Protein AF-U7ULG7-F1 (afdb_monomer_lite)

Secondary structure (DSSP, 8-state):
-------------------SSSHHHHHHHHHSEEP-EEEEE-GGGS-TTB-SB----PPEEEESSSSEEEEEEEEEEETTEEEE--TT--BPPTT-EEEEEEEEEEE-SSEE--TT-EEEETTEEPEEEEEEEETTTEEEEEEEPPPEE-B--PEEEEEEEEE-TT----BTT-B--S----EES-GGG-TTEEEEEEEEEEEEEETTTTEEEE---SB--SS-EEEEEEEEE-SS--EEEEEEEEEETTEEEEE------SSSTT-EEEEEEPPB-PBEEEPPPPBP--EE--SS-EESB---TTEEESS--EE-SSEEEEEEEEE-TTEEESS-TT---EEEEEEEEPPPPP-----S----TT-BGGGSPPPTTEEES-TT-B--S-S-----EEE-----

pLDDT: mean 79.94, std 18.37, range [23.61, 98.44]

Structure (mmCIF, N/CA/C/O backbone):
data_AF-U7ULG7-F1
#
_entry.id   AF-U7ULG7-F1
#
loop_
_atom_site.group_PDB
_atom_site.id
_atom_site.type_symbol
_atom_site.label_atom_id
_atom_site.label_alt_id
_atom_site.label_comp_id
_atom_site.label_asym_id
_atom_site.label_entity_id
_atom_site.label_seq_id
_atom_site.pdbx_PDB_ins_code
_atom_site.Cartn_x
_atom_site.Cartn_y
_atom_site.Cartn_z
_atom_site.occupancy
_atom_site.B_iso_or_equiv
_atom_site.auth_seq_id
_atom_site.auth_comp_id
_atom_site.auth_asym_id
_atom_site.auth_atom_id
_atom_site.pdbx_PDB_model_num
ATOM 1 N N . MET A 1 1 ? 78.013 -19.152 -107.270 1.00 37.28 1 MET A N 1
ATOM 2 C CA . MET A 1 1 ? 78.429 -17.810 -107.743 1.00 37.28 1 MET A CA 1
ATOM 3 C C . MET A 1 1 ? 77.216 -16.889 -107.774 1.00 37.28 1 MET A C 1
ATOM 5 O O . MET A 1 1 ? 76.148 -17.354 -108.136 1.00 37.28 1 MET A O 1
ATOM 9 N N . LYS A 1 2 ? 77.432 -15.611 -107.435 1.00 32.34 2 LYS A N 1
ATOM 10 C CA . LYS A 1 2 ? 76.493 -14.470 -107.366 1.00 32.34 2 LYS A CA 1
ATOM 11 C C . LYS A 1 2 ? 75.651 -14.322 -106.089 1.00 32.34 2 LYS A C 1
ATOM 13 O O . LYS A 1 2 ? 74.525 -14.784 -105.971 1.00 32.34 2 LYS A O 1
ATOM 18 N N . LYS A 1 3 ? 76.259 -13.554 -105.173 1.00 31.05 3 LYS A N 1
ATOM 19 C CA . LYS A 1 3 ? 75.615 -12.643 -104.219 1.00 31.05 3 LYS A CA 1
ATOM 20 C C . LYS A 1 3 ? 74.459 -11.892 -104.890 1.00 31.05 3 LYS A C 1
ATOM 22 O O . LYS A 1 3 ? 74.660 -11.340 -105.967 1.00 31.05 3 LYS A O 1
ATOM 27 N N . ASN A 1 4 ? 73.337 -11.757 -104.191 1.00 30.14 4 ASN A N 1
ATOM 28 C CA . ASN A 1 4 ? 72.625 -10.486 -104.145 1.00 30.14 4 ASN A CA 1
ATOM 29 C C . ASN A 1 4 ? 71.874 -10.346 -102.821 1.00 30.14 4 ASN A C 1
ATOM 31 O O . ASN A 1 4 ? 71.006 -11.134 -102.465 1.00 30.14 4 ASN A O 1
ATOM 35 N N . CYS A 1 5 ? 72.300 -9.326 -102.090 1.00 26.42 5 CYS A N 1
ATOM 36 C CA . CYS A 1 5 ? 71.801 -8.881 -100.808 1.00 26.42 5 CYS A CA 1
ATOM 37 C C . CYS A 1 5 ? 70.554 -8.023 -101.050 1.00 26.42 5 CYS A C 1
ATOM 39 O O . CYS A 1 5 ? 70.653 -7.025 -101.762 1.00 26.42 5 CYS A O 1
ATOM 41 N N . LYS A 1 6 ? 69.407 -8.366 -100.456 1.00 30.48 6 LYS A N 1
ATOM 42 C CA . LYS A 1 6 ? 68.314 -7.411 -100.220 1.00 30.48 6 LYS A CA 1
ATOM 43 C C . LYS A 1 6 ? 67.675 -7.690 -98.863 1.00 30.48 6 LYS A C 1
ATOM 45 O O . LYS A 1 6 ? 67.102 -8.746 -98.629 1.00 30.48 6 LYS A O 1
ATOM 50 N N . ARG A 1 7 ? 67.845 -6.708 -97.976 1.00 26.92 7 ARG A N 1
ATOM 51 C CA . ARG A 1 7 ? 67.196 -6.563 -96.672 1.00 26.92 7 ARG A CA 1
ATOM 52 C C . ARG A 1 7 ? 65.689 -6.399 -96.865 1.00 26.92 7 ARG A C 1
ATOM 54 O O . ARG A 1 7 ? 65.298 -5.596 -97.705 1.00 26.92 7 ARG A O 1
ATOM 61 N N . PHE A 1 8 ? 64.883 -7.046 -96.028 1.00 26.23 8 PHE A N 1
ATOM 62 C CA . PHE A 1 8 ? 63.561 -6.542 -95.665 1.00 26.23 8 PHE A CA 1
ATOM 63 C C . PHE A 1 8 ? 63.301 -6.756 -94.172 1.00 26.23 8 PHE A C 1
ATOM 65 O O . PHE A 1 8 ? 63.755 -7.721 -93.563 1.00 26.23 8 PHE A O 1
ATOM 72 N N . LEU A 1 9 ? 62.664 -5.734 -93.615 1.00 24.08 9 LEU A N 1
ATOM 73 C CA . LEU A 1 9 ? 62.525 -5.364 -92.216 1.00 24.08 9 LEU A CA 1
ATOM 74 C C . LEU A 1 9 ? 61.553 -6.314 -91.494 1.00 24.08 9 LEU A C 1
ATOM 76 O O . LEU A 1 9 ? 60.394 -6.416 -91.887 1.00 24.08 9 LEU A O 1
ATOM 80 N N . ALA A 1 10 ? 62.003 -6.978 -90.428 1.00 24.16 10 ALA A N 1
ATOM 81 C CA . ALA A 1 10 ? 61.114 -7.656 -89.490 1.00 24.16 10 ALA A CA 1
ATOM 82 C C . ALA A 1 10 ? 60.626 -6.630 -88.456 1.00 24.16 10 ALA A C 1
ATOM 84 O O . ALA A 1 10 ? 61.417 -6.109 -87.670 1.00 24.16 10 ALA A O 1
ATOM 85 N N . VAL A 1 11 ? 59.330 -6.312 -88.478 1.00 26.94 11 VAL A N 1
ATOM 86 C CA . VAL A 1 11 ? 58.677 -5.513 -87.435 1.00 26.94 11 VAL A CA 1
ATOM 87 C C . VAL A 1 11 ? 58.482 -6.421 -86.224 1.00 26.94 11 VAL A C 1
ATOM 89 O O . VAL A 1 11 ? 57.563 -7.233 -86.169 1.00 26.94 11 VAL A O 1
ATOM 92 N N . LEU A 1 12 ? 59.409 -6.314 -85.275 1.00 23.72 12 LEU A N 1
ATOM 93 C CA . LEU A 1 12 ? 59.332 -6.950 -83.969 1.00 23.72 12 LEU A CA 1
ATOM 94 C C . LEU A 1 12 ? 58.403 -6.103 -83.087 1.00 23.72 12 LEU A C 1
ATOM 96 O O . LEU A 1 12 ? 58.762 -5.004 -82.666 1.00 23.72 12 LEU A O 1
ATOM 100 N N . LEU A 1 13 ? 57.194 -6.606 -82.839 1.00 23.61 13 LEU A N 1
ATOM 101 C CA . LEU A 1 13 ? 56.244 -6.020 -81.898 1.00 23.61 13 LEU A CA 1
ATOM 102 C C . LEU A 1 13 ? 56.758 -6.278 -80.468 1.00 23.61 13 LEU A C 1
ATOM 104 O O . LEU A 1 13 ? 56.436 -7.287 -79.845 1.00 23.61 13 LEU A O 1
ATOM 108 N N . ILE A 1 14 ? 57.620 -5.394 -79.961 1.00 27.78 14 ILE A N 1
ATOM 109 C CA . ILE A 1 14 ? 58.010 -5.385 -78.548 1.00 27.78 14 ILE A CA 1
ATOM 110 C C . ILE A 1 14 ? 56.855 -4.751 -77.772 1.00 27.78 14 ILE A C 1
ATOM 112 O O . ILE A 1 14 ? 56.638 -3.542 -77.830 1.00 27.78 14 ILE A O 1
ATOM 116 N N . ILE A 1 15 ? 56.108 -5.577 -77.039 1.00 29.72 15 ILE A N 1
ATOM 117 C CA . ILE A 1 15 ? 55.185 -5.113 -76.004 1.00 29.72 15 ILE A CA 1
ATOM 118 C C . ILE A 1 15 ? 56.044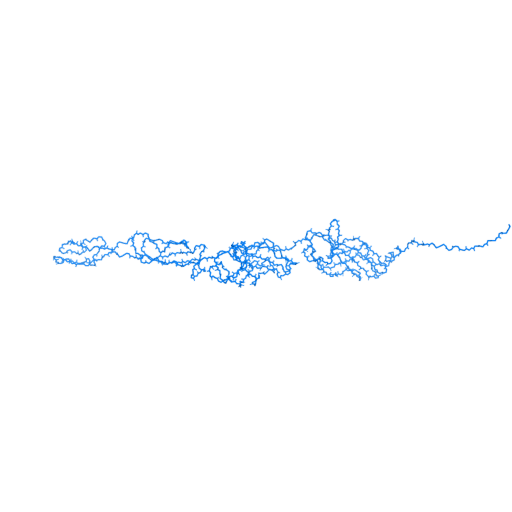 -4.498 -74.892 1.00 29.72 15 ILE A C 1
ATOM 120 O O . ILE A 1 15 ? 56.612 -5.201 -74.059 1.00 29.72 15 ILE A O 1
ATOM 124 N N . LEU A 1 16 ? 56.165 -3.169 -74.906 1.00 28.06 16 LEU A N 1
ATOM 125 C CA . LEU A 1 16 ? 56.701 -2.377 -73.802 1.00 28.06 16 LEU A CA 1
ATOM 126 C C . LEU A 1 16 ? 55.691 -2.402 -72.646 1.00 28.06 16 LEU A C 1
ATOM 128 O O . LEU A 1 16 ? 54.872 -1.506 -72.470 1.00 28.06 16 LEU A O 1
ATOM 132 N N . SER A 1 17 ? 55.750 -3.460 -71.847 1.00 40.44 17 SER A N 1
ATOM 133 C CA . SER A 1 17 ? 55.280 -3.432 -70.468 1.00 40.44 17 SER A CA 1
ATOM 134 C C . SER A 1 17 ? 56.412 -2.863 -69.624 1.00 40.44 17 SER A C 1
ATOM 136 O O . SER A 1 17 ? 57.272 -3.628 -69.216 1.00 40.44 17 SER A O 1
ATOM 138 N N . LEU A 1 18 ? 56.455 -1.546 -69.401 1.00 32.22 18 LEU A N 1
ATOM 139 C CA . LEU A 1 18 ? 57.120 -0.920 -68.249 1.00 32.22 18 LEU A CA 1
ATOM 140 C C . LEU A 1 18 ? 56.807 0.594 -68.216 1.00 32.22 18 LEU A C 1
ATOM 142 O O . LEU A 1 18 ? 56.971 1.293 -69.211 1.00 32.22 18 LEU A O 1
ATOM 146 N N . CYS A 1 19 ? 56.424 1.085 -67.032 1.00 34.16 19 CYS A N 1
ATOM 147 C CA . CYS A 1 19 ? 56.457 2.494 -66.606 1.00 34.16 19 CYS A CA 1
ATOM 148 C C . CYS A 1 19 ? 55.423 3.481 -67.194 1.00 34.16 19 CYS A C 1
ATOM 150 O O . CYS A 1 19 ? 55.792 4.460 -67.835 1.00 34.16 19 CYS A O 1
ATOM 152 N N . PHE A 1 20 ? 54.137 3.323 -66.851 1.00 31.84 20 PHE A N 1
ATOM 153 C CA . PHE A 1 20 ? 53.176 4.448 -66.886 1.00 31.84 20 PHE A CA 1
ATOM 154 C C . PHE A 1 20 ? 52.574 4.829 -65.521 1.00 31.84 20 PHE A C 1
ATOM 156 O O . PHE A 1 20 ? 51.924 5.864 -65.417 1.00 31.84 20 PHE A O 1
ATOM 163 N N . PHE A 1 21 ? 52.848 4.073 -64.451 1.00 34.16 21 PHE A N 1
ATOM 164 C CA . PHE A 1 21 ? 52.338 4.392 -63.108 1.00 34.16 21 PHE A CA 1
ATOM 165 C C . PHE A 1 21 ? 53.241 5.321 -62.279 1.00 34.16 21 PHE A C 1
ATOM 167 O O . PHE A 1 21 ? 52.764 5.949 -61.344 1.00 34.16 21 PHE A O 1
ATOM 174 N N . THR A 1 22 ? 54.519 5.477 -62.634 1.00 35.19 22 THR A N 1
ATOM 175 C CA . THR A 1 22 ? 55.483 6.292 -61.868 1.00 35.19 22 THR A CA 1
ATOM 176 C C . THR A 1 22 ? 55.536 7.769 -62.263 1.00 35.19 22 THR A C 1
ATOM 178 O O . THR A 1 22 ? 56.100 8.563 -61.523 1.00 35.19 22 THR A O 1
ATOM 181 N N . LYS A 1 23 ? 54.960 8.171 -63.407 1.00 35.00 23 LYS A N 1
ATOM 182 C CA . LYS A 1 23 ? 55.092 9.549 -63.929 1.00 35.00 23 LYS A CA 1
ATOM 183 C C . LYS A 1 23 ? 53.963 10.502 -63.520 1.00 35.00 23 LYS A C 1
ATOM 185 O O . LYS A 1 23 ? 54.107 11.712 -63.649 1.00 35.00 23 LYS A O 1
ATOM 190 N N . VAL A 1 24 ? 52.834 9.969 -63.049 1.00 43.38 24 VAL A N 1
ATOM 191 C CA . VAL A 1 24 ? 51.665 10.777 -62.656 1.00 43.38 24 VAL A CA 1
ATOM 192 C C . VAL A 1 24 ? 51.779 11.259 -61.207 1.00 43.38 24 VAL A C 1
ATOM 194 O O . VAL A 1 24 ? 51.341 12.366 -60.904 1.00 43.38 24 VAL A O 1
ATOM 197 N N . SER A 1 25 ? 52.419 10.478 -60.328 1.00 46.81 25 SER A N 1
ATOM 198 C CA . SER A 1 25 ? 52.665 10.870 -58.934 1.00 46.81 25 SER A CA 1
ATOM 199 C C . SER A 1 25 ? 53.651 12.036 -58.824 1.00 46.81 25 SER A C 1
ATOM 201 O O . SER A 1 25 ? 53.401 12.967 -58.068 1.00 46.81 25 SER A O 1
ATOM 203 N N . THR A 1 26 ? 54.715 12.044 -59.635 1.00 47.03 26 THR A N 1
ATOM 204 C CA . THR A 1 26 ? 55.748 13.095 -59.600 1.00 47.03 26 THR A CA 1
ATOM 205 C C . THR A 1 26 ? 55.248 14.450 -60.116 1.00 47.03 26 THR A C 1
ATOM 207 O O . THR A 1 26 ? 55.641 15.486 -59.595 1.00 47.03 26 THR A O 1
ATOM 210 N N . PHE A 1 27 ? 54.326 14.481 -61.087 1.00 46.69 27 PHE A N 1
ATOM 211 C CA . PHE A 1 27 ? 53.825 15.745 -61.654 1.00 46.69 27 PHE A CA 1
ATOM 212 C C . PHE A 1 27 ? 52.932 16.544 -60.683 1.00 46.69 27 PHE A C 1
ATOM 214 O O . PHE A 1 27 ? 52.932 17.777 -60.696 1.00 46.69 27 PHE A O 1
ATOM 221 N N . ALA A 1 28 ? 52.163 15.850 -59.834 1.00 50.66 28 ALA A N 1
ATOM 222 C CA . ALA A 1 28 ? 51.346 16.494 -58.806 1.00 50.66 28 ALA A CA 1
ATOM 223 C C . ALA A 1 28 ? 52.210 17.119 -57.695 1.00 50.66 28 ALA A C 1
ATOM 225 O O . ALA A 1 28 ? 51.898 18.215 -57.234 1.00 50.66 28 ALA A O 1
ATOM 226 N N . GLU A 1 29 ? 53.301 16.453 -57.304 1.00 54.69 29 GLU A N 1
ATOM 227 C CA . GLU A 1 29 ? 54.228 16.930 -56.268 1.00 54.69 29 GLU A CA 1
ATOM 228 C C . GLU A 1 29 ? 55.066 18.142 -56.714 1.00 54.69 29 GLU A C 1
ATOM 230 O O . GLU A 1 29 ? 55.386 18.992 -55.887 1.00 54.69 29 GLU A O 1
ATOM 235 N N . GLU A 1 30 ? 55.385 18.270 -58.008 1.00 56.78 30 GLU A N 1
ATOM 236 C CA . GLU A 1 30 ? 56.257 19.342 -58.523 1.00 56.78 30 GLU A CA 1
ATOM 237 C C . GLU A 1 30 ? 55.561 20.707 -58.711 1.00 56.78 30 GLU A C 1
ATOM 239 O O . GLU A 1 30 ? 56.238 21.732 -58.784 1.00 56.78 30 GLU A O 1
ATOM 244 N N . THR A 1 31 ? 54.223 20.759 -58.781 1.00 69.50 31 THR A N 1
ATOM 245 C CA . THR A 1 31 ? 53.469 21.994 -59.105 1.00 69.50 31 THR A CA 1
ATOM 246 C C . THR A 1 31 ? 52.492 22.457 -58.025 1.00 69.50 31 THR A C 1
ATOM 248 O O . THR A 1 31 ? 52.020 23.596 -58.073 1.00 69.50 31 THR A O 1
ATOM 251 N N . ARG A 1 32 ? 52.181 21.606 -57.043 1.00 79.50 32 ARG A N 1
ATOM 252 C CA . ARG A 1 32 ? 51.180 21.871 -56.001 1.00 79.50 32 ARG A CA 1
ATOM 253 C C . ARG A 1 32 ? 51.816 21.956 -54.631 1.00 79.50 32 ARG A C 1
ATOM 255 O O . ARG A 1 32 ? 52.871 21.388 -54.371 1.00 79.50 32 ARG A O 1
ATOM 262 N N . LYS A 1 33 ? 51.139 22.646 -53.723 1.00 85.50 33 LYS A N 1
ATOM 263 C CA . LYS A 1 33 ? 51.571 22.782 -52.334 1.00 85.50 33 LYS A CA 1
ATOM 264 C C . LYS A 1 33 ? 50.996 21.632 -51.499 1.00 85.50 33 LYS A C 1
ATOM 266 O O . LYS A 1 33 ? 49.789 21.383 -51.574 1.00 85.50 33 LYS A O 1
ATOM 271 N N . PRO A 1 34 ? 51.817 20.924 -50.704 1.00 86.75 34 PRO A N 1
ATOM 272 C CA . PRO A 1 34 ? 51.295 19.945 -49.762 1.00 86.75 34 PRO A CA 1
ATOM 273 C C . PRO A 1 34 ? 50.480 20.669 -48.692 1.00 86.75 34 PRO A C 1
ATOM 275 O O . PRO A 1 34 ? 50.934 21.676 -48.147 1.00 86.75 34 PRO A O 1
ATOM 278 N N . ILE A 1 35 ? 49.298 20.145 -48.377 1.00 88.50 35 ILE A N 1
ATOM 279 C CA . ILE A 1 35 ? 48.488 20.655 -47.271 1.00 88.50 35 ILE A CA 1
ATOM 280 C C . ILE A 1 35 ? 49.195 20.313 -45.963 1.00 88.50 35 ILE A C 1
ATOM 282 O O . ILE A 1 35 ? 49.510 19.149 -45.710 1.00 88.50 35 ILE A O 1
ATOM 286 N N . LYS A 1 36 ? 49.428 21.304 -45.109 1.00 90.19 36 LYS A N 1
ATOM 287 C CA . LYS A 1 36 ? 50.048 21.091 -43.796 1.00 90.19 36 LYS A CA 1
ATOM 288 C C . LYS A 1 36 ? 49.077 20.473 -42.805 1.00 90.19 36 LYS A C 1
ATOM 290 O O . LYS A 1 36 ? 49.437 19.534 -42.100 1.00 90.19 36 LYS A O 1
ATOM 295 N N . GLU A 1 37 ? 47.859 21.007 -42.746 1.00 91.81 37 GLU A N 1
ATOM 296 C CA . GLU A 1 37 ? 46.854 20.595 -41.772 1.00 91.81 37 GLU A CA 1
ATOM 297 C C . GLU A 1 37 ? 45.424 20.705 -42.326 1.00 91.81 37 GLU A C 1
ATOM 299 O O . GLU A 1 37 ? 45.080 21.647 -43.049 1.00 91.81 37 GLU A O 1
ATOM 304 N N . ILE A 1 38 ? 44.581 19.735 -41.969 1.00 91.44 38 ILE A N 1
ATOM 305 C CA . ILE A 1 38 ? 43.129 19.775 -42.173 1.00 91.44 38 ILE A CA 1
ATOM 306 C C . ILE A 1 38 ? 42.458 19.466 -40.836 1.00 91.44 38 ILE A C 1
ATOM 308 O O . ILE A 1 38 ? 42.657 18.393 -40.259 1.00 91.44 38 ILE A O 1
ATOM 312 N N . ASN A 1 39 ? 41.628 20.392 -40.373 1.00 91.50 39 ASN A N 1
ATOM 313 C CA . ASN A 1 39 ? 40.789 20.229 -39.196 1.00 91.50 39 ASN A CA 1
ATOM 314 C C . ASN A 1 39 ? 39.362 19.878 -39.639 1.00 91.50 39 ASN A C 1
ATOM 316 O O . ASN A 1 39 ? 38.717 20.629 -40.372 1.00 91.50 39 ASN A O 1
ATOM 320 N N . LEU A 1 40 ? 38.874 18.719 -39.201 1.00 90.12 40 LEU A N 1
ATOM 321 C CA . LEU A 1 40 ? 37.497 18.278 -39.372 1.00 90.12 40 LEU A CA 1
ATOM 322 C C . LEU A 1 40 ? 36.729 18.615 -38.097 1.00 90.12 40 LEU A C 1
ATOM 324 O O . LEU A 1 40 ? 37.030 18.092 -37.023 1.00 90.12 40 LEU A O 1
ATOM 328 N N . ILE A 1 41 ? 35.722 19.471 -38.223 1.00 88.44 41 ILE A N 1
ATOM 329 C CA . ILE A 1 41 ? 34.827 19.836 -37.129 1.00 88.44 41 ILE A CA 1
ATOM 330 C C . ILE A 1 41 ? 33.536 19.039 -37.282 1.00 88.44 41 ILE A C 1
ATOM 332 O O . ILE A 1 41 ? 32.799 19.173 -38.265 1.00 88.44 41 ILE A O 1
ATOM 336 N N . ALA A 1 42 ? 33.272 18.202 -36.287 1.00 83.88 42 ALA A N 1
ATOM 337 C CA . ALA A 1 42 ? 32.125 17.316 -36.199 1.00 83.88 42 ALA A CA 1
ATOM 338 C C . ALA A 1 42 ? 31.446 17.506 -34.839 1.00 83.88 42 ALA A C 1
ATOM 340 O O . ALA A 1 42 ? 31.822 16.874 -33.852 1.00 83.88 42 ALA A O 1
ATOM 341 N N . ASP A 1 43 ? 30.419 18.359 -34.778 1.00 78.38 43 ASP A N 1
ATOM 342 C CA . ASP A 1 43 ? 29.674 18.625 -33.535 1.00 78.38 43 ASP A CA 1
ATOM 343 C C . ASP A 1 43 ? 29.069 17.350 -32.923 1.00 78.38 43 ASP A C 1
ATOM 345 O O . ASP A 1 43 ? 29.029 17.193 -31.705 1.00 78.38 43 ASP A O 1
ATOM 349 N N . TRP A 1 44 ? 28.676 16.401 -33.774 1.00 75.19 44 TRP A N 1
ATOM 350 C CA . TRP A 1 44 ? 28.150 15.089 -33.393 1.00 75.19 44 TRP A CA 1
ATOM 351 C C . TRP A 1 44 ? 29.222 14.124 -32.846 1.00 75.19 44 TRP A C 1
ATOM 353 O O . TRP A 1 44 ? 28.875 13.089 -32.285 1.00 75.19 44 TRP A O 1
ATOM 363 N N . PHE A 1 45 ? 30.516 14.443 -32.972 1.00 73.44 45 PHE A N 1
ATOM 364 C CA . PHE A 1 45 ? 31.640 13.618 -32.502 1.00 73.44 45 PHE A CA 1
ATOM 365 C C . PHE A 1 45 ? 32.219 14.100 -31.156 1.00 73.44 45 PHE A C 1
ATOM 367 O O . PHE A 1 45 ? 33.338 13.760 -30.794 1.00 73.44 45 PHE A O 1
ATOM 374 N N . LYS A 1 46 ? 31.482 14.914 -30.390 1.00 69.62 46 LYS A N 1
ATOM 375 C CA . LYS A 1 46 ? 31.934 15.408 -29.073 1.00 69.62 46 LYS A CA 1
ATOM 376 C C . LYS A 1 46 ? 31.878 14.349 -27.959 1.00 69.62 46 LYS A C 1
ATOM 378 O O . LYS A 1 46 ? 32.572 14.500 -26.965 1.00 69.62 46 LYS A O 1
ATOM 383 N N . ASN A 1 47 ? 31.080 13.289 -28.129 1.00 65.88 47 ASN A N 1
ATOM 384 C CA . ASN A 1 47 ? 30.936 12.183 -27.170 1.00 65.88 47 ASN A CA 1
ATOM 385 C C . ASN A 1 47 ? 30.856 10.819 -27.889 1.00 65.88 47 ASN A C 1
ATOM 387 O O . ASN A 1 47 ? 29.824 10.148 -27.842 1.00 65.88 47 ASN A O 1
ATOM 391 N N . PRO A 1 48 ? 31.921 10.388 -28.589 1.00 63.28 48 PRO A N 1
ATOM 392 C CA . PRO A 1 48 ? 31.874 9.170 -29.398 1.00 63.28 48 PRO A CA 1
ATOM 393 C C . PRO A 1 48 ? 31.732 7.896 -28.554 1.00 63.28 48 PRO A C 1
ATOM 395 O O . PRO A 1 48 ? 31.196 6.908 -29.037 1.00 63.28 48 PRO A O 1
ATOM 398 N N . GLU A 1 49 ? 32.151 7.932 -27.283 1.00 62.19 49 GLU A N 1
ATOM 399 C CA . GLU A 1 49 ? 32.045 6.808 -26.343 1.00 62.19 49 GLU A CA 1
ATOM 400 C C . GLU A 1 49 ? 30.610 6.479 -25.917 1.00 62.19 49 GLU A C 1
ATOM 402 O O . GLU A 1 49 ? 30.386 5.398 -25.374 1.00 62.19 49 GLU A O 1
ATOM 407 N N . ALA A 1 50 ? 29.646 7.381 -26.131 1.00 58.44 50 ALA A N 1
ATOM 408 C CA . ALA A 1 50 ? 28.273 7.165 -25.697 1.00 58.44 50 ALA A CA 1
ATOM 409 C C . ALA A 1 50 ? 27.632 5.994 -26.461 1.00 58.44 50 ALA A C 1
ATOM 411 O O . ALA A 1 50 ? 27.455 6.033 -27.678 1.00 58.44 50 ALA A O 1
ATOM 412 N N . TYR A 1 51 ? 27.264 4.943 -25.729 1.00 52.38 51 TYR A N 1
ATOM 413 C CA . TYR A 1 51 ? 26.417 3.865 -26.231 1.00 52.38 51 TYR A CA 1
ATOM 414 C C . TYR A 1 51 ? 25.060 4.417 -26.692 1.00 52.38 51 TYR A C 1
ATOM 416 O O . TYR A 1 51 ? 24.395 5.144 -25.954 1.00 52.38 51 TYR A O 1
ATOM 424 N N . GLY A 1 52 ? 24.629 4.044 -27.896 1.00 60.34 52 GLY A N 1
ATOM 425 C CA . GLY A 1 52 ? 23.378 4.527 -28.475 1.00 60.34 52 GLY A CA 1
ATOM 426 C C . GLY A 1 52 ? 23.423 4.558 -29.995 1.00 60.34 52 GLY A C 1
ATOM 427 O O . GLY A 1 52 ? 24.139 3.758 -30.604 1.00 60.34 52 GLY A O 1
ATOM 428 N N . GLU A 1 53 ? 22.647 5.468 -30.586 1.00 62.03 53 GLU A N 1
ATOM 429 C CA . GLU A 1 53 ? 22.588 5.650 -32.035 1.00 62.03 53 GLU A CA 1
ATOM 430 C C . GLU A 1 53 ? 23.959 6.016 -32.598 1.00 62.03 53 GLU A C 1
ATOM 432 O O . GLU A 1 53 ? 24.662 6.866 -32.056 1.00 62.03 53 GLU A O 1
ATOM 437 N N . ILE A 1 54 ? 24.324 5.390 -33.716 1.00 67.62 54 ILE A N 1
ATOM 438 C CA . ILE A 1 54 ? 25.541 5.727 -34.448 1.00 67.62 54 ILE A CA 1
ATOM 439 C C . ILE A 1 54 ? 25.427 7.186 -34.907 1.00 67.62 54 ILE A C 1
ATOM 441 O O . ILE A 1 54 ? 24.578 7.474 -35.762 1.00 67.62 54 ILE A O 1
ATOM 445 N N . PRO A 1 55 ? 26.280 8.099 -34.405 1.00 67.62 55 PRO A N 1
ATOM 446 C CA . PRO A 1 55 ? 26.206 9.499 -34.779 1.00 67.62 55 PRO A CA 1
ATOM 447 C C . PRO A 1 55 ? 26.376 9.666 -36.290 1.00 67.62 55 PRO A C 1
ATOM 449 O O . PRO A 1 55 ? 27.236 9.036 -36.922 1.00 67.62 55 PRO A O 1
ATOM 452 N N . ARG A 1 56 ? 25.542 10.524 -36.878 1.00 68.38 56 ARG A N 1
ATOM 453 C CA . ARG A 1 56 ? 25.593 10.893 -38.294 1.00 68.38 56 ARG A CA 1
ATOM 454 C C . ARG A 1 56 ? 25.633 12.403 -38.412 1.00 68.38 56 ARG A C 1
ATOM 456 O O . ARG A 1 56 ? 24.881 13.104 -37.743 1.00 68.38 56 ARG A O 1
ATOM 463 N N . GLY A 1 57 ? 26.458 12.893 -39.319 1.00 69.38 57 GLY A N 1
ATOM 464 C CA . GLY A 1 57 ? 26.458 14.298 -39.674 1.00 69.38 57 GLY A CA 1
ATOM 465 C C . GLY A 1 57 ? 27.530 14.614 -40.696 1.00 69.38 57 GLY A C 1
ATOM 466 O O . GLY A 1 57 ? 28.400 13.798 -40.991 1.00 69.38 57 GLY A O 1
ATOM 467 N N . ASN A 1 58 ? 27.445 15.816 -41.245 1.00 76.81 58 ASN A N 1
ATOM 468 C CA . ASN A 1 58 ? 28.464 16.326 -42.146 1.00 76.81 58 ASN A CA 1
ATOM 469 C C . ASN A 1 58 ? 29.653 16.858 -41.342 1.00 76.81 58 ASN A C 1
ATOM 471 O O . ASN A 1 58 ? 29.525 17.201 -40.163 1.00 76.81 58 ASN A O 1
ATOM 475 N N . PHE A 1 59 ? 30.805 16.931 -41.997 1.00 82.44 59 PHE A N 1
ATOM 476 C CA . PHE A 1 59 ? 31.970 17.632 -41.477 1.00 82.44 59 PHE A CA 1
ATOM 477 C C . PHE A 1 59 ? 31.941 19.087 -41.931 1.00 82.44 59 PHE A C 1
ATOM 479 O O . PHE A 1 59 ? 31.583 19.381 -43.074 1.00 82.44 59 PHE A O 1
ATOM 486 N N . LYS A 1 60 ? 32.373 19.986 -41.052 1.00 87.12 60 LYS A N 1
ATOM 487 C CA . LYS A 1 60 ? 32.923 21.278 -41.463 1.00 87.12 60 LYS A CA 1
ATOM 488 C C . LYS A 1 60 ? 34.439 21.129 -41.569 1.00 87.12 60 LYS A C 1
ATOM 490 O O . LYS A 1 60 ? 35.032 20.375 -40.800 1.00 87.12 60 LYS A O 1
ATOM 495 N N . PHE A 1 61 ? 35.046 21.824 -42.522 1.00 89.38 61 PHE A N 1
ATOM 496 C CA . PHE A 1 61 ? 36.479 21.731 -42.785 1.00 89.38 61 PHE A CA 1
ATOM 497 C C . PHE A 1 61 ? 37.139 23.083 -42.561 1.00 89.38 61 PHE A C 1
ATOM 499 O O . PHE A 1 61 ? 36.660 24.096 -43.066 1.00 89.38 61 PHE A O 1
ATOM 506 N N . GLU A 1 62 ? 38.262 23.072 -41.858 1.00 90.56 62 GLU A N 1
ATOM 507 C CA . GLU A 1 62 ? 39.175 24.203 -41.744 1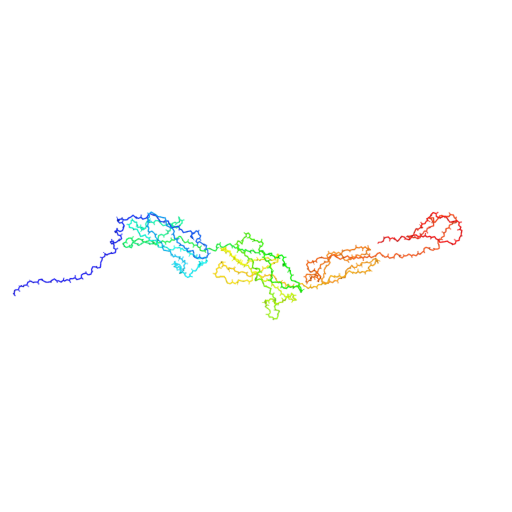.00 90.56 62 GLU A CA 1
ATOM 508 C C . GLU A 1 62 ? 40.544 23.766 -42.272 1.00 90.56 62 GLU A C 1
ATOM 510 O O . GLU A 1 62 ? 41.181 22.855 -41.738 1.00 90.56 62 GLU A O 1
ATOM 515 N N . SER A 1 63 ? 40.978 24.376 -43.372 1.00 88.75 63 SER A N 1
ATOM 516 C CA . SER A 1 63 ? 42.257 24.090 -44.020 1.00 88.75 63 SER A CA 1
ATOM 517 C C . SER A 1 63 ? 42.715 25.291 -44.844 1.00 88.75 63 SER A C 1
ATOM 519 O O . SER A 1 63 ? 41.914 26.152 -45.200 1.00 88.75 63 SER A O 1
ATOM 521 N N . GLU A 1 64 ? 44.004 25.328 -45.180 1.00 87.12 64 GLU A N 1
ATOM 522 C CA . GLU A 1 64 ? 44.565 26.274 -46.153 1.00 87.12 64 GLU A CA 1
ATOM 523 C C . GLU A 1 64 ? 44.122 25.984 -47.599 1.00 87.12 64 GLU A C 1
ATOM 525 O O . GLU A 1 64 ? 44.282 26.835 -48.469 1.00 87.12 64 GLU A O 1
ATOM 530 N N . ALA A 1 65 ? 43.564 24.795 -47.856 1.00 85.12 65 ALA A N 1
ATOM 531 C CA . ALA A 1 65 ? 43.101 24.368 -49.168 1.00 85.12 65 ALA A CA 1
ATOM 532 C C . ALA A 1 65 ? 41.572 24.410 -49.298 1.00 85.12 65 ALA A C 1
ATOM 534 O O . ALA A 1 65 ? 40.835 23.970 -48.416 1.00 85.12 65 ALA A O 1
ATOM 535 N N . ASN A 1 66 ? 41.103 24.855 -50.465 1.00 83.56 66 ASN A N 1
ATOM 536 C CA . ASN A 1 66 ? 39.705 24.734 -50.881 1.00 83.56 66 ASN A CA 1
ATOM 537 C C . ASN A 1 66 ? 39.423 23.357 -51.508 1.00 83.56 66 ASN A C 1
ATOM 539 O O . ASN A 1 66 ? 40.339 22.651 -51.926 1.00 83.56 66 ASN A O 1
ATOM 543 N N . GLY A 1 67 ? 38.142 22.990 -51.628 1.00 85.56 67 GLY A N 1
ATOM 544 C CA . GLY A 1 67 ? 37.734 21.761 -52.325 1.00 85.56 67 GLY A CA 1
ATOM 545 C C . GLY A 1 67 ? 37.978 20.475 -51.529 1.00 85.56 67 GLY A C 1
ATOM 546 O O . GLY A 1 67 ? 38.151 19.409 -52.124 1.00 85.56 67 GLY A O 1
ATOM 547 N N . ILE A 1 68 ? 38.003 20.572 -50.197 1.00 89.19 68 ILE A N 1
ATOM 548 C CA . ILE A 1 68 ? 38.122 19.421 -49.301 1.00 89.19 68 ILE A CA 1
ATOM 549 C C . ILE A 1 68 ? 36.750 18.788 -49.072 1.00 89.19 68 ILE A C 1
ATOM 551 O O . ILE A 1 68 ? 35.761 19.470 -48.809 1.00 89.19 68 ILE A O 1
ATOM 555 N N . SER A 1 69 ? 36.699 17.464 -49.145 1.00 88.50 69 SER A N 1
ATOM 556 C CA . SER A 1 69 ? 35.542 16.666 -48.739 1.00 88.50 69 SER A CA 1
ATOM 557 C C . SER A 1 69 ? 36.007 15.404 -48.022 1.00 88.50 69 SER A C 1
ATOM 559 O O . SER A 1 69 ? 37.170 15.019 -48.129 1.00 88.50 69 SER A O 1
ATOM 561 N N . ALA A 1 70 ? 35.119 14.748 -47.278 1.00 87.88 70 ALA A N 1
ATOM 562 C CA . ALA A 1 70 ? 35.442 13.485 -46.632 1.00 87.88 70 ALA A CA 1
ATOM 563 C C . ALA A 1 70 ? 34.245 12.538 -46.617 1.00 87.88 70 ALA A C 1
ATOM 565 O O . ALA A 1 70 ? 33.106 12.961 -46.416 1.00 87.88 70 ALA A O 1
ATOM 566 N N . ILE A 1 71 ? 34.520 11.248 -46.791 1.00 84.56 71 ILE A N 1
ATOM 567 C CA . ILE A 1 71 ? 33.549 10.166 -46.614 1.00 84.56 71 ILE A CA 1
ATOM 568 C C . ILE A 1 71 ? 33.993 9.345 -45.416 1.00 84.56 71 ILE A C 1
ATOM 570 O O . ILE A 1 71 ? 35.134 8.895 -45.364 1.00 84.56 71 ILE A O 1
ATOM 574 N N . MET A 1 72 ? 33.089 9.140 -44.463 1.00 86.00 72 MET A N 1
ATOM 575 C CA . MET A 1 72 ? 33.370 8.372 -43.255 1.00 86.00 72 MET A CA 1
ATOM 576 C C . MET A 1 72 ? 32.705 6.999 -43.270 1.00 86.00 72 MET A C 1
ATOM 578 O O . MET A 1 72 ? 31.703 6.764 -43.945 1.00 86.00 72 MET A O 1
ATOM 582 N N . THR A 1 73 ? 33.226 6.104 -42.448 1.00 86.38 73 THR A N 1
ATOM 583 C CA . THR A 1 73 ? 32.646 4.809 -42.119 1.00 86.38 73 THR A CA 1
ATOM 584 C C . THR A 1 73 ? 33.034 4.448 -40.690 1.00 86.38 73 THR A C 1
ATOM 586 O O . THR A 1 73 ? 34.194 4.549 -40.291 1.00 86.38 73 THR A O 1
ATOM 589 N N . TRP A 1 74 ? 32.053 4.024 -39.902 1.00 87.06 74 TRP A N 1
ATOM 590 C CA . TRP A 1 74 ? 32.298 3.512 -38.560 1.00 87.06 74 TRP A CA 1
ATOM 591 C C . TRP A 1 74 ? 32.891 2.105 -38.633 1.00 87.06 74 TRP A C 1
ATOM 593 O O . TRP A 1 74 ? 32.449 1.296 -39.448 1.00 87.06 74 TRP A O 1
ATOM 603 N N . GLN A 1 75 ? 33.865 1.796 -37.779 1.00 88.62 75 GLN A N 1
ATOM 604 C CA . GLN A 1 75 ? 34.477 0.471 -37.696 1.00 88.62 75 GLN A CA 1
ATOM 605 C C . GLN A 1 75 ? 34.350 -0.109 -36.287 1.00 88.62 75 GLN A C 1
ATOM 607 O O . GLN A 1 75 ? 34.611 0.590 -35.311 1.00 88.62 75 GLN A O 1
ATOM 612 N N . GLU A 1 76 ? 34.007 -1.393 -36.192 1.00 89.56 76 GLU A N 1
ATOM 613 C CA . GLU A 1 76 ? 34.007 -2.184 -34.955 1.00 89.56 76 GLU A CA 1
ATOM 614 C C . GLU A 1 76 ? 35.220 -3.120 -34.938 1.00 89.56 76 GLU A C 1
ATOM 616 O O . GLU A 1 76 ? 35.544 -3.761 -35.945 1.00 89.56 76 GLU A O 1
ATOM 621 N N . PHE A 1 77 ? 35.876 -3.252 -33.788 1.00 89.50 77 PHE A N 1
ATOM 622 C CA . PHE A 1 77 ? 36.928 -4.245 -33.597 1.00 89.50 77 PHE A CA 1
ATOM 623 C C . PHE A 1 77 ? 36.336 -5.621 -33.254 1.00 89.50 77 PHE A C 1
ATOM 625 O O . PHE A 1 77 ? 35.844 -5.852 -32.148 1.00 89.50 77 PHE A O 1
ATOM 632 N N . THR A 1 78 ? 36.414 -6.569 -34.189 1.00 85.88 78 THR A N 1
ATOM 633 C CA . THR A 1 78 ? 35.911 -7.943 -34.028 1.00 85.88 78 THR A CA 1
ATOM 634 C C . THR A 1 78 ? 36.918 -8.964 -34.543 1.00 85.88 78 THR A C 1
ATOM 636 O O . THR A 1 78 ? 37.546 -8.775 -35.581 1.00 85.88 78 THR A O 1
ATOM 639 N N . ASN A 1 79 ? 37.080 -10.083 -33.831 1.00 84.81 79 ASN A N 1
ATOM 640 C CA . ASN A 1 79 ? 37.996 -11.167 -34.216 1.00 84.81 79 ASN A CA 1
ATOM 641 C C . ASN A 1 79 ? 39.412 -10.661 -34.554 1.00 84.81 79 ASN A C 1
ATOM 643 O O . ASN A 1 79 ? 39.978 -11.016 -35.588 1.00 84.81 79 ASN A O 1
ATOM 647 N N . LYS A 1 80 ? 39.954 -9.794 -33.685 1.00 86.81 80 LYS A N 1
ATOM 648 C CA . LYS A 1 80 ? 41.273 -9.150 -33.824 1.00 86.81 80 LYS A CA 1
ATOM 649 C C . LYS A 1 80 ? 41.438 -8.262 -35.071 1.00 86.81 80 LYS A C 1
ATOM 651 O O . LYS A 1 80 ? 42.564 -7.938 -35.427 1.00 86.81 80 LYS A O 1
ATOM 656 N N . ASN A 1 81 ? 40.347 -7.860 -35.725 1.00 88.25 81 ASN A N 1
ATOM 657 C CA . ASN A 1 81 ? 40.365 -7.039 -36.934 1.00 88.25 81 ASN A CA 1
ATOM 658 C C . ASN A 1 81 ? 39.319 -5.919 -36.875 1.00 88.25 81 ASN A C 1
ATOM 660 O O . ASN A 1 81 ? 38.277 -6.054 -36.238 1.00 88.25 81 ASN A O 1
ATOM 664 N N . TRP A 1 82 ? 39.576 -4.821 -37.584 1.00 89.12 82 TRP A N 1
ATOM 665 C CA . TRP A 1 82 ? 38.604 -3.742 -37.765 1.00 89.12 82 TRP A CA 1
ATOM 666 C C . TRP A 1 82 ? 37.669 -4.063 -38.928 1.00 89.12 82 TRP A C 1
ATOM 668 O O . TRP A 1 82 ? 38.136 -4.384 -40.021 1.00 89.12 82 TRP A O 1
ATOM 678 N N . LYS A 1 83 ? 36.357 -3.979 -38.700 1.00 88.25 83 LYS A N 1
ATOM 679 C CA . LYS A 1 83 ? 35.335 -4.216 -39.725 1.00 88.25 83 LYS A CA 1
ATOM 680 C C . LYS A 1 83 ? 34.403 -3.027 -39.849 1.00 88.25 83 LYS A C 1
ATOM 682 O O . LYS A 1 83 ? 33.937 -2.506 -38.841 1.00 88.25 83 LYS A O 1
ATOM 687 N N . ASP A 1 84 ? 34.098 -2.656 -41.085 1.00 87.12 84 ASP A N 1
ATOM 688 C CA . ASP A 1 84 ? 33.139 -1.598 -41.378 1.00 87.12 84 ASP A CA 1
ATOM 689 C C . ASP A 1 84 ? 31.738 -1.985 -40.899 1.00 87.12 84 ASP A C 1
ATOM 691 O O . ASP A 1 84 ? 31.225 -3.079 -41.168 1.00 87.12 84 ASP A O 1
ATOM 695 N N . ILE A 1 85 ? 31.105 -1.055 -40.199 1.00 80.81 85 ILE A N 1
ATOM 696 C CA . ILE A 1 85 ? 29.748 -1.188 -39.698 1.00 80.81 85 ILE A CA 1
ATOM 697 C C . ILE A 1 85 ? 28.798 -0.843 -40.841 1.00 80.81 85 ILE A C 1
ATOM 699 O O . ILE A 1 85 ? 28.746 0.287 -41.328 1.00 80.81 85 ILE A O 1
ATOM 703 N N . LYS A 1 86 ? 28.041 -1.844 -41.299 1.00 69.75 86 LYS A N 1
ATOM 704 C CA . LYS A 1 86 ? 27.049 -1.663 -42.366 1.00 69.75 86 LYS A CA 1
ATOM 705 C C . LYS A 1 86 ? 25.945 -0.704 -41.908 1.00 69.75 86 LYS A C 1
ATOM 707 O O . LYS A 1 86 ? 25.509 -0.764 -40.762 1.00 69.75 86 LYS A O 1
ATOM 712 N N . SER A 1 87 ? 25.398 0.073 -42.846 1.00 57.16 87 SER A N 1
ATOM 713 C CA . SER A 1 87 ? 24.345 1.091 -42.638 1.00 57.16 87 SER A CA 1
ATOM 714 C C . SER A 1 87 ? 23.074 0.627 -41.904 1.00 57.16 87 SER A C 1
ATOM 716 O O . SER A 1 87 ? 22.289 1.464 -41.459 1.00 57.16 87 SER A O 1
ATOM 718 N N . LYS A 1 88 ? 22.857 -0.691 -41.777 1.00 55.28 88 LYS A N 1
ATOM 719 C CA . LYS A 1 88 ? 21.724 -1.299 -41.060 1.00 55.28 88 LYS A CA 1
ATOM 720 C C . LYS A 1 88 ? 21.908 -1.357 -39.541 1.00 55.28 88 LYS A C 1
ATOM 722 O O . LYS A 1 88 ? 20.911 -1.493 -38.837 1.00 55.28 88 LYS A O 1
ATOM 727 N N . ILE A 1 89 ? 23.139 -1.279 -39.031 1.00 59.22 89 ILE A N 1
ATOM 728 C CA . ILE A 1 89 ? 23.377 -1.206 -37.587 1.00 59.22 89 ILE A CA 1
ATOM 729 C C . ILE A 1 89 ? 23.024 0.215 -37.153 1.00 59.22 89 ILE A C 1
ATOM 731 O O . ILE A 1 89 ? 23.620 1.179 -37.626 1.00 59.22 89 ILE A O 1
ATOM 735 N N . LYS A 1 90 ? 21.994 0.340 -36.312 1.00 59.59 90 LYS A N 1
ATOM 736 C CA . LYS A 1 90 ? 21.550 1.636 -35.788 1.00 59.59 90 LYS A CA 1
ATOM 737 C C . LYS A 1 90 ? 22.325 2.053 -34.540 1.00 59.59 90 LYS A C 1
ATOM 739 O O . LYS A 1 90 ? 22.503 3.247 -34.356 1.00 59.59 90 LYS A O 1
ATOM 744 N N . ASN A 1 91 ? 22.833 1.089 -33.759 1.00 67.44 91 ASN A N 1
ATOM 745 C CA . ASN A 1 91 ? 23.424 1.335 -32.443 1.00 67.44 91 ASN A CA 1
ATOM 746 C C . ASN A 1 91 ? 24.789 0.656 -32.263 1.00 67.44 91 ASN A C 1
ATOM 748 O O . ASN A 1 91 ? 24.996 -0.450 -32.767 1.00 67.44 91 ASN A O 1
ATOM 752 N N . PHE A 1 92 ? 25.689 1.271 -31.492 1.00 71.69 92 PHE A N 1
ATOM 753 C CA . PHE A 1 92 ? 26.909 0.602 -31.028 1.00 71.69 92 PHE A CA 1
ATOM 754 C C . PHE A 1 92 ? 26.564 -0.552 -30.079 1.00 71.69 92 PHE A C 1
ATOM 756 O O . PHE A 1 92 ? 25.708 -0.415 -29.214 1.00 71.69 92 PHE A O 1
ATOM 763 N N . ALA A 1 93 ? 27.234 -1.695 -30.204 1.00 70.38 93 ALA A N 1
ATOM 764 C CA . ALA A 1 93 ? 27.231 -2.740 -29.182 1.00 70.38 93 ALA A CA 1
ATOM 765 C C . ALA A 1 93 ? 28.102 -2.335 -27.978 1.00 70.38 93 ALA A C 1
ATOM 767 O O . ALA A 1 93 ? 29.207 -1.817 -28.152 1.00 70.38 93 ALA A O 1
ATOM 768 N N . LYS A 1 94 ? 27.593 -2.600 -26.769 1.00 70.69 94 LYS A N 1
ATOM 769 C CA . LYS A 1 94 ? 28.231 -2.282 -25.484 1.00 70.69 94 LYS A CA 1
ATOM 770 C C . LYS A 1 94 ? 29.571 -3.012 -25.321 1.00 70.69 94 LYS A C 1
ATOM 772 O O . LYS A 1 94 ? 29.708 -4.151 -25.769 1.00 70.69 94 LYS A O 1
ATOM 777 N N . ASP A 1 95 ? 30.540 -2.350 -24.687 1.00 76.56 95 ASP A N 1
ATOM 778 C CA . ASP A 1 95 ? 31.874 -2.879 -24.355 1.00 76.56 95 ASP A CA 1
ATOM 779 C C . ASP A 1 95 ? 32.691 -3.341 -25.578 1.00 76.56 95 ASP A C 1
ATOM 781 O O . ASP A 1 95 ? 33.646 -4.117 -25.477 1.00 76.56 95 ASP A O 1
ATOM 785 N N . LYS A 1 96 ? 32.335 -2.843 -26.766 1.00 83.12 96 LYS A N 1
ATOM 786 C CA . LYS A 1 96 ? 33.098 -3.024 -28.004 1.00 83.12 96 LYS A CA 1
ATOM 787 C C . LYS A 1 96 ? 33.943 -1.791 -28.294 1.00 83.12 96 LYS A C 1
ATOM 789 O O . LYS A 1 96 ? 33.590 -0.671 -27.923 1.00 83.12 96 LYS A O 1
ATOM 794 N N . LYS A 1 97 ? 35.067 -2.009 -28.979 1.00 88.38 97 LYS A N 1
ATOM 795 C CA . LYS A 1 97 ? 35.932 -0.928 -29.455 1.00 88.38 97 LYS A CA 1
ATOM 796 C C . LYS A 1 97 ? 35.478 -0.453 -30.827 1.00 88.38 97 LYS A C 1
ATOM 798 O O . LYS A 1 97 ? 35.261 -1.272 -31.724 1.00 88.38 97 LYS A O 1
ATOM 803 N N . TYR A 1 98 ? 35.419 0.860 -30.983 1.00 88.81 98 TYR A N 1
ATOM 804 C CA . TYR A 1 98 ? 35.049 1.533 -32.217 1.00 88.81 98 TYR A CA 1
ATOM 805 C C . TYR A 1 98 ? 36.096 2.563 -32.613 1.00 88.81 98 TYR A C 1
ATOM 807 O O . TYR A 1 98 ? 36.887 3.034 -31.795 1.00 88.81 98 TYR A O 1
ATOM 815 N N . ARG A 1 99 ? 36.090 2.908 -33.896 1.00 89.50 99 ARG A N 1
ATOM 816 C CA . ARG A 1 99 ? 36.778 4.076 -34.449 1.00 89.50 99 ARG A CA 1
ATOM 817 C C . ARG A 1 99 ? 36.048 4.544 -35.701 1.00 89.50 99 ARG A C 1
ATOM 819 O O . ARG A 1 99 ? 35.257 3.794 -36.278 1.00 89.50 99 ARG A O 1
ATOM 826 N N . ILE A 1 100 ? 36.355 5.747 -36.163 1.00 88.12 100 ILE A N 1
ATOM 827 C CA . ILE A 1 100 ? 35.933 6.208 -37.486 1.00 88.12 100 ILE A CA 1
ATOM 828 C C . ILE A 1 100 ? 37.092 5.996 -38.448 1.00 88.12 100 ILE A C 1
ATOM 830 O O . ILE A 1 100 ? 38.206 6.435 -38.175 1.00 88.12 100 ILE A O 1
ATOM 834 N N . SER A 1 101 ? 36.827 5.353 -39.582 1.00 88.00 101 SER A N 1
ATOM 835 C CA . SER A 1 101 ? 37.683 5.438 -40.761 1.00 88.00 101 SER A CA 1
ATOM 836 C C . SER A 1 101 ? 37.086 6.440 -41.728 1.00 88.00 101 SER A C 1
ATOM 838 O O . SER A 1 101 ? 35.878 6.450 -41.946 1.00 88.00 101 SER A O 1
ATOM 840 N N . PHE A 1 102 ? 37.907 7.300 -42.307 1.00 87.12 102 PHE A N 1
ATOM 841 C CA . PHE A 1 102 ? 37.428 8.260 -43.284 1.00 87.12 102 PHE A CA 1
ATOM 842 C C . PHE A 1 102 ? 38.457 8.483 -44.382 1.00 87.12 102 PHE A C 1
ATOM 844 O O . PHE A 1 102 ? 39.666 8.379 -44.168 1.00 87.12 102 PHE A O 1
ATOM 851 N N . MET A 1 103 ? 37.951 8.752 -45.577 1.00 87.62 103 MET A N 1
ATOM 852 C CA . MET A 1 103 ? 38.737 9.130 -46.737 1.00 87.62 103 MET A CA 1
ATOM 853 C C . MET A 1 103 ? 38.530 10.617 -46.972 1.00 87.62 103 MET A C 1
ATOM 855 O O . MET A 1 103 ? 37.392 11.051 -47.145 1.00 87.62 103 MET A O 1
ATOM 859 N N . VAL A 1 104 ? 39.615 11.383 -46.926 1.00 88.38 104 VAL A N 1
ATOM 860 C CA . VAL A 1 104 ? 39.630 12.814 -47.227 1.00 88.38 104 VAL A CA 1
ATOM 861 C C . VAL A 1 104 ? 40.060 12.978 -48.671 1.00 88.38 104 VAL A C 1
ATOM 863 O O . VAL A 1 104 ? 41.043 12.372 -49.088 1.00 88.38 104 VAL A O 1
ATOM 866 N N . TYR A 1 105 ? 39.339 13.809 -49.406 1.00 88.56 105 TYR A N 1
ATOM 867 C CA . TYR A 1 105 ? 39.582 14.113 -50.804 1.00 88.56 105 TYR A CA 1
ATOM 868 C C . TYR A 1 105 ? 39.859 15.599 -50.954 1.00 88.56 105 TYR A C 1
ATOM 870 O O . TYR A 1 105 ? 39.136 16.427 -50.398 1.00 88.56 105 TYR A O 1
ATOM 878 N N . CYS A 1 106 ? 40.873 15.929 -51.741 1.00 87.44 106 CYS A N 1
ATOM 879 C CA . CYS A 1 106 ? 41.189 17.288 -52.137 1.00 87.44 106 CYS A CA 1
ATOM 880 C C . CYS A 1 106 ? 41.032 17.408 -53.652 1.00 87.44 106 CYS A C 1
ATOM 882 O O . CYS A 1 106 ? 41.790 16.800 -54.413 1.00 87.44 106 CYS A O 1
ATOM 884 N N . ASN A 1 107 ? 40.036 18.191 -54.070 1.00 86.38 107 ASN A N 1
ATOM 885 C CA . ASN A 1 107 ? 39.802 18.571 -55.458 1.00 86.38 107 ASN A CA 1
ATOM 886 C C . ASN A 1 107 ? 40.287 20.009 -55.684 1.00 86.38 107 ASN A C 1
ATOM 888 O O . ASN A 1 107 ? 39.501 20.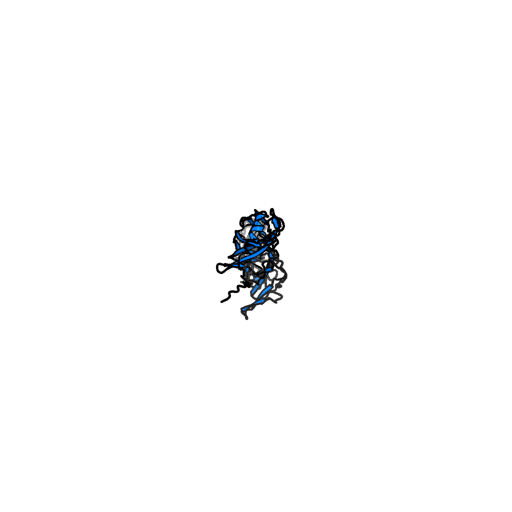922 -55.940 1.00 86.38 107 ASN A O 1
ATOM 892 N N . SER A 1 108 ? 41.591 20.213 -55.502 1.00 82.62 108 SER A N 1
ATOM 893 C CA . SER A 1 108 ? 42.252 21.498 -55.702 1.00 82.62 108 SER A CA 1
ATOM 894 C C . SER A 1 108 ? 43.328 21.372 -56.768 1.00 82.62 108 SER A C 1
ATOM 896 O O . SER A 1 108 ? 44.085 20.402 -56.806 1.00 82.62 108 SER A O 1
ATOM 898 N N . ASN A 1 109 ? 43.432 22.385 -57.624 1.00 81.81 109 ASN A N 1
ATOM 899 C CA . ASN A 1 109 ? 44.525 22.477 -58.589 1.00 81.81 109 ASN A CA 1
ATOM 900 C C . ASN A 1 109 ? 45.822 23.004 -57.962 1.00 81.81 109 ASN A C 1
ATOM 902 O O . ASN A 1 109 ? 46.879 22.835 -58.561 1.00 81.81 109 ASN A O 1
ATOM 906 N N . GLU A 1 110 ? 45.743 23.602 -56.770 1.00 85.19 110 GLU A N 1
ATOM 907 C CA . GLU A 1 110 ? 46.870 24.241 -56.078 1.00 85.19 110 GLU A CA 1
ATOM 908 C C . GLU A 1 110 ? 47.423 23.396 -54.930 1.00 85.19 110 GLU A C 1
ATOM 910 O O . GLU A 1 110 ? 48.598 23.524 -54.586 1.00 85.19 110 GLU A O 1
ATOM 915 N N . TYR A 1 111 ? 46.591 22.531 -54.347 1.00 87.50 111 TYR A N 1
ATOM 916 C CA . TYR A 1 111 ? 46.911 21.785 -53.134 1.00 87.50 111 TYR A CA 1
ATOM 917 C C . TYR A 1 111 ? 46.785 20.276 -53.332 1.00 87.50 111 TYR A C 1
ATOM 919 O O . TYR A 1 111 ? 46.004 19.803 -54.160 1.00 87.50 111 TYR A O 1
ATOM 927 N N . TYR A 1 112 ? 47.533 19.511 -52.540 1.00 85.19 112 TYR A N 1
ATOM 928 C CA . TYR A 1 112 ? 47.381 18.060 -52.453 1.00 85.19 112 TYR A CA 1
ATOM 929 C C . TYR A 1 112 ? 47.580 17.544 -51.024 1.00 85.19 112 TYR A C 1
ATOM 931 O O . TYR A 1 112 ? 48.265 18.165 -50.211 1.00 85.19 112 TYR A O 1
ATOM 939 N N . ILE A 1 113 ? 46.974 16.397 -50.720 1.00 83.25 113 ILE A N 1
ATOM 940 C CA . ILE A 1 113 ? 47.165 15.669 -49.463 1.00 83.25 113 ILE A CA 1
ATOM 941 C C . ILE A 1 113 ? 48.452 14.855 -49.588 1.00 83.25 113 ILE A C 1
ATOM 943 O O . ILE A 1 113 ? 48.536 13.960 -50.430 1.00 83.25 113 ILE A O 1
ATOM 947 N N . SER A 1 114 ? 49.446 15.170 -48.763 1.00 81.19 114 SER A N 1
ATOM 948 C CA . SER A 1 114 ? 50.705 14.432 -48.689 1.00 81.19 114 SER A CA 1
ATOM 949 C C . SER A 1 114 ? 50.703 13.476 -47.494 1.00 81.19 114 SER A C 1
ATOM 951 O O . SER A 1 114 ? 49.838 13.532 -46.619 1.00 81.19 114 SER A O 1
ATOM 953 N N . LYS A 1 115 ? 51.717 12.609 -47.423 1.00 77.12 115 LYS A N 1
ATOM 954 C CA . LYS A 1 115 ? 51.964 11.751 -46.251 1.00 77.12 115 LYS A CA 1
ATOM 955 C C . LYS A 1 115 ? 52.232 12.541 -44.959 1.00 77.12 115 LYS A C 1
ATOM 957 O O . LYS A 1 115 ? 52.052 11.998 -43.876 1.00 77.12 115 LYS A O 1
ATOM 962 N N . ASP A 1 116 ? 52.674 13.793 -45.087 1.00 83.94 116 ASP A N 1
ATOM 963 C CA . ASP A 1 116 ? 53.034 14.669 -43.968 1.00 83.94 116 ASP A CA 1
ATOM 964 C C . ASP A 1 116 ? 51.868 15.595 -43.566 1.00 83.94 116 ASP A C 1
ATOM 966 O O . ASP A 1 116 ? 51.983 16.358 -42.604 1.00 83.94 116 ASP A O 1
ATOM 970 N N . THR A 1 117 ? 50.736 15.540 -44.285 1.00 86.50 117 THR A N 1
ATOM 971 C CA . THR A 1 117 ? 49.523 16.291 -43.948 1.00 86.50 117 THR A CA 1
ATOM 972 C C . THR A 1 117 ? 48.956 15.808 -42.616 1.00 86.50 117 THR A C 1
ATOM 974 O O . THR A 1 117 ? 48.536 14.657 -42.478 1.00 86.50 117 THR A O 1
ATOM 977 N N . LYS A 1 118 ? 48.869 16.715 -41.641 1.00 89.56 118 LYS A N 1
ATOM 978 C CA . LYS A 1 118 ? 48.239 16.439 -40.349 1.00 89.56 118 LYS A CA 1
ATOM 979 C C . LYS A 1 118 ? 46.729 16.540 -40.464 1.00 89.56 118 LYS A C 1
ATOM 981 O O . LYS A 1 118 ? 46.196 17.545 -40.927 1.00 89.56 118 LYS A O 1
ATOM 986 N N . ILE A 1 119 ? 46.028 15.519 -39.994 1.00 89.75 119 ILE A N 1
ATOM 987 C CA . ILE A 1 119 ? 44.570 15.529 -39.931 1.00 89.75 119 ILE A CA 1
ATOM 988 C C . ILE A 1 119 ? 44.146 15.519 -38.478 1.00 89.75 119 ILE A C 1
ATOM 990 O O . ILE A 1 119 ? 44.605 14.676 -37.707 1.00 89.75 119 ILE A O 1
ATOM 994 N N . LYS A 1 120 ? 43.238 16.421 -38.114 1.00 91.19 120 LYS A N 1
ATOM 995 C CA . LYS A 1 120 ? 42.652 16.458 -36.777 1.00 91.19 120 LYS A CA 1
ATOM 996 C C . LYS A 1 120 ? 41.134 16.403 -36.843 1.00 91.19 120 LYS A C 1
ATOM 998 O O . LYS A 1 120 ? 40.524 17.033 -37.700 1.00 91.19 120 LYS A O 1
ATOM 1003 N N . MET A 1 121 ? 40.529 15.678 -35.912 1.00 88.00 121 MET A N 1
ATOM 1004 C CA . MET A 1 121 ? 39.087 15.628 -35.690 1.00 88.00 121 MET A CA 1
ATOM 1005 C C . MET A 1 121 ? 38.784 16.356 -34.383 1.00 88.00 121 MET A C 1
ATOM 1007 O O . MET A 1 121 ? 39.246 15.920 -33.332 1.00 88.00 121 MET A O 1
ATOM 1011 N N . ASN A 1 122 ? 38.045 17.468 -34.431 1.00 87.94 122 ASN A N 1
ATOM 1012 C CA . ASN A 1 122 ? 37.770 18.320 -33.263 1.00 87.94 122 ASN A CA 1
ATOM 1013 C C . ASN A 1 122 ? 39.039 18.663 -32.443 1.00 87.94 122 ASN A C 1
ATOM 1015 O O . ASN A 1 122 ? 39.001 18.710 -31.217 1.00 87.94 122 ASN A O 1
ATOM 1019 N N . GLY A 1 123 ? 40.176 18.871 -33.120 1.00 85.81 123 GLY A N 1
ATOM 1020 C CA . GLY A 1 123 ? 41.472 19.166 -32.495 1.00 85.81 123 GLY A CA 1
ATOM 1021 C C . GLY A 1 123 ? 42.326 17.946 -32.123 1.00 85.81 123 GLY A C 1
ATOM 1022 O O . GLY A 1 123 ? 43.512 18.116 -31.841 1.00 85.81 123 GLY A O 1
ATOM 1023 N N . GLU A 1 124 ? 41.793 16.721 -32.183 1.00 87.75 124 GLU A N 1
ATOM 1024 C CA . GLU A 1 124 ? 42.564 15.499 -31.932 1.00 87.75 124 GLU A CA 1
ATOM 1025 C C . GLU A 1 124 ? 43.202 14.927 -33.200 1.00 87.75 124 GLU A C 1
ATOM 1027 O O . GLU A 1 124 ? 42.520 14.679 -34.194 1.00 87.75 124 GLU A O 1
ATOM 1032 N N . GLU A 1 125 ? 44.506 14.649 -33.154 1.00 89.75 125 GLU A N 1
ATOM 1033 C CA . GLU A 1 125 ? 45.248 14.085 -34.285 1.00 89.75 125 GLU A CA 1
ATOM 1034 C C . GLU A 1 125 ? 44.776 12.667 -34.648 1.00 89.75 125 GLU A C 1
ATOM 1036 O O . GLU A 1 125 ? 44.658 11.778 -33.799 1.00 89.75 125 GLU A O 1
ATOM 1041 N N . CYS A 1 126 ? 44.501 12.469 -35.937 1.00 88.44 126 CYS A N 1
ATOM 1042 C CA . CYS A 1 126 ? 44.073 11.208 -36.528 1.00 88.44 126 CYS A CA 1
ATOM 1043 C C . CYS A 1 126 ? 45.273 10.451 -37.098 1.00 88.44 126 CYS A C 1
ATOM 1045 O O . CYS A 1 126 ? 46.196 11.042 -37.657 1.00 88.44 126 CYS A O 1
ATOM 1047 N N . SER A 1 127 ? 45.247 9.123 -37.004 1.00 85.62 127 SER A N 1
ATOM 1048 C CA . SER A 1 127 ? 46.321 8.296 -37.545 1.00 85.62 127 SER A CA 1
ATOM 1049 C C . SER A 1 127 ? 46.183 8.158 -39.057 1.00 85.62 127 SER A C 1
ATOM 1051 O O . SER A 1 127 ? 45.131 7.766 -39.572 1.00 85.62 127 SER A O 1
ATOM 1053 N N . TYR A 1 128 ? 47.270 8.458 -39.760 1.00 76.75 128 TYR A N 1
ATOM 1054 C CA . TYR A 1 128 ? 47.409 8.193 -41.183 1.00 76.75 128 TYR A CA 1
ATOM 1055 C C . TYR A 1 128 ? 47.475 6.684 -41.434 1.00 76.75 128 TYR A C 1
ATOM 1057 O O . TYR A 1 128 ? 48.230 5.969 -40.773 1.00 76.75 128 TYR A O 1
ATOM 1065 N N . TYR A 1 129 ? 46.672 6.204 -42.381 1.00 68.06 129 TYR A N 1
ATOM 1066 C CA . TYR A 1 129 ? 46.653 4.798 -42.774 1.00 68.06 129 TYR A CA 1
ATOM 1067 C C . TYR A 1 129 ? 47.316 4.605 -44.141 1.00 68.06 129 TYR A C 1
ATOM 1069 O O . TYR A 1 129 ? 48.198 3.764 -44.275 1.00 68.06 129 TYR A O 1
ATOM 1077 N N . GLU A 1 130 ? 46.916 5.392 -45.147 1.00 67.69 130 GLU A N 1
ATOM 1078 C CA . GLU A 1 130 ? 47.405 5.283 -46.529 1.00 67.69 130 GLU A CA 1
ATOM 1079 C C . GLU A 1 130 ? 47.011 6.531 -47.343 1.00 67.69 130 GLU A C 1
ATOM 1081 O O . GLU A 1 130 ? 45.979 7.137 -47.059 1.00 67.69 130 GLU A O 1
ATOM 1086 N N . SER A 1 131 ? 47.772 6.920 -48.369 1.00 62.00 131 SER A N 1
ATOM 1087 C CA . SER A 1 131 ? 47.375 7.960 -49.333 1.00 62.00 131 SER A CA 1
ATOM 1088 C C . SER A 1 131 ? 47.613 7.489 -50.753 1.00 62.00 131 SER A C 1
ATOM 1090 O O . SER A 1 131 ? 48.532 6.718 -51.030 1.00 62.00 131 SER A O 1
ATOM 1092 N N . TYR A 1 132 ? 46.760 7.971 -51.649 1.00 65.94 132 TYR A N 1
ATOM 1093 C CA . TYR A 1 132 ? 46.862 7.716 -53.073 1.00 65.94 132 TYR A CA 1
ATOM 1094 C C . TYR A 1 132 ? 46.761 9.052 -53.800 1.00 65.94 132 TYR A C 1
ATOM 1096 O O . TYR A 1 132 ? 45.795 9.800 -53.632 1.00 65.94 132 TYR A O 1
ATOM 1104 N N . ILE A 1 133 ? 47.748 9.344 -54.640 1.00 61.34 133 ILE A N 1
ATOM 1105 C CA . ILE A 1 133 ? 47.620 10.405 -55.635 1.00 61.34 133 ILE A CA 1
ATOM 1106 C C . ILE A 1 133 ? 46.860 9.792 -56.808 1.00 61.34 133 ILE A C 1
ATOM 1108 O O . ILE A 1 133 ? 47.364 8.889 -57.477 1.00 61.34 133 ILE A O 1
ATOM 1112 N N . VAL A 1 134 ? 45.634 10.251 -57.044 1.00 57.59 134 VAL A N 1
ATOM 1113 C CA . VAL A 1 134 ? 44.833 9.814 -58.187 1.00 57.59 134 VAL A CA 1
ATOM 1114 C C . VAL A 1 134 ? 45.035 10.877 -59.263 1.00 57.59 134 VAL A C 1
ATOM 1116 O O . VAL A 1 134 ? 44.739 12.045 -59.050 1.00 57.59 134 VAL A O 1
ATOM 1119 N N . GLY A 1 135 ? 45.637 10.525 -60.398 1.00 57.12 135 GLY A N 1
ATOM 1120 C CA . GLY A 1 135 ? 45.985 11.505 -61.435 1.00 57.12 135 GLY A CA 1
ATOM 1121 C C . GLY A 1 135 ? 44.858 12.490 -61.801 1.00 57.12 135 GLY A C 1
ATOM 1122 O O . GLY A 1 135 ? 43.683 12.160 -61.696 1.00 57.12 135 GLY A O 1
ATOM 1123 N N . GLN A 1 136 ? 45.246 13.673 -62.297 1.00 54.59 136 GLN A N 1
ATOM 1124 C CA . GLN A 1 136 ? 44.377 14.802 -62.686 1.00 54.59 136 GLN A CA 1
ATOM 1125 C C . GLN A 1 136 ? 43.632 15.510 -61.541 1.00 54.59 136 GLN A C 1
ATOM 1127 O O . GLN A 1 136 ? 42.416 15.415 -61.435 1.00 54.59 136 GLN A O 1
ATOM 1132 N N . GLY A 1 137 ? 44.313 16.304 -60.707 1.00 58.62 137 GLY A N 1
ATOM 1133 C CA . GLY A 1 137 ? 43.571 17.177 -59.779 1.00 58.62 137 GLY A CA 1
ATOM 1134 C C . GLY A 1 137 ? 43.321 16.607 -58.397 1.00 58.62 137 GLY A C 1
ATOM 1135 O O . GLY A 1 137 ? 43.178 17.390 -57.464 1.00 58.62 137 GLY A O 1
ATOM 1136 N N . TYR A 1 138 ? 43.319 15.287 -58.259 1.00 65.19 138 TYR A N 1
ATOM 1137 C CA . TYR A 1 138 ? 42.694 14.625 -57.129 1.00 65.19 138 TYR A CA 1
ATOM 1138 C C . TYR A 1 138 ? 43.722 13.968 -56.209 1.00 65.19 138 TYR A C 1
ATOM 1140 O O . TYR A 1 138 ? 44.509 13.115 -56.607 1.00 65.19 138 TYR A O 1
ATOM 1148 N N . SER A 1 139 ? 43.721 14.336 -54.937 1.00 78.75 139 SER A N 1
ATOM 1149 C CA . SER A 1 139 ? 44.500 13.602 -53.933 1.00 78.75 139 SER A CA 1
ATOM 1150 C C . SER A 1 139 ? 43.580 13.110 -52.839 1.00 78.75 139 SER A C 1
ATOM 1152 O O . SER A 1 139 ? 42.637 13.807 -52.458 1.00 78.75 139 SER A O 1
ATOM 1154 N N . GLN A 1 140 ? 43.841 11.897 -52.357 1.00 83.44 140 GLN A N 1
ATOM 1155 C CA . GLN A 1 140 ? 43.063 11.303 -51.284 1.00 83.44 140 GLN A CA 1
ATOM 1156 C C . GLN A 1 140 ? 43.963 10.686 -50.219 1.00 83.44 140 GLN A C 1
ATOM 1158 O O . GLN A 1 140 ? 44.993 10.080 -50.521 1.00 83.44 140 GLN A O 1
ATOM 1163 N N . GLY A 1 141 ? 43.541 10.809 -48.967 1.00 83.31 141 GLY A N 1
ATOM 1164 C CA . GLY A 1 141 ? 44.178 10.164 -47.827 1.00 83.31 141 GLY A CA 1
ATOM 1165 C C . GLY A 1 141 ? 43.148 9.427 -46.986 1.00 83.31 141 GLY A C 1
ATOM 1166 O O . GLY A 1 141 ? 42.043 9.922 -46.761 1.00 83.31 141 GLY A O 1
ATOM 1167 N N . LYS A 1 142 ? 43.505 8.232 -46.526 1.00 85.56 142 LYS A N 1
ATOM 1168 C CA . LYS A 1 142 ? 42.721 7.434 -45.591 1.00 85.56 142 LYS A CA 1
ATOM 1169 C C . LYS A 1 142 ? 43.272 7.619 -44.186 1.00 85.56 142 LYS A C 1
ATOM 1171 O O . LYS A 1 142 ? 44.454 7.387 -43.925 1.00 85.56 142 LYS A O 1
ATOM 1176 N N . PHE A 1 143 ? 42.377 7.971 -43.277 1.00 88.69 143 PHE A N 1
ATOM 1177 C CA . PHE A 1 143 ? 42.688 8.268 -41.888 1.00 88.69 143 PHE A CA 1
ATOM 1178 C C . PHE A 1 143 ? 41.745 7.514 -40.960 1.00 88.69 143 PHE A C 1
ATOM 1180 O O . PHE A 1 143 ? 40.658 7.068 -41.354 1.00 88.69 143 PHE A O 1
ATOM 1187 N N . VAL A 1 144 ? 42.180 7.355 -39.716 1.00 89.69 144 VAL A N 1
ATOM 1188 C CA . VAL A 1 144 ? 41.360 6.802 -38.642 1.00 89.69 144 VAL A CA 1
ATOM 1189 C C . VAL A 1 144 ? 41.472 7.660 -37.389 1.00 89.69 144 VAL A C 1
ATOM 1191 O O . VAL A 1 144 ? 42.538 8.191 -37.080 1.00 89.69 144 VAL A O 1
ATOM 1194 N N . THR A 1 145 ? 40.374 7.791 -36.651 1.00 89.25 145 THR A N 1
ATOM 1195 C CA . THR A 1 145 ? 40.410 8.387 -35.309 1.00 89.25 145 THR A CA 1
ATOM 1196 C C . THR A 1 145 ? 41.118 7.448 -34.332 1.00 89.25 145 THR A C 1
ATOM 1198 O O . THR A 1 145 ? 41.315 6.260 -34.621 1.00 89.25 145 THR A O 1
ATOM 1201 N N . LYS A 1 146 ? 41.427 7.949 -33.132 1.00 87.62 146 LYS A N 1
ATOM 1202 C CA . LYS A 1 146 ? 41.737 7.076 -31.996 1.00 87.62 146 LYS A CA 1
ATOM 1203 C C . LYS A 1 146 ? 40.601 6.077 -31.770 1.00 87.62 146 LYS A C 1
ATOM 1205 O O . LYS A 1 146 ? 39.432 6.367 -32.051 1.00 87.62 146 LYS A O 1
ATOM 1210 N N . GLU A 1 147 ? 40.970 4.891 -31.297 1.00 89.94 147 GLU A N 1
ATOM 1211 C CA . GLU A 1 147 ? 39.990 3.915 -30.843 1.00 89.94 147 GLU A CA 1
ATOM 1212 C C . GLU A 1 147 ? 39.371 4.367 -29.526 1.00 89.94 147 GLU A C 1
ATOM 1214 O O . GLU A 1 147 ? 40.039 4.962 -28.680 1.00 89.94 147 GLU A O 1
ATOM 1219 N N . PHE A 1 148 ? 38.099 4.051 -29.348 1.00 84.31 148 PHE A N 1
ATOM 1220 C CA . PHE A 1 148 ? 37.383 4.315 -28.114 1.00 84.31 148 PHE A CA 1
ATOM 1221 C C . PHE A 1 148 ? 36.489 3.122 -27.773 1.00 84.31 148 PHE A C 1
ATOM 1223 O O . PHE A 1 148 ? 36.114 2.325 -28.638 1.00 84.31 148 PHE A O 1
ATOM 1230 N N . LEU A 1 149 ? 36.177 2.967 -26.489 1.00 83.75 149 LEU A N 1
ATOM 1231 C CA . LEU A 1 149 ? 35.273 1.929 -26.005 1.00 83.75 149 LEU A CA 1
ATOM 1232 C C . LEU A 1 149 ? 33.859 2.508 -25.951 1.00 83.75 149 LEU A C 1
ATOM 1234 O O . LEU A 1 149 ? 33.664 3.542 -25.316 1.00 83.75 149 LEU A O 1
ATOM 1238 N N . ALA A 1 150 ? 32.879 1.853 -26.576 1.00 77.06 150 ALA A N 1
ATOM 1239 C CA . ALA A 1 150 ? 31.484 2.237 -26.376 1.00 77.06 150 ALA A CA 1
ATOM 1240 C C . ALA A 1 150 ? 31.066 1.862 -24.951 1.00 77.06 150 ALA A C 1
ATOM 1242 O O . ALA A 1 150 ? 30.948 0.676 -24.620 1.00 77.06 150 ALA A O 1
ATOM 1243 N N . LYS A 1 151 ? 30.855 2.880 -24.119 1.00 68.94 151 LYS A N 1
ATOM 1244 C CA . LYS A 1 151 ? 30.430 2.749 -22.729 1.00 68.94 151 LYS A CA 1
ATOM 1245 C C . LYS A 1 151 ? 28.974 3.150 -22.595 1.00 68.94 151 LYS A C 1
ATOM 1247 O O . LYS A 1 151 ? 28.481 4.071 -23.246 1.00 68.94 151 LYS A O 1
ATOM 1252 N N . ASP A 1 152 ? 28.286 2.443 -21.714 1.00 64.94 152 ASP A N 1
ATOM 1253 C CA . ASP A 1 152 ? 26.948 2.832 -21.304 1.00 64.94 152 ASP A CA 1
ATOM 1254 C C . ASP A 1 152 ? 27.032 4.034 -20.360 1.00 64.94 152 ASP A C 1
ATOM 1256 O O . ASP A 1 152 ? 27.261 3.879 -19.163 1.00 64.94 152 ASP A O 1
ATOM 1260 N N . ASN A 1 153 ? 26.895 5.232 -20.927 1.00 61.56 153 ASN A N 1
ATOM 1261 C CA . ASN A 1 153 ? 26.967 6.499 -20.199 1.00 61.56 153 ASN A CA 1
ATOM 1262 C C . ASN A 1 153 ? 25.582 6.978 -19.726 1.00 61.56 153 ASN A C 1
ATOM 1264 O O . ASN A 1 153 ? 25.429 8.150 -19.381 1.00 61.56 153 ASN A O 1
ATOM 1268 N N . ARG A 1 154 ? 24.563 6.104 -19.754 1.00 67.69 154 ARG A N 1
ATOM 1269 C CA . ARG A 1 154 ? 23.224 6.420 -19.243 1.00 67.69 154 ARG A CA 1
ATOM 1270 C C . ARG A 1 154 ? 23.263 6.640 -17.734 1.00 67.69 154 ARG A C 1
ATOM 1272 O O . ARG A 1 154 ? 23.942 5.908 -17.011 1.00 67.69 154 ARG A O 1
ATOM 1279 N N . GLU A 1 155 ? 22.489 7.607 -17.255 1.00 66.81 155 GLU A N 1
ATOM 1280 C CA . GLU A 1 155 ? 22.260 7.776 -15.822 1.00 66.81 155 GLU A CA 1
ATOM 1281 C C . GLU A 1 155 ? 21.413 6.602 -15.317 1.00 66.81 155 GLU A C 1
ATOM 1283 O O . GLU A 1 155 ? 20.376 6.260 -15.898 1.00 66.81 155 GLU A O 1
ATOM 1288 N N . LYS A 1 156 ? 21.890 5.938 -14.263 1.00 68.50 156 LYS A N 1
ATOM 1289 C CA . LYS A 1 156 ? 21.192 4.808 -13.650 1.00 68.50 156 LYS A CA 1
ATOM 1290 C C . LYS A 1 156 ? 20.241 5.307 -12.578 1.00 68.50 156 LYS A C 1
ATOM 1292 O O . LYS A 1 156 ? 20.628 6.112 -11.734 1.00 68.50 156 LYS A O 1
ATOM 1297 N N . ILE A 1 157 ? 19.023 4.774 -12.585 1.00 68.62 157 ILE A N 1
ATOM 1298 C CA . ILE A 1 157 ? 18.038 5.039 -11.537 1.00 68.62 157 ILE A CA 1
ATOM 1299 C C . ILE A 1 157 ? 17.824 3.780 -10.705 1.00 68.62 157 ILE A C 1
ATOM 1301 O O . ILE A 1 157 ? 17.176 2.822 -11.135 1.00 68.62 157 ILE A O 1
ATOM 1305 N N . ASP A 1 158 ? 18.329 3.828 -9.475 1.00 66.56 158 ASP A N 1
ATOM 1306 C CA . ASP A 1 158 ? 18.269 2.698 -8.544 1.00 66.56 158 ASP A CA 1
ATOM 1307 C C . ASP A 1 158 ? 16.929 2.618 -7.796 1.00 66.56 158 ASP A C 1
ATOM 1309 O O . ASP A 1 158 ? 16.511 1.539 -7.368 1.00 66.56 158 ASP A O 1
ATOM 1313 N N . LYS A 1 159 ? 16.240 3.758 -7.618 1.00 71.62 159 LYS A N 1
ATOM 1314 C CA . LYS A 1 159 ? 14.956 3.844 -6.906 1.00 71.62 159 LYS A CA 1
ATOM 1315 C C . LYS A 1 159 ? 14.011 4.854 -7.540 1.00 71.62 159 LYS A C 1
ATOM 1317 O O . LYS A 1 159 ? 14.443 5.929 -7.944 1.00 71.62 159 LYS A O 1
ATOM 1322 N N . ILE A 1 160 ? 12.723 4.519 -7.559 1.00 76.38 160 ILE A N 1
ATOM 1323 C CA . ILE A 1 160 ? 11.646 5.414 -7.997 1.00 76.38 160 ILE A CA 1
ATOM 1324 C C . ILE A 1 160 ? 10.601 5.527 -6.887 1.00 76.38 160 ILE A C 1
ATOM 1326 O O . ILE A 1 160 ? 10.004 4.535 -6.472 1.00 76.38 160 ILE A O 1
ATOM 1330 N N . ASN A 1 161 ? 10.351 6.747 -6.425 1.00 80.00 161 ASN A N 1
ATOM 1331 C CA . ASN A 1 161 ? 9.273 7.022 -5.486 1.00 80.00 161 ASN A CA 1
ATOM 1332 C C . ASN A 1 161 ? 8.082 7.628 -6.228 1.00 80.00 161 ASN A C 1
ATOM 1334 O O . ASN A 1 161 ? 8.219 8.5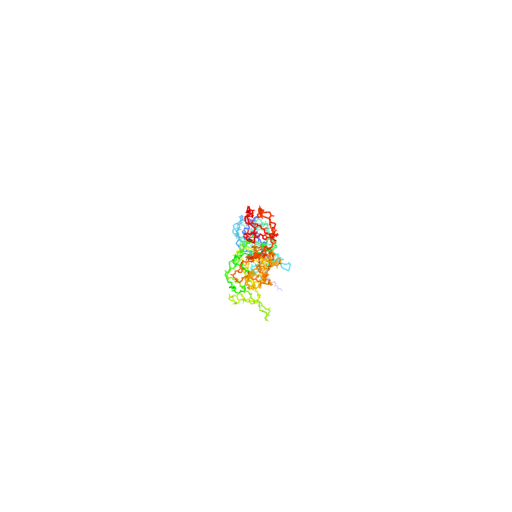60 -7.025 1.00 80.00 161 ASN A O 1
ATOM 1338 N N . ILE A 1 162 ? 6.912 7.049 -5.980 1.00 82.38 162 ILE A N 1
ATOM 1339 C CA . ILE A 1 162 ? 5.644 7.409 -6.598 1.00 82.38 162 ILE A CA 1
ATOM 1340 C C . ILE A 1 162 ? 4.662 7.741 -5.491 1.00 82.38 162 ILE A C 1
ATOM 1342 O O . ILE A 1 162 ? 4.555 7.055 -4.469 1.00 82.38 162 ILE A O 1
ATOM 1346 N N . SER A 1 163 ? 3.909 8.799 -5.726 1.00 85.06 163 SER A N 1
ATOM 1347 C CA . SER A 1 163 ? 2.822 9.226 -4.867 1.00 85.06 163 SER A CA 1
ATOM 1348 C C . SER A 1 163 ? 1.509 9.217 -5.640 1.00 85.06 163 SER A C 1
ATOM 1350 O O . SER A 1 163 ? 1.470 9.506 -6.835 1.00 85.06 163 SER A O 1
ATOM 1352 N N . CYS A 1 164 ? 0.426 8.868 -4.956 1.00 86.56 164 CYS A N 1
ATOM 1353 C CA . CYS A 1 164 ? -0.935 9.016 -5.447 1.00 86.56 164 CYS A CA 1
ATOM 1354 C C . CYS A 1 164 ? -1.835 9.390 -4.272 1.00 86.56 164 CYS A C 1
ATOM 1356 O O . CYS A 1 164 ? -2.101 8.568 -3.397 1.00 86.56 164 CYS A O 1
ATOM 1358 N N . LYS A 1 165 ? -2.319 10.633 -4.244 1.00 85.69 165 LYS A N 1
ATOM 1359 C CA . LYS A 1 165 ? -3.114 11.166 -3.123 1.00 85.69 165 LYS A CA 1
ATOM 1360 C C . LYS A 1 165 ? -4.373 10.344 -2.830 1.00 85.69 165 LYS A C 1
ATOM 1362 O O . LYS A 1 165 ? -4.834 10.292 -1.697 1.00 85.69 165 LYS A O 1
ATOM 1367 N N . GLU A 1 166 ? -4.937 9.730 -3.859 1.00 84.19 166 GLU A N 1
ATOM 1368 C CA . GLU A 1 166 ? -6.225 9.044 -3.793 1.00 84.19 166 GLU A CA 1
ATOM 1369 C C . GLU A 1 166 ? -6.090 7.527 -3.618 1.00 84.19 166 GLU A C 1
ATOM 1371 O O . GLU A 1 166 ? -7.093 6.813 -3.602 1.00 84.19 166 GLU A O 1
ATOM 1376 N N . PHE A 1 167 ? -4.858 7.028 -3.536 1.00 85.06 167 PHE A N 1
ATOM 1377 C CA . PHE A 1 167 ? -4.585 5.614 -3.361 1.00 85.06 167 PHE A CA 1
ATOM 1378 C C . PHE A 1 167 ? -4.624 5.235 -1.877 1.00 85.06 167 PHE A C 1
ATOM 1380 O O . PHE A 1 167 ? -3.824 5.726 -1.078 1.00 85.06 167 PHE A O 1
ATOM 1387 N N . SER A 1 168 ? -5.517 4.308 -1.540 1.00 81.69 168 SER A N 1
ATOM 1388 C CA . SER A 1 168 ? -5.600 3.628 -0.248 1.00 81.69 168 SER A CA 1
ATOM 1389 C C . SER A 1 168 ? -5.544 2.108 -0.446 1.00 81.69 168 SER A C 1
ATOM 1391 O O . SER A 1 168 ? -5.881 1.624 -1.533 1.00 81.69 168 SER A O 1
ATOM 1393 N N . PRO A 1 169 ? -5.132 1.335 0.579 1.00 82.31 169 PRO A N 1
ATOM 1394 C CA . PRO A 1 169 ? -5.263 -0.117 0.553 1.00 82.31 169 PRO A CA 1
ATOM 1395 C C . PRO A 1 169 ? -6.713 -0.537 0.247 1.00 82.31 169 PRO A C 1
ATOM 1397 O O . PRO A 1 169 ? -7.636 0.113 0.742 1.00 82.31 169 PRO A O 1
ATOM 1400 N N . PRO A 1 170 ? -6.932 -1.601 -0.545 1.00 91.81 170 PRO A N 1
ATOM 1401 C CA . PRO A 1 170 ? -8.275 -2.066 -0.875 1.00 91.81 170 PRO A CA 1
ATOM 1402 C C . PRO A 1 170 ? -9.097 -2.468 0.358 1.00 91.81 170 PRO A C 1
ATOM 1404 O O . PRO A 1 170 ? -8.585 -3.120 1.271 1.00 91.81 170 PRO A O 1
ATOM 1407 N N . VAL A 1 171 ? -10.391 -2.157 0.336 1.00 94.44 171 VAL A N 1
ATOM 1408 C CA . VAL A 1 171 ? -11.395 -2.606 1.312 1.00 94.44 171 VAL A CA 1
ATOM 1409 C C . VAL A 1 171 ? -12.531 -3.288 0.549 1.00 94.44 171 VAL A C 1
ATOM 1411 O O . VAL A 1 171 ? -12.864 -2.880 -0.564 1.00 94.44 171 VAL A O 1
ATOM 1414 N N . ILE A 1 172 ? -13.108 -4.359 1.099 1.00 95.12 172 ILE A N 1
ATOM 1415 C CA . ILE A 1 172 ? -14.222 -5.066 0.452 1.00 95.12 172 ILE A CA 1
ATOM 1416 C C . ILE A 1 172 ? -15.393 -4.101 0.224 1.00 95.12 172 ILE A C 1
ATOM 1418 O O . ILE A 1 172 ? -15.815 -3.398 1.137 1.00 95.12 172 ILE A O 1
ATOM 1422 N N . GLY A 1 173 ? -15.928 -4.097 -0.998 1.00 92.88 173 GLY A N 1
ATOM 1423 C CA . GLY A 1 173 ? -17.036 -3.235 -1.416 1.00 92.88 173 GLY A CA 1
ATOM 1424 C C . GLY A 1 173 ? -16.608 -1.905 -2.042 1.00 92.88 173 GLY A C 1
ATOM 1425 O O . GLY A 1 173 ? -17.408 -1.300 -2.759 1.00 92.88 173 GLY A O 1
ATOM 1426 N N . ASP A 1 174 ? -15.354 -1.477 -1.869 1.00 92.69 174 ASP A N 1
ATOM 1427 C CA . ASP A 1 174 ? -14.851 -0.273 -2.532 1.00 92.69 174 ASP A CA 1
ATOM 1428 C C . ASP A 1 174 ? -14.766 -0.466 -4.042 1.00 92.69 174 ASP A C 1
ATOM 1430 O O . ASP A 1 174 ? -14.383 -1.528 -4.535 1.00 92.69 174 ASP A O 1
ATOM 1434 N N . LYS A 1 175 ? -15.068 0.594 -4.798 1.00 92.94 175 LYS A N 1
ATOM 1435 C CA . LYS A 1 175 ? -14.940 0.576 -6.258 1.00 92.94 175 LYS A CA 1
ATOM 1436 C C . LYS A 1 175 ? -13.492 0.331 -6.672 1.00 92.94 175 LYS A C 1
ATOM 1438 O O . LYS A 1 175 ? -12.577 1.025 -6.225 1.00 92.94 175 LYS A O 1
ATOM 1443 N N . VAL A 1 176 ? -13.303 -0.580 -7.622 1.00 91.88 176 VAL A N 1
ATOM 1444 C CA . VAL A 1 176 ? -12.008 -0.776 -8.277 1.00 91.88 176 VAL A CA 1
ATOM 1445 C C . VAL A 1 176 ? -11.762 0.413 -9.204 1.00 91.88 176 VAL A C 1
ATOM 1447 O O . VAL A 1 176 ? -12.322 0.500 -10.300 1.00 91.88 176 VAL A O 1
ATOM 1450 N N . ARG A 1 177 ? -10.946 1.367 -8.748 1.00 87.44 177 ARG A N 1
ATOM 1451 C CA . ARG A 1 177 ? -10.633 2.574 -9.521 1.00 87.44 177 ARG A CA 1
ATOM 1452 C C . ARG A 1 177 ? -9.704 2.279 -10.692 1.00 87.44 177 ARG A C 1
ATOM 1454 O O . ARG A 1 177 ? -8.807 1.440 -10.608 1.00 87.44 177 ARG A O 1
ATOM 1461 N N . LYS A 1 178 ? -9.928 3.020 -11.777 1.00 83.38 178 LYS A N 1
ATOM 1462 C CA . LYS A 1 178 ? -9.196 2.924 -13.053 1.00 83.38 178 LYS A CA 1
ATOM 1463 C C . LYS A 1 178 ? -8.573 4.256 -13.468 1.00 83.38 178 LYS A C 1
ATOM 1465 O O . LYS A 1 178 ? -8.045 4.369 -14.560 1.00 83.38 178 LYS A O 1
ATOM 1470 N N . ASP A 1 179 ? -8.590 5.239 -12.576 1.00 83.31 179 ASP A N 1
ATOM 1471 C CA . ASP A 1 179 ? -8.315 6.650 -12.847 1.00 83.31 179 ASP A CA 1
ATOM 1472 C C . ASP A 1 179 ? -7.424 7.275 -11.757 1.00 83.31 179 ASP A C 1
ATOM 1474 O O . ASP A 1 179 ? -7.730 8.326 -11.205 1.00 83.31 179 ASP A O 1
ATOM 1478 N N . TYR A 1 180 ? -6.328 6.610 -11.393 1.00 86.94 180 TYR A N 1
ATOM 1479 C CA . TYR A 1 180 ? -5.375 7.173 -10.442 1.00 86.94 180 TYR A CA 1
ATOM 1480 C C . TYR A 1 180 ? -4.474 8.207 -11.116 1.00 86.94 180 TYR A C 1
ATOM 1482 O O . TYR A 1 180 ? -3.976 7.999 -12.220 1.00 86.94 180 TYR A O 1
ATOM 1490 N N . ASN A 1 181 ? -4.213 9.298 -10.398 1.00 88.38 181 ASN A N 1
ATOM 1491 C CA . ASN A 1 181 ? -3.192 10.268 -10.763 1.00 88.38 181 ASN A CA 1
ATOM 1492 C C . ASN A 1 181 ? -1.913 9.984 -9.963 1.00 88.38 181 ASN A C 1
ATOM 1494 O O . ASN A 1 181 ? -1.836 10.296 -8.768 1.00 88.38 181 ASN A O 1
ATOM 1498 N N . PHE A 1 182 ? -0.946 9.334 -10.602 1.00 87.62 182 PHE A N 1
ATOM 1499 C CA . PHE A 1 182 ? 0.374 9.051 -10.055 1.00 87.62 182 PHE A CA 1
ATOM 1500 C C . PHE A 1 182 ? 1.350 10.175 -10.389 1.00 87.62 182 PHE A C 1
ATOM 1502 O O . PHE A 1 182 ? 1.348 10.734 -11.484 1.00 87.62 182 PHE A O 1
ATOM 1509 N N . ILE A 1 183 ? 2.228 10.476 -9.438 1.00 85.50 183 ILE A N 1
ATOM 1510 C CA . ILE A 1 183 ? 3.258 11.502 -9.576 1.00 85.50 183 ILE A CA 1
ATOM 1511 C C . ILE A 1 183 ? 4.586 10.919 -9.095 1.00 85.50 183 ILE A C 1
ATOM 1513 O O . ILE A 1 183 ? 4.645 10.325 -8.015 1.00 85.50 183 ILE A O 1
ATOM 1517 N N . LEU A 1 184 ? 5.654 11.111 -9.875 1.00 81.94 184 LEU A N 1
ATOM 1518 C CA . LEU A 1 184 ? 7.023 10.850 -9.419 1.00 81.94 184 LEU A CA 1
ATOM 1519 C C . LEU A 1 184 ? 7.392 11.879 -8.351 1.00 81.94 184 LEU A C 1
ATOM 1521 O O . LEU A 1 184 ? 7.332 13.077 -8.612 1.00 81.94 184 LEU A O 1
ATOM 1525 N N . SER A 1 185 ? 7.777 11.434 -7.159 1.00 74.75 185 SER A N 1
ATOM 1526 C CA . SER A 1 185 ? 8.175 12.350 -6.081 1.00 74.75 185 SER A CA 1
ATOM 1527 C C . SER A 1 185 ? 9.669 12.692 -6.095 1.00 74.75 185 SER A C 1
ATOM 1529 O O . SER A 1 185 ? 10.051 13.708 -5.528 1.00 74.75 185 SER A O 1
ATOM 1531 N N . ASP A 1 186 ? 10.500 11.897 -6.781 1.00 66.81 186 ASP A N 1
ATOM 1532 C CA . ASP A 1 186 ? 11.963 12.059 -6.830 1.00 66.81 186 ASP A CA 1
ATOM 1533 C C . ASP A 1 186 ? 12.426 12.471 -8.240 1.00 66.81 186 ASP A C 1
ATOM 1535 O O . ASP A 1 186 ? 13.130 11.739 -8.938 1.00 66.81 186 ASP A O 1
ATOM 1539 N N . ILE A 1 187 ? 11.977 13.642 -8.692 1.00 59.25 187 ILE A N 1
ATOM 1540 C CA . ILE A 1 187 ? 12.170 14.120 -10.074 1.00 59.25 187 ILE A CA 1
ATOM 1541 C C . ILE A 1 187 ? 13.623 14.542 -10.360 1.00 59.25 187 ILE A C 1
ATOM 1543 O O . ILE A 1 187 ? 14.074 14.443 -11.503 1.00 59.25 187 ILE A O 1
ATOM 1547 N N . ASP A 1 188 ? 14.385 14.950 -9.339 1.00 56.62 188 ASP A N 1
ATOM 1548 C CA . ASP A 1 188 ? 15.723 15.544 -9.510 1.00 56.62 188 ASP A CA 1
ATOM 1549 C C . ASP A 1 188 ? 16.751 14.612 -10.182 1.00 56.62 188 ASP A C 1
ATOM 1551 O O . ASP A 1 188 ? 17.730 15.095 -10.750 1.00 56.62 188 ASP A O 1
ATOM 1555 N N . ARG A 1 189 ? 16.522 13.289 -10.174 1.00 55.25 189 ARG A N 1
ATOM 1556 C CA . ARG A 1 189 ? 17.403 12.271 -10.789 1.00 55.25 189 ARG A CA 1
ATOM 1557 C C . ARG A 1 189 ? 16.904 11.726 -12.135 1.00 55.25 189 ARG A C 1
ATOM 1559 O O . ARG A 1 189 ? 17.516 10.829 -12.699 1.00 55.25 189 ARG A O 1
ATOM 1566 N N . ALA A 1 190 ? 15.769 12.209 -12.640 1.00 56.81 190 ALA A N 1
ATOM 1567 C CA . ALA A 1 190 ? 15.044 11.542 -13.720 1.00 56.81 190 ALA A CA 1
ATOM 1568 C C . ALA A 1 190 ? 14.401 12.536 -14.695 1.00 56.81 190 ALA A C 1
ATOM 1570 O O . ALA A 1 190 ? 13.187 12.520 -14.911 1.00 56.81 190 ALA A O 1
ATOM 1571 N N . LYS A 1 191 ? 15.204 13.423 -15.298 1.00 61.69 191 LYS A N 1
ATOM 1572 C CA . LYS A 1 191 ? 14.706 14.335 -16.340 1.00 61.69 191 LYS A CA 1
ATOM 1573 C C . LYS A 1 191 ? 14.042 13.523 -17.455 1.00 61.69 191 LYS A C 1
ATOM 1575 O O . LYS A 1 191 ? 14.736 12.840 -18.201 1.00 61.69 191 LYS A O 1
ATOM 1580 N N . GLY A 1 192 ? 12.720 13.629 -17.571 1.00 68.50 192 GLY A N 1
ATOM 1581 C CA . GLY A 1 192 ? 11.922 13.029 -18.641 1.00 68.50 192 GLY A CA 1
ATOM 1582 C C . GLY A 1 192 ? 11.409 11.611 -18.396 1.00 68.50 192 GLY A C 1
ATOM 1583 O O . GLY A 1 192 ? 10.981 10.964 -19.351 1.00 68.50 192 GLY A O 1
ATOM 1584 N N . LEU A 1 193 ? 11.402 11.146 -17.142 1.00 76.75 193 LEU A N 1
ATOM 1585 C CA . LEU A 1 193 ? 10.501 10.064 -16.748 1.00 76.75 193 LEU A CA 1
ATOM 1586 C C . LEU A 1 193 ? 9.114 10.606 -16.399 1.00 76.75 193 LEU A C 1
ATOM 1588 O O . LEU A 1 193 ? 8.983 11.655 -15.772 1.00 76.75 193 LEU A O 1
ATOM 1592 N N . GLU A 1 194 ? 8.085 9.844 -16.749 1.00 79.94 194 GLU A N 1
ATOM 1593 C CA . GLU A 1 194 ? 6.696 10.105 -16.380 1.00 79.94 194 GLU A CA 1
ATOM 1594 C C . GLU A 1 194 ? 6.014 8.804 -15.940 1.00 79.94 194 GLU A C 1
ATOM 1596 O O . GLU A 1 194 ? 6.319 7.729 -16.458 1.00 79.94 194 GLU A O 1
ATOM 1601 N N . VAL A 1 195 ? 5.072 8.883 -14.994 1.00 82.94 195 VAL A N 1
ATOM 1602 C CA . VAL A 1 195 ? 4.144 7.770 -14.727 1.00 82.94 195 VAL A CA 1
ATOM 1603 C C . VAL A 1 195 ? 2.909 7.959 -15.599 1.00 82.94 195 VAL A C 1
ATOM 1605 O O . VAL A 1 195 ? 2.348 9.050 -15.668 1.00 82.94 195 VAL A O 1
ATOM 1608 N N . SER A 1 196 ? 2.484 6.899 -16.273 1.00 82.44 196 SER A N 1
ATOM 1609 C CA . SER A 1 196 ? 1.259 6.897 -17.070 1.00 82.44 196 SER A CA 1
ATOM 1610 C C . SER A 1 196 ? 0.042 6.714 -16.164 1.00 82.44 196 SER A C 1
ATOM 1612 O O . SER A 1 196 ? -0.051 5.744 -15.411 1.00 82.44 196 SER A O 1
ATOM 1614 N N . ASN A 1 197 ? -0.893 7.660 -16.265 1.00 81.88 197 ASN A N 1
ATOM 1615 C CA . ASN A 1 197 ? -2.132 7.718 -15.478 1.00 81.88 197 ASN A CA 1
ATOM 1616 C C . ASN A 1 197 ? -3.332 7.051 -16.172 1.00 81.88 197 ASN A C 1
ATOM 1618 O O . ASN A 1 197 ? -4.428 6.995 -15.625 1.00 81.88 197 ASN A O 1
ATOM 1622 N N . ASP A 1 198 ? -3.137 6.579 -17.399 1.00 80.81 198 ASP A N 1
ATOM 1623 C CA . ASP A 1 198 ? -4.153 6.002 -18.279 1.00 80.81 198 ASP A CA 1
ATOM 1624 C C . ASP A 1 198 ? -3.963 4.495 -18.519 1.00 80.81 198 ASP A C 1
ATOM 1626 O O . ASP A 1 198 ? -4.800 3.860 -19.159 1.00 80.81 198 ASP A O 1
ATOM 1630 N N . ARG A 1 199 ? -2.874 3.899 -18.013 1.00 81.06 199 ARG A N 1
ATOM 1631 C CA . ARG A 1 199 ? -2.517 2.491 -18.273 1.00 81.06 199 ARG A CA 1
ATOM 1632 C C . ARG A 1 199 ? -2.186 1.686 -17.019 1.00 81.06 199 ARG A C 1
ATOM 1634 O O . ARG A 1 199 ? -1.487 0.675 -17.096 1.00 81.06 199 ARG A O 1
ATOM 1641 N N . HIS A 1 200 ? -2.676 2.098 -15.855 1.00 85.94 200 HIS A N 1
ATOM 1642 C CA . HIS A 1 200 ? -2.636 1.244 -14.670 1.00 85.94 200 HIS A CA 1
ATOM 1643 C C . HIS A 1 200 ? -3.780 0.233 -14.681 1.00 85.94 200 HIS A C 1
ATOM 1645 O O . HIS A 1 200 ? -4.886 0.489 -15.157 1.00 85.94 200 HIS A O 1
ATOM 1651 N N . VAL A 1 201 ? -3.499 -0.953 -14.152 1.00 89.25 201 VAL A N 1
ATOM 1652 C CA . VAL A 1 201 ? -4.400 -2.102 -14.209 1.00 89.25 201 VAL A CA 1
ATOM 1653 C C . VAL A 1 201 ? -4.347 -2.840 -12.883 1.00 89.25 201 VAL A C 1
ATOM 1655 O O . VAL A 1 201 ? -3.277 -3.215 -12.404 1.00 89.25 201 VAL A O 1
ATOM 1658 N N . TRP A 1 202 ? -5.513 -3.089 -12.297 1.00 93.38 202 TRP A N 1
ATOM 1659 C CA . TRP A 1 202 ? -5.627 -4.025 -11.188 1.00 93.38 202 TRP A CA 1
ATOM 1660 C C . TRP A 1 202 ? -5.580 -5.456 -11.708 1.00 93.38 202 TRP A C 1
ATOM 1662 O O . TRP A 1 202 ? -6.260 -5.796 -12.674 1.00 93.38 202 TRP A O 1
ATOM 1672 N N . TYR A 1 203 ? -4.816 -6.305 -11.036 1.00 93.75 203 TYR A N 1
ATOM 1673 C CA . TYR A 1 203 ? -4.819 -7.748 -11.231 1.00 93.75 203 TYR A CA 1
ATOM 1674 C C . TYR A 1 203 ? -5.440 -8.425 -10.014 1.00 93.75 203 TYR A C 1
ATOM 1676 O O . TYR A 1 203 ? -5.208 -7.990 -8.885 1.00 93.75 203 TYR A O 1
ATOM 1684 N N . LYS A 1 204 ? -6.182 -9.507 -10.250 1.00 95.88 204 LYS A N 1
ATOM 1685 C CA . LYS A 1 204 ? -6.721 -10.409 -9.228 1.00 95.88 204 LYS A CA 1
ATOM 1686 C C . LYS A 1 204 ? -6.101 -11.789 -9.421 1.00 95.88 204 LYS A C 1
ATOM 1688 O O . LYS A 1 204 ? -5.990 -12.270 -10.552 1.00 95.88 204 LYS A O 1
ATOM 1693 N N . TYR A 1 205 ? -5.653 -12.404 -8.335 1.00 95.81 205 TYR A N 1
ATOM 1694 C CA . TYR A 1 205 ? -5.122 -13.760 -8.382 1.00 95.81 205 TYR A CA 1
ATOM 1695 C C . TYR A 1 205 ? -6.267 -14.766 -8.499 1.00 95.81 205 TYR A C 1
ATOM 1697 O O . TYR A 1 205 ? -7.238 -14.703 -7.744 1.00 95.81 205 TYR A O 1
ATOM 1705 N N . ASN A 1 206 ? -6.150 -15.689 -9.446 1.00 94.12 206 ASN A N 1
ATOM 1706 C CA . ASN A 1 206 ? -7.066 -16.803 -9.613 1.00 94.12 206 ASN A CA 1
ATOM 1707 C C . ASN A 1 206 ? -6.501 -18.019 -8.867 1.00 94.12 206 ASN A C 1
ATOM 1709 O O . ASN A 1 206 ? -5.493 -18.584 -9.290 1.00 94.12 206 ASN A O 1
ATOM 1713 N N . GLU A 1 207 ? -7.140 -18.409 -7.761 1.00 92.31 207 GLU A N 1
ATOM 1714 C CA . GLU A 1 207 ? -6.676 -19.529 -6.928 1.00 92.31 207 GLU A CA 1
ATOM 1715 C C . GLU A 1 207 ? -6.761 -20.882 -7.657 1.00 92.31 207 GLU A C 1
ATOM 1717 O O . GLU A 1 207 ? -5.857 -21.706 -7.516 1.00 92.31 207 GLU A O 1
ATOM 1722 N N . ASP A 1 208 ? -7.777 -21.088 -8.502 1.00 92.62 208 ASP A N 1
ATOM 1723 C CA . ASP A 1 208 ? -7.973 -22.347 -9.235 1.00 92.62 208 ASP A CA 1
ATOM 1724 C C . ASP A 1 208 ? -6.879 -22.572 -10.287 1.00 92.62 208 ASP A C 1
ATOM 1726 O O . ASP A 1 208 ? -6.339 -23.669 -10.433 1.00 92.62 208 ASP A O 1
ATOM 1730 N N . ARG A 1 209 ? -6.532 -21.512 -11.025 1.00 93.25 209 ARG A N 1
ATOM 1731 C CA . ARG A 1 209 ? -5.531 -21.539 -12.105 1.00 93.25 209 ARG A CA 1
ATOM 1732 C C . ARG A 1 209 ? -4.118 -21.209 -11.635 1.00 93.25 209 ARG A C 1
ATOM 1734 O O . ARG A 1 209 ? -3.170 -21.382 -12.395 1.00 93.25 209 ARG A O 1
ATOM 1741 N N . LYS A 1 210 ? -3.971 -20.744 -10.393 1.00 93.94 210 LYS A N 1
ATOM 1742 C CA . LYS A 1 210 ? -2.711 -20.289 -9.789 1.00 93.94 210 LYS A CA 1
ATOM 1743 C C . LYS A 1 210 ? -2.000 -19.191 -10.591 1.00 93.94 210 LYS A C 1
ATOM 1745 O O . LYS A 1 210 ? -0.769 -19.129 -10.617 1.00 93.94 210 LYS A O 1
ATOM 1750 N N . GLU A 1 211 ? -2.765 -18.297 -11.212 1.00 94.31 211 GLU A N 1
ATOM 1751 C CA . GLU A 1 211 ? -2.252 -17.245 -12.097 1.00 94.31 211 GLU A CA 1
ATOM 1752 C C . GLU A 1 211 ? -2.849 -15.866 -11.783 1.00 94.31 211 GLU A C 1
ATOM 1754 O O . GLU A 1 211 ? -3.933 -15.744 -11.212 1.00 94.31 211 GLU A O 1
ATOM 1759 N N . TRP A 1 212 ? -2.139 -14.804 -12.171 1.00 93.62 212 TRP A N 1
ATOM 1760 C CA . TRP A 1 212 ? -2.642 -13.432 -12.088 1.00 93.62 212 TRP A CA 1
ATOM 1761 C C . TRP A 1 212 ? -3.408 -13.070 -13.362 1.00 93.62 212 TRP A C 1
ATOM 1763 O O . TRP A 1 212 ? -2.839 -13.119 -14.449 1.00 93.62 212 TRP A O 1
ATOM 1773 N N . GLY A 1 213 ? -4.661 -12.637 -13.223 1.00 92.62 213 GLY A N 1
ATOM 1774 C CA . GLY A 1 213 ? -5.483 -12.127 -14.323 1.00 92.62 213 GLY A CA 1
ATOM 1775 C C . GLY A 1 213 ? -5.855 -10.659 -14.133 1.00 92.62 213 GLY A C 1
ATOM 1776 O O . GLY A 1 213 ? -5.814 -10.145 -13.014 1.00 92.62 213 GLY A O 1
ATOM 1777 N N . ILE A 1 214 ? -6.225 -9.976 -15.219 1.00 92.81 214 ILE A N 1
ATOM 1778 C CA . ILE A 1 214 ? -6.768 -8.612 -15.144 1.00 92.81 214 ILE A CA 1
ATOM 1779 C C . ILE A 1 214 ? -8.051 -8.642 -14.304 1.00 92.81 214 ILE A C 1
ATOM 1781 O O . ILE A 1 214 ? -8.950 -9.447 -14.551 1.00 92.81 214 ILE A O 1
ATOM 1785 N N . CYS A 1 215 ? -8.132 -7.764 -13.309 1.00 93.12 215 CYS A N 1
ATOM 1786 C CA . CYS A 1 215 ? -9.309 -7.610 -12.470 1.00 93.12 215 CYS A CA 1
ATOM 1787 C C . CYS A 1 215 ? -10.460 -7.034 -13.303 1.00 93.12 215 CYS A C 1
ATOM 1789 O O . CYS A 1 215 ? -10.344 -5.956 -13.891 1.00 93.12 215 CYS A O 1
ATOM 1791 N N . THR A 1 216 ? -11.576 -7.757 -13.343 1.00 92.62 216 THR A N 1
ATOM 1792 C CA . THR A 1 216 ? -12.814 -7.327 -14.011 1.00 92.62 216 THR A CA 1
ATOM 1793 C C . THR A 1 216 ? -13.902 -6.917 -13.020 1.00 92.62 216 THR A C 1
ATOM 1795 O O . THR A 1 216 ? -14.955 -6.434 -13.437 1.00 92.62 216 THR A O 1
ATOM 1798 N N . ASP A 1 217 ? -13.633 -7.048 -11.719 1.00 92.75 217 ASP A N 1
ATOM 1799 C CA . ASP A 1 217 ? -14.576 -6.710 -10.664 1.00 92.75 217 ASP A CA 1
ATOM 1800 C C . ASP A 1 217 ? -14.847 -5.198 -10.642 1.00 92.75 217 ASP A C 1
ATOM 1802 O O . ASP A 1 217 ? -13.946 -4.373 -10.816 1.00 92.75 217 ASP A O 1
ATOM 1806 N N . GLN A 1 218 ? -16.105 -4.821 -10.409 1.00 94.44 218 GLN A N 1
ATOM 1807 C CA . GLN A 1 218 ? -16.480 -3.413 -10.231 1.00 94.44 218 GLN A CA 1
ATOM 1808 C C . GLN A 1 218 ? -16.122 -2.892 -8.836 1.00 94.44 218 GLN A C 1
ATOM 1810 O O . GLN A 1 218 ? -15.847 -1.704 -8.662 1.00 94.44 218 GLN A O 1
ATOM 1815 N N . VAL A 1 219 ? -16.126 -3.790 -7.853 1.00 95.25 219 VAL A N 1
ATOM 1816 C CA . VAL A 1 219 ? -15.792 -3.533 -6.454 1.00 95.25 219 VAL A CA 1
ATOM 1817 C C . VAL A 1 219 ? -14.834 -4.605 -5.955 1.00 95.25 219 VAL A C 1
ATOM 1819 O O . VAL A 1 219 ? -14.883 -5.739 -6.430 1.00 95.25 219 VAL A O 1
ATOM 1822 N N . PHE A 1 220 ? -13.970 -4.271 -5.005 1.00 95.94 220 PHE A N 1
ATOM 1823 C CA . PHE A 1 220 ? -13.084 -5.253 -4.397 1.00 95.94 220 PHE A CA 1
ATOM 1824 C C . PHE A 1 220 ? -13.892 -6.298 -3.625 1.00 95.94 220 PHE A C 1
ATOM 1826 O O . PHE A 1 220 ? -14.785 -5.978 -2.841 1.00 95.94 220 PHE A O 1
ATOM 1833 N N . GLN A 1 221 ? -13.549 -7.560 -3.846 1.00 94.69 221 GLN A N 1
ATOM 1834 C CA . GLN A 1 221 ? -14.103 -8.722 -3.151 1.00 94.69 221 GLN A CA 1
ATOM 1835 C C . GLN A 1 221 ? -12.991 -9.447 -2.394 1.00 94.69 221 GLN A C 1
ATOM 1837 O O . GLN A 1 221 ? -11.815 -9.126 -2.577 1.00 94.69 221 GLN A O 1
ATOM 1842 N N . GLU A 1 222 ? -13.331 -10.474 -1.614 1.00 93.75 222 GLU A N 1
ATOM 1843 C CA . GLU A 1 222 ? -12.319 -11.371 -1.052 1.00 93.75 222 GLU A CA 1
ATOM 1844 C C . GLU A 1 222 ? -11.383 -11.910 -2.150 1.00 93.75 222 GLU A C 1
ATOM 1846 O O . GLU A 1 222 ? -11.802 -12.245 -3.263 1.00 93.75 222 GLU A O 1
ATOM 1851 N N . GLY A 1 223 ? -10.084 -11.934 -1.851 1.00 93.12 223 GLY A N 1
ATOM 1852 C CA . GLY A 1 223 ? -9.055 -12.382 -2.783 1.00 93.12 223 GLY A CA 1
ATOM 1853 C C . GLY A 1 223 ? -7.736 -11.638 -2.618 1.00 93.12 223 GLY A C 1
ATOM 1854 O O . GLY A 1 223 ? -7.540 -10.863 -1.681 1.00 93.12 223 GLY A O 1
ATOM 1855 N N . ARG A 1 224 ? -6.820 -11.888 -3.554 1.00 94.50 224 ARG A N 1
ATOM 1856 C CA . ARG A 1 224 ? -5.505 -11.244 -3.615 1.00 94.50 224 ARG A CA 1
ATOM 1857 C C . ARG A 1 224 ? -5.415 -10.364 -4.848 1.00 94.50 224 ARG A C 1
ATOM 1859 O O . ARG A 1 224 ? -5.756 -10.801 -5.948 1.00 94.50 224 ARG A O 1
ATOM 1866 N N . TYR A 1 225 ? -4.940 -9.141 -4.659 1.00 94.31 225 TYR A N 1
ATOM 1867 C CA . TYR A 1 225 ? -4.872 -8.119 -5.696 1.00 94.31 225 TYR A CA 1
ATOM 1868 C C . TYR A 1 225 ? -3.474 -7.527 -5.776 1.00 94.31 225 TYR A C 1
ATOM 1870 O O . TYR A 1 225 ? -2.744 -7.480 -4.791 1.00 94.31 225 TYR A O 1
ATOM 1878 N N . LYS A 1 226 ? -3.106 -7.025 -6.947 1.00 92.38 226 LYS A N 1
ATOM 1879 C CA . LYS A 1 226 ? -1.946 -6.146 -7.112 1.00 92.38 226 LYS A CA 1
ATOM 1880 C C . LYS A 1 226 ? -2.278 -5.080 -8.137 1.00 92.38 226 LYS A C 1
ATOM 1882 O O . LYS A 1 226 ? -3.011 -5.341 -9.092 1.00 92.38 226 LYS A O 1
ATOM 1887 N N . LEU A 1 227 ? -1.734 -3.892 -7.946 1.00 90.81 227 LEU A N 1
ATOM 1888 C CA . LEU A 1 227 ? -1.876 -2.798 -8.888 1.00 90.81 227 LEU A CA 1
ATOM 1889 C C . LEU A 1 227 ? -0.625 -2.750 -9.759 1.00 90.81 227 LEU A C 1
ATOM 1891 O O . LEU A 1 227 ? 0.489 -2.680 -9.242 1.00 90.81 227 LEU A O 1
ATOM 1895 N N . ALA A 1 228 ? -0.821 -2.795 -11.071 1.00 88.19 228 ALA A N 1
ATOM 1896 C CA . ALA A 1 228 ? 0.218 -2.521 -12.047 1.00 88.19 228 ALA A CA 1
ATOM 1897 C C . ALA A 1 228 ? 0.102 -1.076 -12.528 1.00 88.19 228 ALA A C 1
ATOM 1899 O O . ALA A 1 228 ? -1.001 -0.611 -12.804 1.00 88.19 228 ALA A O 1
ATOM 1900 N N . PHE A 1 229 ? 1.224 -0.389 -12.678 1.00 85.12 229 PHE A N 1
ATOM 1901 C CA . PHE A 1 229 ? 1.304 0.931 -13.301 1.00 85.12 229 PHE A CA 1
ATOM 1902 C C . PHE A 1 229 ? 2.579 1.028 -14.133 1.00 85.12 229 PHE A C 1
ATOM 1904 O O . PHE A 1 229 ? 3.483 0.193 -14.020 1.00 85.12 229 PHE A O 1
ATOM 1911 N N . ILE A 1 230 ? 2.627 2.033 -15.003 1.00 81.88 230 ILE A N 1
ATOM 1912 C CA . ILE A 1 230 ? 3.665 2.137 -16.019 1.00 81.88 230 ILE A CA 1
ATOM 1913 C C . ILE A 1 230 ? 4.477 3.411 -15.825 1.00 81.88 230 ILE A C 1
ATOM 1915 O O . ILE A 1 230 ? 3.908 4.493 -15.711 1.00 81.88 230 ILE A O 1
ATOM 1919 N N . VAL A 1 231 ? 5.801 3.273 -15.838 1.00 79.94 231 VAL A N 1
ATOM 1920 C CA . VAL A 1 231 ? 6.742 4.394 -15.921 1.00 79.94 231 VAL A CA 1
ATOM 1921 C C . VAL A 1 231 ? 7.357 4.411 -17.316 1.00 79.94 231 VAL A C 1
ATOM 1923 O O . VAL A 1 231 ? 7.818 3.378 -17.809 1.00 79.94 231 VAL A O 1
ATOM 1926 N N . GLU A 1 232 ? 7.356 5.575 -17.950 1.00 77.56 232 GLU A N 1
ATOM 1927 C CA . GLU A 1 232 ? 7.858 5.795 -19.305 1.00 77.56 232 GLU A CA 1
ATOM 1928 C C . GLU A 1 232 ? 8.980 6.821 -19.320 1.00 77.56 232 GLU A C 1
ATOM 1930 O O . GLU A 1 232 ? 8.947 7.791 -18.565 1.00 77.56 232 GLU A O 1
ATOM 1935 N N . CYS A 1 233 ? 9.932 6.649 -20.236 1.00 72.75 233 CYS A N 1
ATOM 1936 C CA . CYS A 1 233 ? 10.861 7.708 -20.614 1.00 72.75 233 CYS A CA 1
ATOM 1937 C C . CYS A 1 233 ? 10.310 8.472 -21.829 1.00 72.75 233 CYS A C 1
ATOM 1939 O O . CYS A 1 233 ? 10.264 7.923 -22.933 1.00 72.75 233 CYS A O 1
ATOM 1941 N N . LYS A 1 234 ? 9.885 9.726 -21.629 1.00 69.12 234 LYS A N 1
ATOM 1942 C CA . LYS A 1 234 ? 9.307 10.589 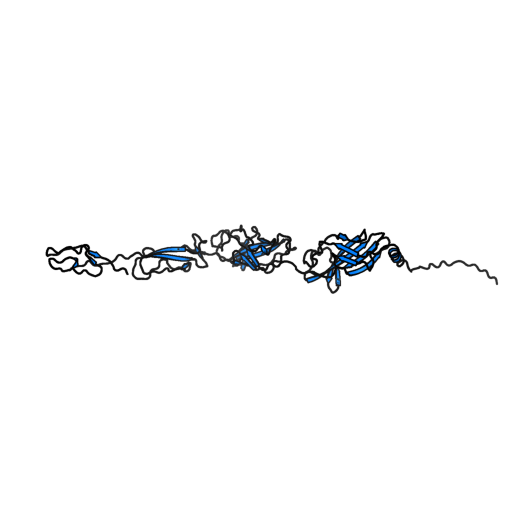-22.678 1.00 69.12 234 LYS A CA 1
ATOM 1943 C C . LYS A 1 234 ? 10.275 11.612 -23.269 1.00 69.12 234 LYS A C 1
ATOM 1945 O O . LYS A 1 234 ? 9.926 12.301 -24.226 1.00 69.12 234 LYS A O 1
ATOM 1950 N N . SER A 1 235 ? 11.482 11.731 -22.731 1.00 61.31 235 SER A N 1
ATOM 1951 C CA . SER A 1 235 ? 12.516 12.603 -23.288 1.00 61.31 235 SER A CA 1
ATOM 1952 C C . SER A 1 235 ? 13.551 11.818 -24.089 1.00 61.31 235 SER A C 1
ATOM 1954 O O . SER A 1 235 ? 13.664 10.598 -23.997 1.00 61.31 235 SER A O 1
ATOM 1956 N N . ASP A 1 236 ? 14.409 12.552 -24.795 1.00 54.34 236 ASP A N 1
ATOM 1957 C CA . ASP A 1 236 ? 15.659 12.017 -25.345 1.00 54.34 236 ASP A CA 1
ATOM 1958 C C . ASP A 1 236 ? 16.700 11.716 -24.235 1.00 54.34 236 ASP A C 1
ATOM 1960 O O . ASP A 1 236 ? 17.898 11.608 -24.503 1.00 54.34 236 ASP A O 1
ATOM 1964 N N . SER A 1 237 ? 16.274 11.626 -22.966 1.00 54.31 237 SER A N 1
ATOM 1965 C CA . SER A 1 237 ? 17.168 11.379 -21.840 1.00 54.31 237 SER A CA 1
ATOM 1966 C C . SER A 1 237 ? 17.683 9.948 -21.866 1.00 54.31 237 SER A C 1
ATOM 1968 O O . SER A 1 237 ? 16.947 8.967 -21.963 1.00 54.31 237 SER A O 1
ATOM 1970 N N . TYR A 1 238 ? 18.994 9.847 -21.706 1.00 55.62 238 TYR A N 1
ATOM 1971 C CA . TYR A 1 238 ? 19.756 8.614 -21.623 1.00 55.62 238 TYR A CA 1
ATOM 1972 C C . TYR A 1 238 ? 19.641 8.029 -20.209 1.00 55.62 238 TYR A C 1
ATOM 1974 O O . TYR A 1 238 ? 20.593 8.084 -19.437 1.00 55.62 238 TYR A O 1
ATOM 1982 N N . VAL A 1 239 ? 18.469 7.503 -19.853 1.00 59.69 239 VAL A N 1
ATOM 1983 C CA . VAL A 1 239 ? 18.209 6.914 -18.530 1.00 59.69 239 VAL A CA 1
ATOM 1984 C C . VAL A 1 239 ? 18.067 5.401 -18.638 1.00 59.69 239 VAL A C 1
ATOM 1986 O O . VAL A 1 239 ? 17.391 4.883 -19.530 1.00 59.69 239 VAL A O 1
ATOM 1989 N N . LEU A 1 240 ? 18.706 4.681 -17.718 1.00 60.09 240 LEU A N 1
ATOM 1990 C CA . LEU A 1 240 ? 18.571 3.237 -17.572 1.00 60.09 240 LEU A CA 1
ATOM 1991 C C . LEU A 1 240 ? 17.769 2.913 -16.310 1.00 60.09 240 LEU A C 1
ATOM 1993 O O . LEU A 1 240 ? 18.214 3.168 -15.192 1.00 60.09 240 LEU A O 1
ATOM 1997 N N . ILE A 1 241 ? 16.594 2.316 -16.508 1.00 61.19 241 ILE A N 1
ATOM 1998 C CA . ILE A 1 241 ? 15.776 1.740 -15.439 1.00 61.19 241 ILE A CA 1
ATOM 1999 C C . ILE A 1 241 ? 16.100 0.238 -15.418 1.00 61.19 241 ILE A C 1
ATOM 2001 O O . ILE A 1 241 ? 15.605 -0.515 -16.252 1.00 61.19 241 ILE A O 1
ATOM 2005 N N . GLU A 1 242 ? 16.951 -0.234 -14.517 1.00 60.50 242 GLU A N 1
ATOM 2006 C CA . GLU A 1 242 ? 17.280 -1.660 -14.329 1.00 60.50 242 GLU A CA 1
ATOM 2007 C C . GLU A 1 242 ? 17.112 -2.006 -12.853 1.00 60.50 242 GLU A C 1
ATOM 2009 O O . GLU A 1 242 ? 17.535 -1.233 -12.004 1.00 60.50 242 GLU A O 1
ATOM 2014 N N . ASP A 1 243 ? 16.435 -3.125 -12.557 1.00 59.59 243 ASP A N 1
ATOM 2015 C CA . ASP A 1 243 ? 16.234 -3.650 -11.191 1.00 59.59 243 ASP A CA 1
ATOM 2016 C C . ASP A 1 243 ? 15.784 -2.623 -10.136 1.00 59.59 243 ASP A C 1
ATOM 2018 O O . ASP A 1 243 ? 16.000 -2.777 -8.936 1.00 59.59 243 ASP A O 1
ATOM 2022 N N . THR A 1 244 ? 15.099 -1.579 -10.604 1.00 62.75 244 THR A N 1
ATOM 2023 C CA . THR A 1 244 ? 14.681 -0.443 -9.796 1.00 62.75 244 THR A CA 1
ATOM 2024 C C . THR A 1 244 ? 13.636 -0.879 -8.777 1.00 62.75 244 THR A C 1
ATOM 2026 O O . THR A 1 244 ? 12.546 -1.339 -9.134 1.00 62.75 244 THR A O 1
ATOM 2029 N N . GLN A 1 245 ? 13.960 -0.711 -7.497 1.00 69.50 245 GLN A N 1
ATOM 2030 C CA . GLN A 1 245 ? 12.969 -0.781 -6.429 1.00 69.50 245 GLN A CA 1
ATOM 2031 C C . GLN A 1 245 ? 12.092 0.464 -6.502 1.00 69.50 245 GLN A C 1
ATOM 2033 O O . GLN A 1 245 ? 12.584 1.554 -6.805 1.00 69.50 245 GLN A O 1
ATOM 2038 N N . GLY A 1 246 ? 10.813 0.342 -6.173 1.00 73.56 246 GLY A N 1
ATOM 2039 C CA . GLY A 1 246 ? 9.988 1.529 -6.036 1.00 73.56 246 GLY A CA 1
ATOM 2040 C C . GLY A 1 246 ? 9.120 1.528 -4.798 1.00 73.56 246 GLY A C 1
ATOM 2041 O O . GLY A 1 246 ? 9.008 0.530 -4.078 1.00 73.56 246 GLY A O 1
ATOM 2042 N N . LYS A 1 247 ? 8.505 2.682 -4.551 1.00 80.94 247 LYS A N 1
ATOM 2043 C CA . LYS A 1 247 ? 7.480 2.840 -3.524 1.00 80.94 247 LYS A CA 1
ATOM 2044 C C . LYS A 1 247 ? 6.274 3.590 -4.070 1.00 80.94 247 LYS A C 1
ATOM 2046 O O . LYS A 1 247 ? 6.450 4.597 -4.742 1.00 80.94 247 LYS A O 1
ATOM 2051 N N . LEU A 1 248 ? 5.068 3.134 -3.735 1.00 83.38 248 LEU A N 1
ATOM 2052 C CA . LEU A 1 248 ? 3.804 3.843 -3.941 1.00 83.38 248 LEU A CA 1
ATOM 2053 C C . LEU A 1 248 ? 3.238 4.258 -2.580 1.00 83.38 248 LEU A C 1
ATOM 2055 O O . LEU A 1 248 ? 2.833 3.400 -1.794 1.00 83.38 248 LEU A O 1
ATOM 2059 N N . ASN A 1 249 ? 3.225 5.560 -2.282 1.00 83.31 249 ASN A N 1
ATOM 2060 C CA . ASN A 1 249 ? 2.855 6.086 -0.956 1.00 83.31 249 ASN A CA 1
ATOM 2061 C C . ASN A 1 249 ? 3.607 5.366 0.186 1.00 83.31 249 ASN A C 1
ATOM 2063 O O . ASN A 1 249 ? 3.028 5.023 1.211 1.00 83.31 249 ASN A O 1
ATOM 2067 N N . GLY A 1 250 ? 4.889 5.052 -0.027 1.00 75.50 250 GLY A N 1
ATOM 2068 C CA . GLY A 1 250 ? 5.717 4.306 0.928 1.00 75.50 250 GLY A CA 1
ATOM 2069 C C . GLY A 1 250 ? 5.628 2.774 0.835 1.00 75.50 250 GLY A C 1
ATOM 2070 O O . GLY A 1 250 ? 6.556 2.109 1.295 1.00 75.50 250 GLY A O 1
ATOM 2071 N N . ASN A 1 251 ? 4.597 2.210 0.192 1.00 78.06 251 ASN A N 1
ATOM 2072 C CA . ASN A 1 251 ? 4.459 0.764 -0.015 1.00 78.06 251 ASN A CA 1
ATOM 2073 C C . ASN A 1 251 ? 5.414 0.271 -1.095 1.00 78.06 251 ASN A C 1
ATOM 2075 O O . ASN A 1 251 ? 5.440 0.830 -2.186 1.00 78.06 251 ASN A O 1
ATOM 2079 N N . GLU A 1 252 ? 6.149 -0.804 -0.830 1.00 81.38 252 GLU A N 1
ATOM 2080 C CA . GLU A 1 252 ? 7.075 -1.372 -1.809 1.00 81.38 252 GLU A CA 1
ATOM 2081 C C . GLU A 1 252 ? 6.363 -1.811 -3.097 1.00 81.38 252 GLU A C 1
ATOM 2083 O O . GLU A 1 252 ? 5.322 -2.479 -3.077 1.00 81.38 252 GLU A O 1
ATOM 2088 N N . CYS A 1 253 ? 6.969 -1.462 -4.227 1.00 78.62 253 CYS A N 1
ATOM 2089 C CA . CYS A 1 253 ? 6.619 -1.972 -5.539 1.00 78.62 253 CYS A CA 1
ATOM 2090 C C . CYS A 1 253 ? 7.857 -2.568 -6.214 1.00 78.62 253 CYS A C 1
ATOM 2092 O O . CYS A 1 253 ? 8.997 -2.156 -5.977 1.00 78.62 253 CYS A O 1
ATOM 2094 N N . TYR A 1 254 ? 7.622 -3.589 -7.028 1.00 75.31 254 TYR A N 1
ATOM 2095 C CA . TYR A 1 254 ? 8.654 -4.354 -7.705 1.00 75.31 254 TYR A CA 1
ATOM 2096 C C . TYR A 1 254 ? 8.513 -4.219 -9.216 1.00 75.31 254 TYR A C 1
ATOM 2098 O O . TYR A 1 254 ? 7.415 -4.199 -9.778 1.00 75.31 254 TYR A O 1
ATOM 2106 N N . ASN A 1 255 ? 9.665 -4.134 -9.871 1.00 68.56 255 ASN A N 1
ATOM 2107 C CA . ASN A 1 255 ? 9.778 -4.209 -11.316 1.00 68.56 255 ASN A CA 1
ATOM 2108 C C . ASN A 1 255 ? 9.358 -5.619 -11.766 1.00 68.56 255 ASN A C 1
ATOM 2110 O O . ASN A 1 255 ? 9.988 -6.605 -11.386 1.00 68.56 255 ASN A O 1
ATOM 2114 N N . GLY A 1 256 ? 8.285 -5.725 -12.551 1.00 58.56 256 GLY A N 1
ATOM 2115 C CA . GLY A 1 256 ? 7.736 -7.023 -12.959 1.00 58.56 256 GLY A CA 1
ATOM 2116 C C . GLY A 1 256 ? 8.264 -7.564 -14.283 1.00 58.56 256 GLY A C 1
ATOM 2117 O O . GLY A 1 256 ? 7.637 -8.450 -14.857 1.00 58.56 256 GLY A O 1
ATOM 2118 N N . GLY A 1 257 ? 9.393 -7.048 -14.768 1.00 53.09 257 GLY A N 1
ATOM 2119 C CA . GLY A 1 257 ? 10.000 -7.491 -16.020 1.00 53.09 257 GLY A CA 1
ATOM 2120 C C . GLY A 1 257 ? 9.537 -6.669 -17.224 1.00 53.09 257 GLY A C 1
ATOM 2121 O O . GLY A 1 257 ? 8.428 -6.144 -17.278 1.00 53.09 257 GLY A O 1
ATOM 2122 N N . PHE A 1 258 ? 10.462 -6.491 -18.164 1.00 44.50 258 PHE A N 1
ATOM 2123 C CA . PHE A 1 258 ? 10.373 -5.553 -19.281 1.00 44.50 258 PHE A CA 1
ATOM 2124 C C . PHE A 1 258 ? 9.348 -5.949 -20.353 1.00 44.50 258 PHE A C 1
ATOM 2126 O O . PHE A 1 258 ? 9.188 -7.126 -20.671 1.00 44.50 258 PHE A O 1
ATOM 2133 N N . THR A 1 259 ? 8.805 -4.936 -21.037 1.00 39.09 259 THR A N 1
ATOM 2134 C CA . THR A 1 259 ? 8.461 -5.035 -22.462 1.00 39.09 259 THR A CA 1
ATOM 2135 C C . THR A 1 259 ? 9.591 -4.448 -23.302 1.00 39.09 259 THR A C 1
ATOM 2137 O O . THR A 1 259 ? 10.158 -3.407 -22.977 1.00 39.09 259 THR A O 1
ATOM 2140 N N . SER A 1 260 ? 9.929 -5.164 -24.366 1.00 36.38 260 SER A N 1
ATOM 2141 C CA . SER A 1 260 ? 10.979 -4.912 -25.353 1.00 36.38 260 SER A CA 1
ATOM 2142 C C . SER A 1 260 ? 11.008 -3.453 -25.823 1.00 36.38 260 SER A C 1
ATOM 2144 O O . SER A 1 260 ? 10.067 -3.007 -26.471 1.00 36.38 260 SER A O 1
ATOM 2146 N N . ALA A 1 261 ? 12.096 -2.723 -25.573 1.00 35.34 261 ALA A N 1
ATOM 2147 C CA . ALA A 1 261 ? 12.315 -1.424 -26.205 1.00 35.34 261 ALA A CA 1
ATOM 2148 C C . ALA A 1 261 ? 13.342 -1.562 -27.338 1.00 35.34 261 ALA A C 1
ATOM 2150 O O . ALA A 1 261 ? 14.435 -2.094 -27.146 1.00 35.34 261 ALA A O 1
ATOM 2151 N N . ILE A 1 262 ? 12.963 -1.093 -28.530 1.00 39.38 262 ILE A N 1
ATOM 2152 C CA . ILE A 1 262 ? 13.794 -1.056 -29.745 1.00 39.38 262 ILE A CA 1
ATOM 2153 C C . ILE A 1 262 ? 14.720 0.191 -29.740 1.00 39.38 262 ILE A C 1
ATOM 2155 O O . ILE A 1 262 ? 15.727 0.204 -30.451 1.00 39.38 262 ILE A O 1
ATOM 2159 N N . THR A 1 263 ? 14.448 1.186 -28.878 1.00 39.69 263 THR A N 1
ATOM 2160 C CA . THR A 1 263 ? 15.231 2.426 -28.665 1.00 39.69 263 THR A CA 1
ATOM 2161 C C . THR A 1 263 ? 14.992 3.002 -27.252 1.00 39.69 263 THR A C 1
ATOM 2163 O O . THR A 1 263 ? 14.047 2.601 -26.582 1.00 39.69 263 THR A O 1
ATOM 2166 N N . VAL A 1 264 ? 15.876 3.891 -26.762 1.00 48.59 264 VAL A N 1
ATOM 2167 C CA . VAL A 1 264 ? 15.811 4.475 -25.393 1.00 48.59 264 VAL A CA 1
ATOM 2168 C C . VAL A 1 264 ? 14.633 5.447 -25.232 1.00 48.59 264 VAL A C 1
ATOM 2170 O O . VAL A 1 264 ? 13.934 5.403 -24.216 1.00 48.59 264 VAL A O 1
ATOM 2173 N N . LYS A 1 265 ? 14.380 6.256 -26.268 1.00 48.31 265 LYS A N 1
ATOM 2174 C CA . LYS A 1 265 ? 13.101 6.934 -26.497 1.00 48.31 265 LYS A CA 1
ATOM 2175 C C . LYS A 1 265 ? 12.052 5.836 -26.689 1.00 48.31 265 LYS A C 1
ATOM 2177 O O . LYS A 1 265 ? 12.269 4.970 -27.535 1.00 48.31 265 LYS A O 1
ATOM 2182 N N . ASP A 1 266 ? 11.009 5.831 -25.861 1.00 51.59 266 ASP A N 1
ATOM 2183 C CA . ASP A 1 266 ? 9.942 4.810 -25.785 1.00 51.59 266 ASP A CA 1
ATOM 2184 C C . ASP A 1 266 ? 10.210 3.613 -24.847 1.00 51.59 266 ASP A C 1
ATOM 2186 O O . ASP A 1 266 ? 9.455 2.634 -24.836 1.00 51.59 266 ASP A O 1
ATOM 2190 N N . SER A 1 267 ? 11.247 3.671 -24.000 1.00 62.62 267 SER A N 1
ATOM 2191 C CA . SER A 1 267 ? 11.404 2.657 -22.951 1.00 62.62 267 SER A CA 1
ATOM 2192 C C . SER A 1 267 ? 10.274 2.751 -21.916 1.00 62.62 267 SER A C 1
ATOM 2194 O O . SER A 1 267 ? 10.000 3.802 -21.336 1.00 62.62 267 SER A O 1
ATOM 2196 N N . THR A 1 268 ? 9.599 1.620 -21.708 1.00 68.69 268 THR A N 1
ATOM 2197 C CA . THR A 1 268 ? 8.415 1.491 -20.854 1.00 68.69 268 THR A CA 1
ATOM 2198 C C . THR A 1 268 ? 8.639 0.389 -19.823 1.00 68.69 268 THR A C 1
ATOM 2200 O O . THR A 1 268 ? 9.122 -0.697 -20.160 1.00 68.69 268 THR A O 1
ATOM 2203 N N . LYS A 1 269 ? 8.287 0.652 -18.563 1.00 74.75 269 LYS A N 1
ATOM 2204 C CA . LYS A 1 269 ? 8.480 -0.266 -17.433 1.00 74.75 269 LYS A CA 1
ATOM 2205 C C . LYS A 1 269 ? 7.199 -0.484 -16.649 1.00 74.75 269 LYS A C 1
ATOM 2207 O O . LYS A 1 269 ? 6.580 0.476 -16.200 1.00 74.75 269 LYS A O 1
ATOM 2212 N N . TYR A 1 270 ? 6.876 -1.753 -16.413 1.00 79.38 270 TYR A N 1
ATOM 2213 C CA . TYR A 1 270 ? 5.792 -2.152 -15.522 1.00 79.38 270 TYR A CA 1
ATOM 2214 C C . TYR A 1 270 ? 6.296 -2.306 -14.092 1.00 79.38 270 TYR A C 1
ATOM 2216 O O . TYR A 1 270 ? 7.242 -3.050 -13.815 1.00 79.38 270 TYR A O 1
ATOM 2224 N N . PHE A 1 271 ? 5.599 -1.649 -13.181 1.00 81.88 271 PHE A N 1
ATOM 2225 C CA . PHE A 1 271 ? 5.769 -1.811 -11.750 1.00 81.88 271 PHE A CA 1
ATOM 2226 C C . PHE A 1 271 ? 4.504 -2.413 -11.169 1.00 81.88 271 PHE A C 1
ATOM 2228 O O . PHE A 1 271 ? 3.396 -2.047 -11.559 1.00 81.88 271 PHE A O 1
ATOM 2235 N N . TYR A 1 272 ? 4.682 -3.321 -10.220 1.00 85.75 272 TYR A N 1
ATOM 2236 C CA . TYR A 1 272 ? 3.598 -3.954 -9.489 1.00 85.75 272 TYR A CA 1
ATOM 2237 C C . TYR A 1 272 ? 3.748 -3.628 -8.013 1.00 85.75 272 TYR A C 1
ATOM 2239 O O . TYR A 1 272 ? 4.839 -3.732 -7.451 1.00 85.75 272 TYR A O 1
ATOM 2247 N N . THR A 1 273 ? 2.659 -3.252 -7.360 1.00 88.06 273 THR A N 1
ATOM 2248 C CA . THR A 1 273 ? 2.635 -3.178 -5.898 1.00 88.06 273 THR A CA 1
ATOM 2249 C C . THR A 1 273 ? 2.827 -4.563 -5.285 1.00 88.06 273 THR A C 1
ATOM 2251 O O . THR A 1 273 ? 2.530 -5.586 -5.915 1.00 88.06 273 THR A O 1
ATOM 2254 N N . LYS A 1 274 ? 3.232 -4.606 -4.009 1.00 86.50 274 LYS A N 1
ATOM 2255 C CA . LYS A 1 274 ? 2.992 -5.787 -3.166 1.00 86.50 274 LYS A CA 1
ATOM 2256 C C . LYS A 1 274 ? 1.529 -6.234 -3.221 1.00 86.50 274 LYS A C 1
ATOM 2258 O O . LYS A 1 274 ? 0.630 -5.459 -3.561 1.00 86.50 274 LYS A O 1
ATOM 2263 N N . GLU A 1 275 ? 1.332 -7.514 -2.920 1.00 90.88 275 GLU A N 1
ATOM 2264 C CA . GLU A 1 275 ? 0.004 -8.110 -2.855 1.00 90.88 275 GLU A CA 1
ATOM 2265 C C . GLU A 1 275 ? -0.833 -7.421 -1.775 1.00 90.88 275 GLU A C 1
ATOM 2267 O O . GLU A 1 275 ? -0.392 -7.247 -0.639 1.00 90.88 275 GLU A O 1
ATOM 2272 N N . PHE A 1 276 ? -2.057 -7.067 -2.142 1.00 91.88 276 PHE A N 1
ATOM 2273 C CA . PHE A 1 276 ? -3.086 -6.580 -1.246 1.00 91.88 276 PHE A CA 1
ATOM 2274 C C . PHE A 1 276 ? -4.123 -7.671 -1.013 1.00 91.88 276 PHE A C 1
ATOM 2276 O O . PHE A 1 276 ? -4.591 -8.318 -1.954 1.00 91.88 276 PHE A O 1
ATOM 2283 N N . LYS A 1 277 ? -4.526 -7.822 0.245 1.00 93.44 277 LYS A N 1
ATOM 2284 C CA . LYS A 1 277 ? -5.742 -8.532 0.636 1.00 93.44 277 LYS A CA 1
ATOM 2285 C C . LYS A 1 277 ? -6.748 -7.472 1.080 1.00 93.44 277 LYS A C 1
ATOM 2287 O O . LYS A 1 277 ? -6.419 -6.740 2.014 1.00 93.44 277 LYS A O 1
ATOM 2292 N N . PRO A 1 278 ? -7.903 -7.320 0.407 1.00 95.25 278 PRO A N 1
ATOM 2293 C CA . PRO A 1 278 ? -8.865 -6.303 0.787 1.00 95.25 278 PRO A CA 1
ATOM 2294 C C . PRO A 1 278 ? -9.327 -6.502 2.226 1.00 95.25 278 PRO A C 1
ATOM 2296 O O . PRO A 1 278 ? -9.687 -7.618 2.607 1.00 95.25 278 PRO A O 1
ATOM 2299 N N . LYS A 1 279 ? -9.304 -5.426 3.016 1.00 95.50 279 LYS A N 1
ATOM 2300 C CA . LYS A 1 279 ? -9.765 -5.464 4.407 1.00 95.50 279 LYS A CA 1
ATOM 2301 C C . LYS A 1 279 ? -11.265 -5.768 4.453 1.00 95.50 279 LYS A C 1
ATOM 2303 O O . LYS A 1 279 ? -12.035 -5.244 3.644 1.00 95.50 279 LYS A O 1
ATOM 2308 N N . LYS A 1 280 ? -11.678 -6.607 5.398 1.00 95.62 280 LYS A N 1
ATOM 2309 C CA . LYS A 1 280 ? -13.084 -6.914 5.684 1.00 95.62 280 LYS A CA 1
ATOM 2310 C C . LYS A 1 280 ? -13.731 -5.758 6.435 1.00 95.62 280 LYS A C 1
ATOM 2312 O O . LYS A 1 280 ? -13.061 -5.047 7.175 1.00 95.62 280 LYS A O 1
ATOM 2317 N N . LEU A 1 281 ? -15.036 -5.581 6.270 1.00 95.31 281 LEU A N 1
ATOM 2318 C CA . LEU A 1 281 ? -15.765 -4.573 7.032 1.00 95.31 281 LEU A CA 1
ATOM 2319 C C . LEU A 1 281 ? -16.191 -5.132 8.391 1.00 95.31 281 LEU A C 1
ATOM 2321 O O . LEU A 1 281 ? -16.629 -6.279 8.489 1.00 95.31 281 LEU A O 1
ATOM 2325 N N . VAL A 1 282 ? -16.062 -4.309 9.425 1.00 96.19 282 VAL A N 1
ATOM 2326 C CA . VAL A 1 282 ? -16.589 -4.566 10.766 1.00 96.19 282 VAL A CA 1
ATOM 2327 C C . VAL A 1 282 ? -17.348 -3.342 11.256 1.00 96.19 282 VAL A C 1
ATOM 2329 O O . VAL A 1 282 ? -16.910 -2.209 11.052 1.00 96.19 282 VAL A O 1
ATOM 2332 N N . ASP A 1 283 ? -18.489 -3.568 11.896 1.00 96.50 283 ASP A N 1
ATOM 2333 C CA . ASP A 1 283 ? -19.244 -2.494 12.527 1.00 96.50 283 ASP A CA 1
ATOM 2334 C C . ASP A 1 283 ? -18.514 -1.963 13.760 1.00 96.50 283 ASP A C 1
ATOM 2336 O O . ASP A 1 283 ? -17.814 -2.690 14.468 1.00 96.50 283 ASP A O 1
ATOM 2340 N N . VAL A 1 284 ? -18.689 -0.672 14.025 1.00 96.06 284 VAL A N 1
ATOM 2341 C CA . VAL A 1 284 ? -18.202 -0.064 15.265 1.00 96.06 284 VAL A CA 1
ATOM 2342 C C . VAL A 1 284 ? -18.935 -0.731 16.436 1.00 96.06 284 VAL A C 1
ATOM 2344 O O . VAL A 1 284 ? -20.168 -0.785 16.413 1.00 96.06 284 VAL A O 1
ATOM 2347 N N . PRO A 1 285 ? -18.225 -1.254 17.454 1.00 97.06 285 PRO A N 1
ATOM 2348 C CA . PRO A 1 285 ? -18.877 -1.950 18.551 1.00 97.06 285 PRO A CA 1
ATOM 2349 C C . PRO A 1 285 ? -19.747 -0.991 19.365 1.00 97.06 285 PRO A C 1
ATOM 2351 O O . PRO A 1 285 ? -19.432 0.188 19.531 1.00 97.06 285 PRO A O 1
ATOM 2354 N N . SER A 1 286 ? -20.851 -1.516 19.891 1.00 95.94 286 SER A N 1
ATOM 2355 C CA . SER A 1 286 ? -21.706 -0.771 20.815 1.00 95.94 286 SER A CA 1
ATOM 2356 C C . SER A 1 286 ? -21.086 -0.732 22.210 1.00 95.94 286 SER A C 1
ATOM 2358 O O . SER A 1 286 ? -20.467 -1.703 22.651 1.00 95.94 286 SER A O 1
ATOM 2360 N N . VAL A 1 287 ? -21.281 0.387 22.906 1.00 97.69 287 VAL A N 1
ATOM 2361 C CA . VAL A 1 287 ? -20.935 0.512 24.325 1.00 97.69 287 VAL A CA 1
ATOM 2362 C C . VAL A 1 287 ? -22.008 -0.150 25.187 1.00 97.69 287 VAL A C 1
ATOM 2364 O O . VAL A 1 287 ? -23.197 -0.095 24.870 1.00 97.69 287 VAL A O 1
ATOM 2367 N N . ASN A 1 288 ? -21.586 -0.775 26.278 1.00 97.62 288 ASN A N 1
ATOM 2368 C CA . ASN A 1 288 ? -22.466 -1.305 27.305 1.00 97.62 288 ASN A CA 1
ATOM 2369 C C . ASN A 1 288 ? -23.123 -0.137 28.051 1.00 97.62 288 ASN A C 1
ATOM 2371 O O . ASN A 1 288 ? -22.455 0.811 28.463 1.00 97.62 288 ASN A O 1
ATOM 2375 N N . THR A 1 289 ? -24.440 -0.213 28.217 1.00 96.12 289 THR A N 1
ATOM 2376 C CA . THR A 1 289 ? -25.253 0.792 28.910 1.00 96.12 289 THR A CA 1
ATOM 2377 C C . THR A 1 289 ? -25.859 0.209 30.184 1.00 96.12 289 THR A C 1
ATOM 2379 O O . THR A 1 289 ? -25.927 -1.010 30.345 1.00 96.12 289 THR A O 1
ATOM 2382 N N . GLY A 1 290 ? -26.286 1.078 31.107 1.00 95.00 290 GLY A N 1
ATOM 2383 C CA . GLY A 1 290 ? -26.874 0.657 32.385 1.00 95.00 290 GLY A CA 1
ATOM 2384 C C . GLY A 1 290 ? -25.871 0.012 33.345 1.00 95.00 290 GLY A C 1
ATOM 2385 O O . GLY A 1 290 ? -26.255 -0.793 34.190 1.00 95.00 290 GLY A O 1
ATOM 2386 N N . LEU A 1 291 ? -24.581 0.328 33.198 1.00 97.38 291 LEU A N 1
ATOM 2387 C CA . LEU A 1 291 ? -23.564 -0.068 34.164 1.00 97.38 291 LEU A CA 1
ATOM 2388 C C . LEU A 1 291 ? -23.747 0.778 35.425 1.00 97.38 291 LEU A C 1
ATOM 2390 O O . LEU A 1 291 ? -23.734 2.002 35.352 1.00 97.38 291 LEU A O 1
ATOM 2394 N N . VAL A 1 292 ? -23.893 0.126 36.574 1.00 96.56 292 VAL A N 1
ATOM 2395 C CA . VAL A 1 292 ? -24.040 0.778 37.882 1.00 96.56 292 VAL A CA 1
ATOM 2396 C C . VAL A 1 292 ? -22.908 0.302 38.779 1.00 96.56 292 VAL A C 1
ATOM 2398 O O . VAL A 1 292 ? -22.514 -0.868 38.723 1.00 96.56 292 VAL A O 1
ATOM 2401 N N . TYR A 1 293 ? -22.348 1.201 39.588 1.00 95.44 293 TYR A N 1
ATOM 2402 C CA . TYR A 1 293 ? -21.286 0.866 40.531 1.00 95.44 293 TYR A CA 1
ATOM 2403 C C . TYR A 1 293 ? -21.679 -0.324 41.420 1.00 95.44 293 TYR A C 1
ATOM 2405 O O . TYR A 1 293 ? -22.741 -0.344 42.036 1.00 95.44 293 TYR A O 1
ATOM 2413 N N . ASN A 1 294 ? -20.815 -1.335 41.474 1.00 93.56 294 ASN A N 1
ATOM 2414 C CA . ASN A 1 294 ? -21.049 -2.568 42.230 1.00 93.56 294 ASN A CA 1
ATOM 2415 C C . ASN A 1 294 ? -19.772 -3.111 42.901 1.00 93.56 294 ASN A C 1
ATOM 2417 O O . ASN A 1 294 ? -19.721 -4.285 43.277 1.00 93.56 294 ASN A O 1
ATOM 2421 N N . GLY A 1 295 ? -18.725 -2.281 42.990 1.00 92.38 295 GLY A N 1
ATOM 2422 C CA . GLY A 1 295 ? -17.427 -2.639 43.570 1.00 92.38 295 GLY A CA 1
ATOM 2423 C C . GLY A 1 295 ? -16.597 -3.642 42.756 1.00 92.38 295 GLY A C 1
ATOM 2424 O O . GLY A 1 295 ? -15.603 -4.162 43.262 1.00 92.38 295 GLY A O 1
ATOM 2425 N N . LYS A 1 296 ? -16.978 -3.961 41.512 1.00 95.38 296 LYS A N 1
ATOM 2426 C CA . LYS A 1 296 ? -16.256 -4.903 40.638 1.00 95.38 296 LYS A CA 1
ATOM 2427 C C . LYS A 1 296 ? -15.818 -4.238 39.340 1.00 95.38 296 LYS A C 1
ATOM 2429 O O . LYS A 1 296 ? -16.355 -3.213 38.937 1.00 95.38 296 LYS A O 1
ATOM 2434 N N . ILE A 1 297 ? -14.848 -4.860 38.671 1.00 97.38 297 ILE A N 1
ATOM 2435 C CA . ILE A 1 297 ? -14.411 -4.447 37.334 1.00 97.38 297 ILE A CA 1
ATOM 2436 C C . ILE A 1 297 ? -15.573 -4.621 36.350 1.00 97.38 297 ILE A C 1
ATOM 2438 O O . ILE A 1 297 ? -16.164 -5.698 36.257 1.00 97.38 297 ILE A O 1
ATOM 2442 N N . GLN A 1 298 ? -15.865 -3.563 35.602 1.00 98.06 298 GLN A N 1
ATOM 2443 C CA . GLN A 1 298 ? -16.869 -3.511 34.547 1.00 98.06 298 GLN A CA 1
ATOM 2444 C C . GLN A 1 298 ? -16.222 -3.084 33.230 1.00 98.06 298 GLN A C 1
ATOM 2446 O O . GLN A 1 298 ? -15.238 -2.340 33.221 1.00 98.06 298 GLN A O 1
ATOM 2451 N N . LYS A 1 299 ? -16.785 -3.567 32.118 1.00 97.94 299 LYS A N 1
ATOM 2452 C CA . LYS A 1 299 ? -16.292 -3.315 30.760 1.00 97.94 299 LYS A CA 1
ATOM 2453 C C . LYS A 1 299 ? -17.220 -2.376 30.010 1.00 97.94 299 LYS A C 1
ATOM 2455 O O . LYS A 1 299 ? -18.416 -2.656 29.905 1.00 97.94 299 LYS A O 1
ATOM 2460 N N . GLY A 1 300 ? -16.652 -1.325 29.431 1.00 97.31 300 GLY A N 1
ATOM 2461 C CA . GLY A 1 300 ? -17.394 -0.363 28.620 1.00 97.31 300 GLY A CA 1
ATOM 2462 C C . GLY A 1 300 ? -17.830 -0.897 27.270 1.00 97.31 300 GLY A C 1
ATOM 2463 O O . GLY A 1 300 ? -18.888 -0.539 26.771 1.00 97.31 300 GLY A O 1
ATOM 2464 N N . ILE A 1 301 ? -17.015 -1.749 26.659 1.00 98.19 301 ILE A N 1
ATOM 2465 C CA . ILE A 1 301 ? -17.233 -2.309 25.324 1.00 98.19 301 ILE A CA 1
ATOM 2466 C C . ILE A 1 301 ? -16.954 -3.811 25.399 1.00 98.19 301 ILE A C 1
ATOM 2468 O O . ILE A 1 301 ? -16.015 -4.240 26.074 1.00 98.19 301 ILE A O 1
ATOM 2472 N N . ASN A 1 302 ? -17.748 -4.629 24.709 1.00 96.81 302 ASN A N 1
ATOM 2473 C CA . ASN A 1 302 ? -17.501 -6.072 24.653 1.00 96.81 302 ASN A CA 1
ATOM 2474 C C . ASN A 1 302 ? -16.210 -6.386 23.877 1.00 96.81 302 ASN A C 1
ATOM 2476 O O . ASN A 1 302 ? -15.754 -5.588 23.065 1.00 96.81 302 ASN A O 1
ATOM 2480 N N . GLU A 1 303 ? -15.587 -7.533 24.127 1.00 95.50 303 GLU A N 1
ATOM 2481 C CA . GLU A 1 303 ? -14.382 -7.949 23.398 1.00 95.50 303 GLU A CA 1
ATOM 2482 C C . GLU A 1 303 ? -14.754 -8.688 22.103 1.00 95.50 303 GLU A C 1
ATOM 2484 O O . GLU A 1 303 ? -15.632 -9.549 22.105 1.00 95.50 303 GLU A O 1
ATOM 2489 N N . ASP A 1 304 ? -14.067 -8.378 21.002 1.00 96.62 304 ASP A N 1
ATOM 2490 C CA . ASP A 1 304 ? -14.118 -9.124 19.738 1.00 96.62 304 ASP A CA 1
ATOM 2491 C C . ASP A 1 304 ? -12.707 -9.110 19.121 1.00 96.62 304 ASP A C 1
ATOM 2493 O O . ASP A 1 304 ? -11.969 -8.136 19.229 1.00 96.62 304 ASP A O 1
ATOM 2497 N N . THR A 1 305 ? -12.326 -10.192 18.449 1.00 96.62 305 THR A N 1
ATOM 2498 C CA . THR A 1 305 ? -11.068 -10.333 17.695 1.00 96.62 305 THR A CA 1
ATOM 2499 C C . THR A 1 305 ? -10.918 -9.373 16.503 1.00 96.62 305 THR A C 1
ATOM 2501 O O . THR A 1 305 ? -9.815 -9.198 15.976 1.00 96.62 305 THR A O 1
ATOM 2504 N N . LYS A 1 306 ? -1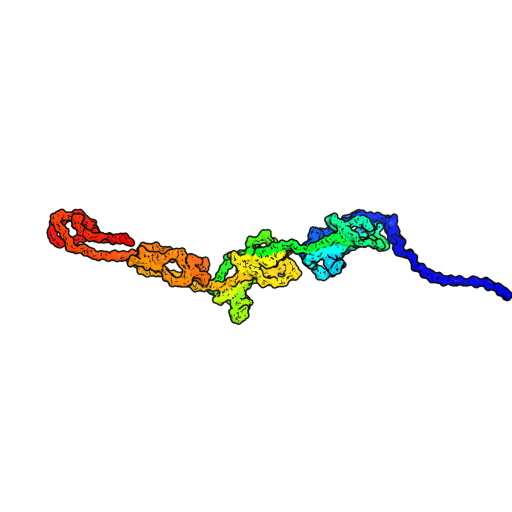2.011 -8.758 16.038 1.00 97.50 306 LYS A N 1
ATOM 2505 C CA . LYS A 1 306 ? -12.027 -7.883 14.850 1.00 97.50 306 LYS A CA 1
ATOM 2506 C C . LYS A 1 306 ? -11.495 -6.473 15.109 1.00 97.50 306 LYS A C 1
ATOM 2508 O O . LYS A 1 306 ? -11.252 -5.734 14.154 1.00 97.50 306 LYS A O 1
ATOM 2513 N N . TYR A 1 307 ? -11.310 -6.096 16.369 1.00 97.50 307 TYR A N 1
ATOM 2514 C CA . TYR A 1 307 ? -10.698 -4.835 16.773 1.00 97.50 307 TYR A CA 1
ATOM 2515 C C . TYR A 1 307 ? -9.818 -5.031 18.000 1.00 97.50 307 TYR A C 1
ATOM 2517 O O . TYR A 1 307 ? -9.877 -6.045 18.689 1.00 97.50 307 TYR A O 1
ATOM 2525 N N . VAL A 1 308 ? -8.990 -4.032 18.275 1.00 97.62 308 VAL A N 1
ATOM 2526 C CA . VAL A 1 308 ? -8.109 -4.002 19.438 1.00 97.62 308 VAL A CA 1
ATOM 2527 C C . VAL A 1 308 ? -8.314 -2.713 20.220 1.00 97.62 308 VAL A C 1
ATOM 2529 O O . VAL A 1 308 ? -8.588 -1.651 19.653 1.00 97.62 308 VAL A O 1
ATOM 2532 N N . PHE A 1 309 ? -8.160 -2.814 21.536 1.00 97.94 309 PHE A N 1
ATOM 2533 C CA . PHE A 1 309 ? -8.170 -1.677 22.445 1.00 97.94 309 PHE A CA 1
ATOM 2534 C C . PHE A 1 309 ? -6.786 -1.028 22.479 1.00 97.94 309 PHE A C 1
ATOM 2536 O O . PHE A 1 309 ? -5.781 -1.703 22.692 1.00 97.94 309 PHE A O 1
ATOM 2543 N N . LEU A 1 310 ? -6.738 0.285 22.258 1.00 97.88 310 LEU A N 1
ATOM 2544 C CA . LEU A 1 310 ? -5.521 1.095 22.374 1.00 97.88 310 LEU A CA 1
ATOM 2545 C C . LEU A 1 310 ? -5.417 1.786 23.738 1.00 97.88 310 LEU A C 1
ATOM 2547 O O . LEU A 1 310 ? -4.332 2.196 24.140 1.00 97.88 310 LEU A O 1
ATOM 2551 N N . THR A 1 311 ? -6.536 1.904 24.455 1.00 98.00 311 THR A N 1
ATOM 2552 C CA . THR A 1 311 ? -6.592 2.382 25.842 1.00 98.00 311 THR A CA 1
ATOM 2553 C C . THR A 1 311 ? -7.457 1.455 26.691 1.00 98.00 311 THR A C 1
ATOM 2555 O O . THR A 1 311 ? -8.116 0.553 26.178 1.00 98.00 311 THR A O 1
ATOM 2558 N N . GLU A 1 312 ? -7.489 1.707 27.997 1.00 97.00 312 GLU A N 1
ATOM 2559 C CA . GLU A 1 312 ? -8.275 0.930 28.956 1.00 97.00 312 GLU A CA 1
ATOM 2560 C C . GLU A 1 312 ? -9.770 0.869 28.594 1.00 97.00 312 GLU A C 1
ATOM 2562 O O . GLU A 1 312 ? -10.371 1.858 28.163 1.00 97.00 312 GLU A O 1
ATOM 2567 N N . ASN A 1 313 ? -10.361 -0.308 28.807 1.00 97.88 313 ASN A N 1
ATOM 2568 C CA . ASN A 1 313 ? -11.783 -0.620 28.617 1.00 97.88 313 ASN A CA 1
ATOM 2569 C C . ASN A 1 313 ? -12.443 -1.128 29.917 1.00 97.88 313 ASN A C 1
ATOM 2571 O O . ASN A 1 313 ? -13.600 -1.535 29.920 1.00 97.88 313 ASN A O 1
ATOM 2575 N N . GLU A 1 314 ? -11.701 -1.123 31.024 1.00 97.88 314 GLU A N 1
ATOM 2576 C CA . GLU A 1 314 ? -12.111 -1.686 32.308 1.00 97.88 314 GLU A CA 1
ATOM 2577 C C . GLU A 1 314 ? -12.023 -0.630 33.407 1.00 97.88 314 GLU A C 1
ATOM 2579 O O . GLU A 1 314 ? -11.002 0.051 33.533 1.00 97.88 314 GLU A O 1
ATOM 2584 N N . LYS A 1 315 ? -13.086 -0.494 34.207 1.00 97.81 315 LYS A N 1
ATOM 2585 C CA . LYS A 1 315 ? -13.153 0.412 35.365 1.00 97.81 315 LYS A CA 1
ATOM 2586 C C . LYS A 1 315 ? -13.987 -0.195 36.487 1.00 97.81 315 LYS A C 1
ATOM 2588 O O . LYS A 1 315 ? -14.840 -1.038 36.239 1.00 97.81 315 LYS A O 1
ATOM 2593 N N . ILE A 1 316 ? -13.710 0.229 37.717 1.00 96.44 316 ILE A N 1
ATOM 2594 C CA . ILE A 1 316 ? -14.461 -0.179 38.914 1.00 96.44 316 ILE A CA 1
ATOM 2595 C C . ILE A 1 316 ? -15.413 0.939 39.338 1.00 96.44 316 ILE A C 1
ATOM 2597 O O . ILE A 1 316 ? -16.604 0.701 39.514 1.00 96.44 316 ILE A O 1
ATOM 2601 N N . ASN A 1 317 ? -14.879 2.153 39.484 1.00 95.44 317 ASN A N 1
ATOM 2602 C CA . ASN A 1 317 ? -15.590 3.278 40.085 1.00 95.44 317 ASN A CA 1
ATOM 2603 C C . ASN A 1 317 ? -16.663 3.848 39.147 1.00 95.44 317 ASN A C 1
ATOM 2605 O O . ASN A 1 317 ? -16.621 3.646 37.936 1.00 95.44 317 ASN A O 1
ATOM 2609 N N . ALA A 1 318 ? -17.615 4.590 39.712 1.00 95.38 318 ALA A N 1
ATOM 2610 C CA . ALA A 1 318 ? -18.550 5.376 38.918 1.00 95.38 318 ALA A CA 1
ATOM 2611 C C . ALA A 1 318 ? -17.824 6.507 38.169 1.00 95.38 318 ALA A C 1
ATOM 2613 O O . ALA A 1 318 ? -16.869 7.105 38.677 1.00 95.38 318 ALA A O 1
ATOM 2614 N N . GLY A 1 319 ? -18.304 6.840 36.975 1.00 96.88 319 GLY A N 1
ATOM 2615 C CA . GLY A 1 319 ? -17.771 7.936 36.179 1.00 96.88 319 GLY A CA 1
ATOM 2616 C C . GLY A 1 319 ? -17.932 7.743 34.679 1.00 96.88 319 GLY A C 1
ATOM 2617 O O . GLY A 1 319 ? -18.348 6.691 34.198 1.00 96.88 319 GLY A O 1
ATOM 2618 N N . LYS A 1 320 ? -17.560 8.794 33.944 1.00 97.94 320 LYS A N 1
ATOM 2619 C CA . LYS A 1 320 ? -17.529 8.814 32.480 1.00 97.94 320 LYS A CA 1
ATOM 2620 C C . LYS A 1 320 ? -16.143 8.452 31.983 1.00 97.94 320 LYS A C 1
ATOM 2622 O O . LYS A 1 320 ? -15.143 9.029 32.415 1.00 97.94 320 LYS A O 1
ATOM 2627 N N . TYR A 1 321 ? -16.099 7.530 31.040 1.00 98.06 321 TYR A N 1
ATOM 2628 C CA . TYR A 1 321 ? -14.884 6.947 30.507 1.00 98.06 321 TYR A CA 1
ATOM 2629 C C . TYR A 1 321 ? -14.861 7.027 28.992 1.00 98.06 321 TYR A C 1
ATOM 2631 O O . TYR A 1 321 ? -15.886 7.152 28.322 1.00 98.06 321 TYR A O 1
ATOM 2639 N N . LYS A 1 322 ? -13.646 6.969 28.452 1.00 98.00 322 LYS A N 1
ATOM 2640 C CA . LYS A 1 322 ? -13.394 7.055 27.023 1.00 98.00 322 LYS A CA 1
ATOM 2641 C C . LYS A 1 322 ? -12.357 6.017 26.639 1.00 98.00 322 LYS A C 1
ATOM 2643 O O . LYS A 1 322 ? -11.258 6.012 27.190 1.00 98.00 322 LYS A O 1
ATOM 2648 N N . THR A 1 323 ? -12.709 5.164 25.688 1.00 98.44 323 THR A N 1
ATOM 2649 C CA . THR A 1 323 ? -11.865 4.060 25.235 1.00 98.44 323 THR A CA 1
ATOM 2650 C C . THR A 1 323 ? -11.557 4.219 23.752 1.00 98.44 323 THR A C 1
ATOM 2652 O O . THR A 1 323 ? -12.462 4.400 22.941 1.00 98.44 323 THR A O 1
ATOM 2655 N N . LEU A 1 324 ? -10.273 4.183 23.401 1.00 98.25 324 LEU A N 1
ATOM 2656 C CA . LEU A 1 324 ? -9.769 4.229 22.035 1.00 98.25 324 LEU A CA 1
ATOM 2657 C C . LEU A 1 324 ? -9.646 2.809 21.478 1.00 98.25 324 LEU A C 1
ATOM 2659 O O . LEU A 1 324 ? -9.021 1.945 22.097 1.00 98.25 324 LEU A O 1
ATOM 2663 N N . ILE A 1 325 ? -10.201 2.587 20.293 1.00 98.12 325 ILE A N 1
ATOM 2664 C CA . ILE A 1 325 ? -10.159 1.313 19.573 1.00 98.12 325 ILE A CA 1
ATOM 2665 C C . ILE A 1 325 ? -9.681 1.512 18.136 1.00 98.12 325 ILE A C 1
ATOM 2667 O O . ILE A 1 325 ? -9.865 2.586 17.559 1.00 98.12 325 ILE A O 1
ATOM 2671 N N . LYS A 1 326 ? -9.131 0.453 17.538 1.00 97.50 326 LYS A N 1
ATOM 2672 C CA . LYS A 1 326 ? -8.883 0.362 16.092 1.00 97.50 326 LYS A CA 1
ATOM 2673 C C . LYS A 1 326 ? -9.259 -1.023 15.550 1.00 97.50 326 LYS A C 1
ATOM 2675 O O . LYS A 1 326 ? -9.163 -1.988 16.311 1.00 97.50 326 LYS A O 1
ATOM 2680 N N . PRO A 1 327 ? -9.645 -1.169 14.269 1.00 97.19 327 PRO A N 1
ATOM 2681 C CA . PRO A 1 327 ? -9.812 -2.474 13.647 1.00 97.19 327 PRO A CA 1
ATOM 2682 C C . PRO A 1 327 ? -8.499 -3.257 13.691 1.00 97.19 327 PRO A C 1
ATOM 2684 O O . PRO A 1 327 ? -7.412 -2.678 13.611 1.00 97.19 327 PRO A O 1
ATOM 2687 N N . SER A 1 328 ? -8.600 -4.577 13.785 1.00 95.88 328 SER A N 1
ATOM 2688 C CA . SER A 1 328 ? -7.464 -5.473 13.563 1.00 95.88 328 SER A CA 1
ATOM 2689 C C . SER A 1 328 ? -6.996 -5.373 12.102 1.00 95.88 328 SER A C 1
ATOM 2691 O O . SER A 1 328 ? -7.752 -4.935 11.239 1.00 95.88 328 SER A O 1
ATOM 2693 N N . ASP A 1 329 ? -5.769 -5.803 11.793 1.00 91.06 329 ASP A N 1
ATOM 2694 C CA . ASP A 1 329 ? -5.123 -5.557 10.486 1.00 91.06 329 ASP A CA 1
ATOM 2695 C C . ASP A 1 329 ? -5.935 -6.027 9.259 1.00 91.06 329 ASP A C 1
ATOM 2697 O O . ASP A 1 329 ? -5.862 -5.416 8.191 1.00 91.06 329 ASP A O 1
ATOM 2701 N N . GLU A 1 330 ? -6.733 -7.089 9.409 1.00 92.94 330 GLU A N 1
ATOM 2702 C CA . GLU A 1 330 ? -7.596 -7.641 8.354 1.00 92.94 330 GLU A CA 1
ATOM 2703 C C . GLU A 1 330 ? -8.936 -6.904 8.190 1.00 92.94 330 GLU A C 1
ATOM 2705 O O . GLU A 1 330 ? -9.694 -7.223 7.272 1.00 92.94 330 GLU A O 1
ATOM 2710 N N . TYR A 1 331 ? -9.241 -5.935 9.056 1.00 95.38 331 TYR A N 1
ATOM 2711 C CA . TYR A 1 331 ? -10.533 -5.262 9.140 1.00 95.38 331 TYR A CA 1
ATOM 2712 C C . TYR A 1 331 ? -10.430 -3.746 8.938 1.00 95.38 331 TYR A C 1
ATOM 2714 O O . TYR A 1 331 ? -9.386 -3.122 9.129 1.00 95.38 331 TYR A O 1
ATOM 2722 N N . ALA A 1 332 ? -11.550 -3.143 8.556 1.00 95.44 332 ALA A N 1
ATOM 2723 C CA . ALA A 1 332 ? -11.775 -1.708 8.535 1.00 95.44 332 ALA A CA 1
ATOM 2724 C C . ALA A 1 332 ? -13.218 -1.397 8.963 1.00 95.44 332 ALA A C 1
ATOM 2726 O O . ALA A 1 332 ? -14.105 -2.236 8.801 1.00 95.44 332 ALA A O 1
ATOM 2727 N N . TRP A 1 333 ? -13.469 -0.201 9.502 1.00 96.25 333 TRP A N 1
ATOM 2728 C CA . TRP A 1 333 ? -14.819 0.172 9.937 1.00 96.25 333 TRP A CA 1
ATOM 2729 C C . TRP A 1 333 ? -15.800 0.258 8.759 1.00 96.25 333 TRP A C 1
ATOM 2731 O O . TRP A 1 333 ? -15.479 0.845 7.725 1.00 96.25 333 TRP A O 1
ATOM 2741 N N . SER A 1 334 ? -17.000 -0.299 8.929 1.00 94.44 334 SER A N 1
ATOM 2742 C CA . SER A 1 334 ? -18.052 -0.369 7.903 1.00 94.44 334 SER A CA 1
ATOM 2743 C C . SER A 1 334 ? -18.646 0.988 7.518 1.00 94.44 334 SER A C 1
ATOM 2745 O O . SER A 1 334 ? -19.010 1.195 6.363 1.00 94.44 334 SER A O 1
ATOM 2747 N N . ASP A 1 335 ? -18.715 1.929 8.455 1.00 92.81 335 ASP A N 1
ATOM 2748 C CA . ASP A 1 335 ? -19.297 3.260 8.270 1.00 92.81 335 ASP A CA 1
ATOM 2749 C C . ASP A 1 335 ? -18.303 4.272 7.668 1.00 92.81 335 ASP A C 1
ATOM 2751 O O . ASP A 1 335 ? -18.684 5.109 6.849 1.00 92.81 335 ASP A O 1
ATOM 2755 N N . ASN A 1 336 ? -17.021 4.200 8.046 1.00 89.94 336 ASN A N 1
ATOM 2756 C CA . ASN A 1 336 ? -15.934 4.980 7.452 1.00 89.94 336 ASN A CA 1
ATOM 2757 C C . ASN A 1 336 ? -14.568 4.308 7.665 1.00 89.94 336 ASN A C 1
ATOM 2759 O O . ASN A 1 336 ? -13.889 4.541 8.669 1.00 89.94 336 ASN A O 1
ATOM 2763 N N . HIS A 1 337 ? -14.136 3.531 6.671 1.00 89.06 337 HIS A N 1
ATOM 2764 C CA . HIS A 1 337 ? -12.880 2.774 6.681 1.00 89.06 337 HIS A CA 1
ATOM 2765 C C . HIS A 1 337 ? -11.607 3.635 6.543 1.00 89.06 337 HIS A C 1
ATOM 2767 O O . HIS A 1 337 ? -10.505 3.097 6.613 1.00 89.06 337 HIS A O 1
ATOM 2773 N N . LYS A 1 338 ? -11.722 4.955 6.319 1.00 86.19 338 LYS A N 1
ATOM 2774 C CA . LYS A 1 338 ? -10.565 5.875 6.262 1.00 86.19 338 LYS A CA 1
ATOM 2775 C C . LYS A 1 338 ? -10.101 6.335 7.641 1.00 86.19 338 LYS A C 1
ATOM 2777 O O . LYS A 1 338 ? -9.022 6.906 7.764 1.00 86.19 338 LYS A O 1
ATOM 2782 N N . ILE A 1 339 ? -10.936 6.137 8.655 1.00 87.94 339 ILE A N 1
ATOM 2783 C CA . ILE A 1 339 ? -10.610 6.404 10.051 1.00 87.94 339 ILE A CA 1
ATOM 2784 C C . ILE A 1 339 ? -10.126 5.083 10.636 1.00 87.94 339 ILE A C 1
ATOM 2786 O O . ILE A 1 339 ? -10.869 4.111 10.612 1.00 87.94 339 ILE A O 1
ATOM 2790 N N . GLU A 1 340 ? -8.903 5.025 11.152 1.00 90.50 340 GLU A N 1
ATOM 2791 C CA . GLU A 1 340 ? -8.395 3.793 11.771 1.00 90.50 340 GLU A CA 1
ATOM 2792 C C . GLU A 1 340 ? -8.691 3.742 13.270 1.00 90.50 340 GLU A C 1
ATOM 2794 O O . GLU A 1 340 ? -8.963 2.674 13.802 1.00 90.50 340 GLU A O 1
ATOM 2799 N N . GLU A 1 341 ? -8.736 4.888 13.946 1.00 96.81 341 GLU A N 1
ATOM 2800 C CA . GLU A 1 341 ? -8.886 4.962 15.400 1.00 96.81 341 GLU A CA 1
ATOM 2801 C C . GLU A 1 341 ? -10.174 5.684 15.795 1.00 96.81 341 GLU A C 1
ATOM 2803 O O . GLU A 1 341 ? -10.549 6.695 15.195 1.00 96.81 341 GLU A O 1
ATOM 2808 N N . ARG A 1 342 ? -10.865 5.173 16.816 1.00 96.00 342 ARG A N 1
ATOM 2809 C CA . ARG A 1 342 ? -12.113 5.753 17.322 1.00 96.00 342 ARG A CA 1
ATOM 2810 C C . ARG A 1 342 ? -12.159 5.766 18.827 1.00 96.00 342 ARG A C 1
ATOM 2812 O O . ARG A 1 342 ? -11.830 4.774 19.466 1.00 96.00 342 ARG A O 1
ATOM 2819 N N . TYR A 1 343 ? -12.664 6.863 19.370 1.00 97.12 343 TYR A N 1
ATOM 2820 C CA . TYR A 1 343 ? -13.039 6.911 20.767 1.00 97.12 343 TYR A CA 1
ATOM 2821 C C . TYR A 1 343 ? -14.513 6.572 20.950 1.00 97.12 343 TYR A C 1
ATOM 2823 O O . TYR A 1 343 ? -15.364 7.130 20.259 1.00 97.12 343 TYR A O 1
ATOM 2831 N N . LEU A 1 344 ? -14.794 5.723 21.931 1.00 97.94 344 LEU A N 1
ATOM 2832 C CA . LEU A 1 344 ? -16.134 5.419 22.408 1.00 97.94 344 LEU A CA 1
ATOM 2833 C C . LEU A 1 344 ? -16.261 5.857 23.865 1.00 97.94 344 LEU A C 1
ATOM 2835 O O . LEU A 1 344 ? -15.381 5.583 24.684 1.00 97.94 344 LEU A O 1
ATOM 2839 N N . GLU A 1 345 ? -17.343 6.566 24.163 1.00 98.25 345 GLU A N 1
ATOM 2840 C CA . GLU A 1 345 ? -17.641 7.085 25.496 1.00 98.25 345 GLU A CA 1
ATOM 2841 C C . GLU A 1 345 ? -18.674 6.185 26.174 1.00 98.25 345 GLU A C 1
ATOM 2843 O O . GLU A 1 345 ? -19.672 5.804 25.563 1.00 98.25 345 GLU A O 1
ATOM 2848 N N . TRP A 1 346 ? -18.407 5.823 27.424 1.00 98.19 346 TRP A N 1
ATOM 2849 C CA . TRP A 1 346 ? -19.246 4.948 28.240 1.00 98.19 346 TRP A CA 1
ATOM 2850 C C . TRP A 1 346 ? -19.218 5.411 29.696 1.00 98.19 346 TRP A C 1
ATOM 2852 O O . TRP A 1 346 ? -18.350 6.191 30.090 1.00 98.19 346 TRP A O 1
ATOM 2862 N N . GLU A 1 347 ? -20.177 4.969 30.499 1.00 98.12 347 GLU A N 1
ATOM 2863 C CA . GLU A 1 347 ? -20.362 5.467 31.861 1.00 98.12 347 GLU A CA 1
ATOM 2864 C C . GLU A 1 347 ? -20.725 4.330 32.812 1.00 98.12 347 GLU A C 1
ATOM 2866 O O . GLU A 1 347 ? -21.450 3.410 32.434 1.00 98.12 347 GLU A O 1
ATOM 2871 N N . ILE A 1 348 ? -20.201 4.410 34.035 1.00 98.00 348 ILE A N 1
ATOM 2872 C CA . ILE A 1 348 ? -20.681 3.653 35.192 1.00 98.00 348 ILE A CA 1
ATOM 2873 C C . ILE A 1 348 ? -21.428 4.649 36.077 1.00 98.00 348 ILE A C 1
ATOM 2875 O O . ILE A 1 348 ? -20.827 5.582 36.614 1.00 98.00 348 ILE A O 1
ATOM 2879 N N . GLU A 1 349 ? -22.734 4.468 36.218 1.00 96.88 349 GLU A N 1
ATOM 2880 C CA . GLU A 1 349 ? -23.578 5.304 37.065 1.00 96.88 349 GLU A CA 1
ATOM 2881 C C . GLU A 1 349 ? -23.287 5.047 38.549 1.00 96.88 349 GLU A C 1
ATOM 2883 O O . GLU A 1 349 ? -22.863 3.957 38.955 1.00 96.88 349 GLU A O 1
ATOM 2888 N N . LYS A 1 350 ? -23.515 6.067 39.384 1.00 93.31 350 LYS A N 1
ATOM 2889 C CA . LYS A 1 350 ? -23.446 5.897 40.839 1.00 93.31 350 LYS A CA 1
ATOM 2890 C C . LYS A 1 350 ? -24.543 4.931 41.287 1.00 93.31 350 LYS A C 1
ATOM 2892 O O . LYS A 1 350 ? -25.659 4.990 40.785 1.00 93.31 350 LYS A O 1
ATOM 2897 N N . ALA A 1 351 ? -24.216 4.065 42.241 1.00 91.19 351 ALA A N 1
ATOM 2898 C CA . ALA A 1 351 ? -25.218 3.231 42.885 1.00 91.19 351 ALA A CA 1
ATOM 2899 C C . ALA A 1 351 ? -26.152 4.085 43.746 1.00 91.19 351 ALA A C 1
ATOM 2901 O O . ALA A 1 351 ? -25.702 5.039 44.388 1.00 91.19 351 ALA A O 1
ATOM 2902 N N . ASP A 1 352 ? -27.422 3.692 43.812 1.00 87.88 352 ASP A N 1
ATOM 2903 C CA . ASP A 1 352 ? -28.330 4.224 44.818 1.00 87.88 352 ASP A CA 1
ATOM 2904 C C . ASP A 1 352 ? -27.897 3.708 46.198 1.00 87.88 352 ASP A C 1
ATOM 2906 O O . ASP A 1 352 ? -27.843 2.491 46.417 1.00 87.88 352 ASP A O 1
ATOM 2910 N N . PRO A 1 353 ? -27.554 4.601 47.141 1.00 86.81 353 PRO A N 1
ATOM 2911 C CA . PRO A 1 353 ? -27.064 4.181 48.438 1.00 86.81 353 PRO A CA 1
ATOM 2912 C C . PRO A 1 353 ? -28.182 3.520 49.249 1.00 86.81 353 PRO A C 1
ATOM 2914 O O . PRO A 1 353 ? -29.256 4.090 49.449 1.00 86.81 353 PRO A O 1
ATOM 2917 N N . THR A 1 354 ? -27.918 2.327 49.777 1.00 85.19 354 THR A N 1
ATOM 2918 C CA . THR A 1 354 ? -28.835 1.655 50.703 1.00 85.19 354 THR A CA 1
ATOM 2919 C C . THR A 1 354 ? -28.559 2.096 52.135 1.00 85.19 354 THR A C 1
ATOM 2921 O O . THR A 1 354 ? -27.422 2.002 52.596 1.00 85.19 354 THR A O 1
ATOM 2924 N N . TYR A 1 355 ? -29.597 2.506 52.861 1.00 87.25 355 TYR A N 1
ATOM 2925 C CA . TYR A 1 355 ? -29.512 2.859 54.276 1.00 87.25 355 TYR A CA 1
ATOM 2926 C C . TYR A 1 355 ? -30.679 2.264 55.063 1.00 87.25 355 TYR A C 1
ATOM 2928 O O . TYR A 1 355 ? -31.748 1.982 54.521 1.00 87.25 355 TYR A O 1
ATOM 2936 N N . THR A 1 356 ? -30.474 2.088 56.364 1.00 90.06 356 THR A N 1
ATOM 2937 C CA . THR A 1 356 ? -31.525 1.722 57.318 1.00 90.06 356 THR A CA 1
ATOM 2938 C C . THR A 1 356 ? -31.858 2.934 58.171 1.00 90.06 356 THR A C 1
ATOM 2940 O O . THR A 1 356 ? -30.947 3.561 58.713 1.00 90.06 356 THR A O 1
ATOM 2943 N N . ILE A 1 357 ? -33.144 3.261 58.297 1.00 91.50 357 ILE A N 1
ATOM 2944 C CA . ILE A 1 357 ? -33.604 4.375 59.133 1.00 91.50 357 ILE A CA 1
ATOM 2945 C C . ILE A 1 357 ? -33.175 4.112 60.591 1.00 91.50 357 ILE A C 1
ATOM 2947 O O . ILE A 1 357 ? -33.429 3.018 61.097 1.00 91.50 357 ILE A O 1
ATOM 2951 N N . PRO A 1 358 ? -32.509 5.066 61.271 1.00 91.81 358 PRO A N 1
ATOM 2952 C CA . PRO A 1 358 ? -32.172 4.921 62.682 1.00 91.81 358 PRO A CA 1
ATOM 2953 C C . PRO A 1 358 ? -33.433 4.851 63.553 1.00 91.81 358 PRO A C 1
ATOM 2955 O O . PRO A 1 358 ? -34.252 5.768 63.543 1.00 91.81 358 PRO A O 1
ATOM 2958 N N . GLU A 1 359 ? -33.568 3.785 64.340 1.00 90.19 359 GLU A N 1
ATOM 2959 C CA . GLU A 1 359 ? -34.695 3.560 65.253 1.00 90.19 359 GLU A CA 1
ATOM 2960 C C . GLU A 1 359 ? -34.207 3.359 66.696 1.00 90.19 359 GLU A C 1
ATOM 2962 O O . GLU A 1 359 ? -33.037 3.055 66.935 1.00 90.19 359 GLU A O 1
ATOM 2967 N N . ASN A 1 360 ? -35.114 3.499 67.670 1.00 89.88 360 ASN A N 1
ATOM 2968 C CA . ASN A 1 360 ? -34.858 3.270 69.103 1.00 89.88 360 ASN A CA 1
ATOM 2969 C C . ASN A 1 360 ? -33.760 4.161 69.724 1.00 89.88 360 ASN A C 1
ATOM 2971 O O . ASN A 1 360 ? -33.065 3.750 70.655 1.00 89.88 360 ASN A O 1
ATOM 2975 N N . LEU A 1 361 ? -33.604 5.392 69.231 1.00 91.88 361 LEU A N 1
ATOM 2976 C CA . LEU A 1 361 ? -32.711 6.387 69.828 1.00 91.88 361 LEU A CA 1
ATOM 2977 C C . LEU A 1 361 ? -33.338 6.973 71.103 1.00 91.88 361 LEU A C 1
ATOM 2979 O O . LEU A 1 361 ? -34.511 7.339 71.114 1.00 91.88 361 LEU A O 1
ATOM 2983 N N . THR A 1 362 ? -32.551 7.095 72.173 1.00 89.56 362 THR A N 1
ATOM 2984 C CA . THR A 1 362 ? -32.989 7.663 73.460 1.00 89.56 362 THR A CA 1
ATOM 2985 C C . THR A 1 362 ? -32.232 8.946 73.781 1.00 89.56 362 THR A C 1
ATOM 2987 O O . THR A 1 362 ? -31.021 9.007 73.576 1.00 89.56 362 THR A O 1
ATOM 2990 N N . ALA A 1 363 ? -32.925 9.931 74.347 1.00 89.06 363 ALA A N 1
ATOM 2991 C CA . ALA A 1 363 ? -32.374 11.219 74.765 1.00 89.06 363 ALA A CA 1
ATOM 2992 C C . ALA A 1 363 ? -33.108 11.727 76.016 1.00 89.06 363 ALA A C 1
ATOM 2994 O O . ALA A 1 363 ? -34.223 11.274 76.300 1.00 89.06 363 ALA A O 1
ATOM 2995 N N . ASN A 1 364 ? -32.511 12.652 76.766 1.00 90.06 364 ASN A N 1
ATOM 2996 C CA . ASN A 1 364 ? -33.143 13.242 77.943 1.00 90.06 364 ASN A CA 1
ATOM 2997 C C . ASN A 1 364 ? -33.946 14.495 77.577 1.00 90.06 364 ASN A C 1
ATOM 2999 O O . ASN A 1 364 ? -33.716 15.158 76.565 1.00 90.06 364 ASN A O 1
ATOM 3003 N N . LEU A 1 365 ? -34.909 14.835 78.435 1.00 88.94 365 LEU A N 1
ATOM 3004 C CA . LEU A 1 365 ? -35.655 16.083 78.313 1.00 88.94 365 LEU A CA 1
ATOM 3005 C C . LEU A 1 365 ? -34.695 17.277 78.424 1.00 88.94 365 LEU A C 1
ATOM 3007 O O . LEU A 1 365 ? -33.986 17.404 79.420 1.00 88.94 365 LEU A O 1
ATOM 3011 N N . GLY A 1 366 ? -34.733 18.169 77.435 1.00 87.94 366 GLY A N 1
ATOM 3012 C CA . GLY A 1 366 ? -33.870 19.347 77.358 1.00 87.94 366 GLY A CA 1
ATOM 3013 C C . GLY A 1 366 ? -32.587 19.168 76.539 1.00 87.94 366 GLY A C 1
ATOM 3014 O O . GLY A 1 366 ? -31.965 20.182 76.233 1.00 87.94 366 GLY A O 1
ATOM 3015 N N . ASP A 1 367 ? -32.227 17.943 76.135 1.00 91.19 367 ASP A N 1
ATOM 3016 C CA . ASP A 1 367 ? -31.083 17.699 75.240 1.00 91.19 367 ASP A CA 1
ATOM 3017 C C . ASP A 1 367 ? -31.341 18.315 73.851 1.00 91.19 367 ASP A C 1
ATOM 3019 O O . ASP A 1 367 ? -32.496 18.416 73.404 1.00 91.19 367 ASP A O 1
ATOM 3023 N N . LYS A 1 368 ? -30.279 18.715 73.144 1.00 93.69 368 LYS A N 1
ATOM 3024 C CA . LYS A 1 368 ? -30.372 19.069 71.720 1.00 93.69 368 LYS A CA 1
ATOM 3025 C C . LYS A 1 368 ? -30.309 17.812 70.859 1.00 93.69 368 LYS A C 1
ATOM 3027 O O . LYS A 1 368 ? -29.708 16.814 71.249 1.00 93.69 368 LYS A O 1
ATOM 3032 N N . LEU A 1 369 ? -30.861 17.859 69.645 1.00 93.06 369 LEU A N 1
ATOM 3033 C CA . LEU A 1 369 ? -30.716 16.746 68.697 1.00 93.06 369 LEU A CA 1
ATOM 3034 C C . LEU A 1 369 ? -29.244 16.439 68.394 1.00 93.06 369 LEU A C 1
ATOM 3036 O O . LEU A 1 369 ? -28.879 15.271 68.318 1.00 93.06 369 LEU A O 1
ATOM 3040 N N . SER A 1 370 ? -28.378 17.451 68.314 1.00 93.00 370 SER A N 1
ATOM 3041 C CA . SER A 1 370 ? -26.929 17.264 68.139 1.00 93.00 370 SER A CA 1
ATOM 3042 C C . SER A 1 370 ? -26.248 16.457 69.256 1.00 93.00 370 SER A C 1
ATOM 3044 O O . SER A 1 370 ? -25.206 15.851 68.999 1.00 93.00 370 SER A O 1
ATOM 3046 N N . ASP A 1 371 ? -26.845 16.372 70.450 1.00 92.69 371 ASP A N 1
ATOM 3047 C CA . ASP A 1 371 ? -26.351 15.541 71.556 1.00 92.69 371 ASP A CA 1
ATOM 3048 C C . ASP A 1 371 ? -26.735 14.053 71.387 1.00 92.69 371 ASP A C 1
ATOM 3050 O O . ASP A 1 371 ? -26.118 13.163 71.984 1.00 92.69 371 ASP A O 1
ATOM 3054 N N . VAL A 1 372 ? -27.727 13.751 70.537 1.00 92.94 372 VAL A N 1
ATOM 3055 C CA . VAL A 1 372 ? -28.189 12.389 70.232 1.00 92.94 372 VAL A CA 1
ATOM 3056 C C . VAL A 1 372 ? -27.316 11.771 69.145 1.00 92.94 372 VAL A C 1
ATOM 3058 O O . VAL A 1 372 ? -27.325 12.195 67.989 1.00 92.94 372 VAL A O 1
ATOM 3061 N N . LYS A 1 373 ? -26.581 10.714 69.506 1.00 92.19 373 LYS A N 1
ATOM 3062 C CA . LYS A 1 373 ? -25.677 10.013 68.585 1.00 92.19 373 LYS A CA 1
ATOM 3063 C C . LYS A 1 373 ? -26.450 9.262 67.501 1.00 92.19 373 LYS A C 1
ATOM 3065 O O . LYS A 1 373 ? -27.191 8.327 67.799 1.00 92.19 373 LYS A O 1
ATOM 3070 N N . LEU A 1 374 ? -26.205 9.631 66.248 1.00 93.81 374 LEU A N 1
ATOM 3071 C CA . LEU A 1 374 ? -26.695 8.918 65.072 1.00 93.81 374 LEU A CA 1
ATOM 3072 C C . LEU A 1 374 ? -25.718 7.813 64.626 1.00 93.81 374 LEU A C 1
ATOM 3074 O O . LEU A 1 374 ? -24.514 7.910 64.892 1.00 93.81 374 LEU A O 1
ATOM 3078 N N . PRO A 1 375 ? -26.206 6.763 63.934 1.00 92.56 375 PRO A N 1
ATOM 3079 C CA . PRO A 1 375 ? -25.348 5.806 63.244 1.00 92.56 375 PRO A CA 1
ATOM 3080 C C . PRO A 1 375 ? -24.431 6.481 62.216 1.00 92.56 375 PRO A C 1
ATOM 3082 O O . PRO A 1 375 ? -24.706 7.577 61.727 1.00 92.56 375 PRO A O 1
ATOM 3085 N N . LYS A 1 376 ? -23.339 5.798 61.854 1.00 89.69 376 LYS A N 1
ATOM 3086 C CA . LYS A 1 376 ? -22.384 6.280 60.848 1.00 89.69 376 LYS A CA 1
ATOM 3087 C C . LYS A 1 376 ? -23.103 6.623 59.532 1.00 89.69 376 LYS A C 1
ATOM 3089 O O . LYS A 1 376 ? -23.975 5.876 59.097 1.00 89.69 376 LYS A O 1
ATOM 3094 N N . GLY A 1 377 ? -22.720 7.739 58.913 1.00 90.25 377 GLY A N 1
ATOM 3095 C CA . GLY A 1 377 ? -23.313 8.230 57.665 1.00 90.25 377 GLY A CA 1
ATOM 3096 C C . GLY A 1 377 ? -24.568 9.087 57.847 1.00 90.25 377 GLY A C 1
ATOM 3097 O O . GLY A 1 377 ? -25.032 9.666 56.875 1.00 90.25 377 GLY A O 1
ATOM 3098 N N . PHE A 1 378 ? -25.103 9.226 59.064 1.00 93.38 378 PHE A N 1
ATOM 3099 C CA . PHE A 1 378 ? -26.249 10.095 59.338 1.00 93.38 378 PHE A CA 1
ATOM 3100 C C . PHE A 1 378 ? -25.858 11.362 60.103 1.00 93.38 378 PHE A C 1
ATOM 3102 O O . PHE A 1 378 ? -25.024 11.336 61.010 1.00 93.38 378 PHE A O 1
ATOM 3109 N N . SER A 1 379 ? -26.531 12.462 59.782 1.00 94.38 379 SER A N 1
ATOM 3110 C CA . SER A 1 379 ? -26.478 13.733 60.509 1.00 94.38 379 SER A CA 1
ATOM 3111 C C . SER A 1 379 ? -27.879 14.325 60.624 1.00 94.38 379 SER A C 1
ATOM 3113 O O . SER A 1 379 ? -28.650 14.240 59.671 1.00 94.38 379 SER A O 1
ATOM 3115 N N . TRP A 1 380 ? -28.219 14.943 61.754 1.00 95.50 380 TRP A N 1
ATOM 3116 C CA . TRP A 1 380 ? -29.491 15.658 61.882 1.00 95.50 380 TRP A CA 1
ATOM 3117 C C . TRP A 1 380 ? -29.573 16.799 60.866 1.00 95.50 380 TRP A C 1
ATOM 3119 O O . TRP A 1 380 ? -28.580 17.491 60.647 1.00 95.50 380 TRP A O 1
ATOM 3129 N N . GLU A 1 381 ? -30.747 16.992 60.259 1.00 95.25 381 GLU A N 1
ATOM 3130 C CA . GLU A 1 381 ? -30.980 18.129 59.356 1.00 95.25 381 GLU A CA 1
ATOM 3131 C C . GLU A 1 381 ? -30.919 19.458 60.126 1.00 95.25 381 GLU A C 1
ATOM 3133 O O . GLU A 1 381 ? -30.309 20.418 59.664 1.00 95.25 381 GLU A O 1
ATOM 3138 N N . ASP A 1 382 ? -31.473 19.473 61.343 1.00 94.00 382 ASP A N 1
ATOM 3139 C CA . ASP A 1 382 ? -31.348 20.573 62.298 1.00 94.00 382 ASP A CA 1
ATOM 3140 C C . ASP A 1 382 ? -30.968 20.034 63.684 1.00 94.00 382 ASP A C 1
ATOM 3142 O O . ASP A 1 382 ? -31.788 19.483 64.420 1.00 94.00 382 ASP A O 1
ATOM 3146 N N . GLY A 1 383 ? -29.690 20.176 64.037 1.00 92.12 383 GLY A N 1
ATOM 3147 C CA . GLY A 1 383 ? -29.149 19.718 65.316 1.00 92.12 383 GLY A CA 1
ATOM 3148 C C . GLY A 1 383 ? -29.457 20.629 66.510 1.00 92.12 383 GLY A C 1
ATOM 3149 O O . GLY A 1 383 ? -29.188 20.230 67.643 1.00 92.12 383 GLY A O 1
ATOM 3150 N N . GLU A 1 384 ? -29.993 21.835 66.300 1.00 93.19 384 GLU A N 1
ATOM 3151 C CA . GLU A 1 384 ? -30.212 22.824 67.370 1.00 93.19 384 GLU A CA 1
ATOM 3152 C C . GLU A 1 384 ? -31.564 22.659 68.080 1.00 93.19 384 GLU A C 1
ATOM 3154 O O . GLU A 1 384 ? -31.796 23.249 69.140 1.00 93.19 384 GLU A O 1
ATOM 3159 N N . ILE A 1 385 ? -32.447 21.819 67.537 1.00 91.31 385 ILE A N 1
ATOM 3160 C CA . ILE A 1 385 ? -33.756 21.521 68.119 1.00 91.31 385 ILE A CA 1
ATOM 3161 C C . ILE A 1 385 ? -33.579 20.920 69.519 1.00 91.31 385 ILE A C 1
ATOM 3163 O O . ILE A 1 385 ? -32.964 19.868 69.687 1.00 91.31 385 ILE A O 1
ATOM 3167 N N . SER A 1 386 ? -34.158 21.573 70.530 1.00 91.06 386 SER A N 1
ATOM 3168 C CA . SER A 1 386 ? -34.190 21.073 71.910 1.00 91.06 386 SER A CA 1
ATOM 3169 C C . SER A 1 386 ? -35.425 20.209 72.174 1.00 91.06 386 SER A C 1
ATOM 3171 O O . SER A 1 386 ? -36.551 20.550 71.791 1.00 91.06 386 SER A O 1
ATOM 3173 N N . LEU A 1 387 ? -35.243 19.101 72.888 1.00 88.12 387 LEU A N 1
ATOM 3174 C CA . LEU A 1 387 ? -36.314 18.168 73.230 1.00 88.12 387 LEU A CA 1
ATOM 3175 C C . LEU A 1 387 ? -37.179 18.717 74.372 1.00 88.12 387 LEU A C 1
ATOM 3177 O O . LEU A 1 387 ? -36.925 18.472 75.547 1.00 88.12 387 LEU A O 1
ATOM 3181 N N . ALA A 1 388 ? -38.231 19.459 74.019 1.00 86.12 388 ALA A N 1
ATOM 3182 C CA . ALA A 1 388 ? -39.096 20.165 74.974 1.00 86.12 388 ALA A CA 1
ATOM 3183 C C . ALA A 1 388 ? -40.219 19.318 75.614 1.00 86.12 388 ALA A C 1
ATOM 3185 O O . ALA A 1 388 ? -40.971 19.825 76.445 1.00 86.12 388 ALA A O 1
ATOM 3186 N N . SER A 1 389 ? -40.385 18.046 75.232 1.00 86.25 389 SER A N 1
ATOM 3187 C CA . SER A 1 389 ? -41.389 17.158 75.839 1.00 86.25 389 SER A CA 1
ATOM 3188 C C . SER A 1 389 ? -41.013 15.682 75.700 1.00 86.25 389 SER A C 1
ATOM 3190 O O . SER A 1 389 ? -40.374 15.302 74.720 1.00 86.25 389 SER A O 1
ATOM 3192 N N . LEU A 1 390 ? -41.459 14.862 76.658 1.00 83.94 390 LEU A N 1
ATOM 3193 C CA . LEU A 1 390 ? -41.308 13.402 76.650 1.00 83.94 390 LEU A CA 1
ATOM 3194 C C . LEU A 1 390 ? -42.286 12.739 75.658 1.00 83.94 390 LEU A C 1
ATOM 3196 O O . LEU A 1 390 ? -43.344 13.302 75.370 1.00 83.94 390 LEU A O 1
ATOM 3200 N N . GLY A 1 391 ? -41.942 11.543 75.172 1.00 85.88 391 GLY A N 1
ATOM 3201 C CA . GLY A 1 391 ? -42.737 10.746 74.224 1.00 85.88 391 GLY A CA 1
ATOM 3202 C C . GLY A 1 391 ? -41.978 10.413 72.934 1.00 85.88 391 GLY A C 1
ATOM 3203 O O . GLY A 1 391 ? -40.885 10.928 72.706 1.00 85.88 391 GLY A O 1
ATOM 3204 N N . GLU A 1 392 ? -42.557 9.553 72.094 1.00 87.94 392 GLU A N 1
ATOM 3205 C CA . GLU A 1 392 ? -41.998 9.225 70.776 1.00 87.94 392 GLU A CA 1
ATOM 3206 C C . GLU A 1 392 ? -42.111 10.420 69.823 1.00 87.94 392 GLU A C 1
ATOM 3208 O O . GLU A 1 392 ? -43.160 11.065 69.725 1.00 87.94 392 GLU A O 1
ATOM 3213 N N . LYS A 1 393 ? -41.014 10.730 69.126 1.00 89.12 393 LYS A N 1
ATOM 3214 C CA . LYS A 1 393 ? -40.923 11.825 68.155 1.00 89.12 393 LYS A CA 1
ATOM 3215 C C . LYS A 1 393 ? -40.097 11.396 66.950 1.00 89.12 393 LYS A C 1
ATOM 3217 O O . LYS A 1 393 ? -39.187 10.583 67.079 1.00 89.12 393 LYS A O 1
ATOM 3222 N N . SER A 1 394 ? -40.382 11.999 65.801 1.00 91.38 394 SER A N 1
ATOM 3223 C CA . SER A 1 394 ? -39.620 11.812 64.565 1.00 91.38 394 SER A CA 1
ATOM 3224 C C . SER A 1 394 ? -39.017 13.141 64.129 1.00 91.38 394 SER A C 1
ATOM 3226 O O . SER A 1 394 ? -39.694 14.169 64.155 1.00 91.38 394 SER A O 1
ATOM 3228 N N . PHE A 1 395 ? -37.753 13.107 63.718 1.00 92.62 395 PHE A N 1
ATOM 3229 C CA . PHE A 1 395 ? -37.007 14.257 63.212 1.00 92.62 395 PHE A CA 1
ATOM 3230 C C . PHE A 1 395 ? -36.272 13.852 61.933 1.00 92.62 395 PHE A C 1
ATOM 3232 O O . PHE A 1 395 ? -35.936 12.680 61.756 1.00 92.62 395 PHE A O 1
ATOM 3239 N N . ALA A 1 396 ? -36.047 14.808 61.036 1.00 93.56 396 ALA A N 1
ATOM 3240 C CA . ALA A 1 396 ? -35.375 14.555 59.771 1.00 93.56 396 ALA A CA 1
ATOM 3241 C C . ALA A 1 396 ? -33.852 14.452 59.953 1.00 93.56 396 ALA A C 1
ATOM 3243 O O . ALA A 1 396 ? -33.232 15.221 60.693 1.00 93.56 396 ALA A O 1
ATOM 3244 N N . ALA A 1 397 ? -33.252 13.495 59.252 1.00 93.81 397 ALA A N 1
ATOM 3245 C CA . ALA A 1 397 ? -31.813 13.302 59.186 1.00 93.81 397 ALA A CA 1
ATOM 3246 C C . ALA A 1 397 ? -31.383 13.158 57.724 1.00 93.81 397 ALA A C 1
ATOM 3248 O O . ALA A 1 397 ? -32.118 12.626 56.892 1.00 93.81 397 ALA A O 1
ATOM 3249 N N . ILE A 1 398 ? -30.174 13.618 57.431 1.00 93.06 398 ILE A N 1
ATOM 3250 C CA . ILE A 1 398 ? -29.514 13.489 56.137 1.00 93.06 398 ILE A CA 1
ATOM 3251 C C . ILE A 1 398 ? -28.610 12.260 56.200 1.00 93.06 398 ILE A C 1
ATOM 3253 O O . ILE A 1 398 ? -27.798 12.136 57.120 1.00 93.06 398 ILE A O 1
ATOM 3257 N N . PHE A 1 399 ? -28.755 11.363 55.224 1.00 92.50 399 PHE A N 1
ATOM 3258 C CA . PHE A 1 399 ? -27.806 10.279 54.997 1.00 92.50 399 PHE A CA 1
ATOM 3259 C C . PHE A 1 399 ? -26.787 10.700 53.939 1.00 92.50 399 PHE A C 1
ATOM 3261 O O . PHE A 1 399 ? -27.149 10.981 52.797 1.00 92.50 399 PHE A O 1
ATOM 3268 N N . THR A 1 400 ? -25.518 10.705 54.321 1.00 89.31 400 THR A N 1
ATOM 3269 C CA . THR A 1 400 ? -24.383 10.905 53.425 1.00 89.31 400 THR A CA 1
ATOM 3270 C C . THR A 1 400 ? -23.651 9.567 53.327 1.00 89.31 400 THR A C 1
ATOM 3272 O O . THR A 1 400 ? -22.971 9.191 54.288 1.00 89.31 400 THR A O 1
ATOM 3275 N N . PRO A 1 401 ? -23.808 8.812 52.220 1.00 84.19 401 PRO A N 1
ATOM 3276 C CA . PRO A 1 401 ? -23.013 7.609 52.009 1.00 84.19 401 PRO A CA 1
ATOM 3277 C C . PRO A 1 401 ? -21.528 7.980 51.995 1.00 84.19 401 PRO A C 1
ATOM 3279 O O . PRO A 1 401 ? -21.162 9.069 51.552 1.00 84.19 401 PRO A O 1
ATOM 3282 N N . GLU A 1 402 ? -20.670 7.090 52.486 1.00 76.00 402 GLU A N 1
ATOM 3283 C CA . GLU A 1 402 ? -19.234 7.272 52.284 1.00 76.00 402 GLU A CA 1
ATOM 3284 C C . GLU A 1 402 ? -18.932 7.152 50.785 1.00 76.00 402 GLU A C 1
ATOM 3286 O O . GLU A 1 402 ? -19.438 6.245 50.122 1.00 76.00 402 GLU A O 1
ATOM 3291 N N . ASP A 1 403 ? -18.150 8.093 50.249 1.00 62.47 403 ASP A N 1
ATOM 3292 C CA . ASP A 1 403 ? -17.597 7.964 48.903 1.00 62.47 403 ASP A CA 1
ATOM 3293 C C . ASP A 1 403 ? -16.611 6.780 48.922 1.00 62.47 403 ASP A C 1
ATOM 3295 O O . ASP A 1 403 ? -15.563 6.870 49.567 1.00 62.47 403 ASP A O 1
ATOM 3299 N N . GLU A 1 404 ? -16.952 5.671 48.254 1.00 51.75 404 GLU A N 1
ATOM 3300 C CA . GLU A 1 404 ? -16.024 4.556 47.984 1.00 51.75 404 GLU A CA 1
ATOM 3301 C C . GLU A 1 404 ? -15.384 4.660 46.595 1.00 51.75 404 GLU A C 1
ATOM 3303 O O . GLU A 1 404 ? -16.126 4.819 45.593 1.00 51.75 404 GLU A O 1
#

Foldseek 3Di:
DDDDDDDDDDPDPPPPPDDPVPPQVVVLVVQADEWAEKEWEDPQCPCCLAWFFRGDDATDIDTPAPQKGKDKFKWWCDPNDTDTDDPPDGTDDAFTKIKMKMKMKGQAPHYEHDPNYWYHYVNHTWDWDDWDDDGDRMTMTITMHDIDGNHHPAQEAQAWEKEWPPDDFAAFFAFPDQATDIDTPPCPRAVQKDKDRRDKFKWFQDPVVRDIDTDPDRGDDFGKIKIKTKIWRQDPHRYDYDQYWYDYVNFTKGFPDADDDPHNNGGMTIIITPIGGHAYEDADFQFDPPAAQDQDKDFGTDDDPQKDWPDDRIDRAWDKDKTKMFGDPRHAYPVDRVDGIDIDIGTHHYDDDDDDDDPDWDDDQFAFQLVTDDPPQKDFPDRRDTRNDDDDDDGDIDGHDDRD

Sequence (404 aa):
MKKNCKRFLAVLLIILSLCFFTKVSTFAEETRKPIKEINLIADWFKNPEAYGEIPRGNFKFESEANGISAIMTWQEFTNKNWKDIKSKIKNFAKDKKYRISFMVYCNSNEYYISKDTKIKMNGEECSYYESYIVGQGYSQGKFVTKEFLAKDNREKIDKINISCKEFSPPVIGDKVRKDYNFILSDIDRAKGLEVSNDRHVWYKYNEDRKEWGICTDQVFQEGRYKLAFIVECKSDSYVLIEDTQGKLNGNECYNGGFTSAITVKDSTKYFYTKEFKPKKLVDVPSVNTGLVYNGKIQKGINEDTKYVFLTENEKINAGKYKTLIKPSDEYAWSDNHKIEERYLEWEIEKADPTYTIPENLTANLGDKLSDVKLPKGFSWEDGEISLASLGEKSFAAIFTPEDE

Radius of gyration: 50.86 Å; chains: 1; bounding box: 121×49×186 Å